Protein AF-A0A8H7TNA6-F1 (afdb_monomer_lite)

Secondary structure (DSSP, 8-state):
------PPPP-----------------------------------------PPPP-PPP-----HHHHHHHHHHHHHHHHHHHHHHHHHHHTT-HHHHHHHHHHSTTHHHHHHHHHHHHHHHH-HHHHHHHSS---TT------TT----------------------------PPPPPPP---------PPPPPPP-------PPPPPPPPSSS---PPPPPPPPP---TTTTSHHHHHHHHHHHHHHHHHHHTTTHHHHHHHHHHHHHHHHHHHHHHHHHHHHHHHHHHHHHHHHHHHHHHHHHHHHHHHHHHHHHHHHHHHHHHHHHHHHHHHHHHHHHHHHHHHHHHHHHHHHHHHHHHS-----------------------

InterPro domains:
  IPR019133 MICOS complex subunit MIC60 [PF09731] (64-203)
  IPR019133 MICOS complex subunit MIC60 [PF09731] (232-362)
  IPR019133 MICOS complex subunit MIC60 [PTHR15415] (14-205)

pLDDT: mean 70.02, std 24.51, range [28.31, 98.44]

Radius of gyration: 57.26 Å; chains: 1; bounding box: 189×118×158 Å

Organism: Bionectria ochroleuca (NCBI:txid29856)

Sequence (387 aa):
MACCDLAPSQPVASERVCRPKEGRRRESRCSEPPPSTIDDVGESKAKEIPTPAPPVTPPRKKKGFFRRLRNLTLNLILLSALAFGGGVWYSRINDTFHDYFTEYVPYGEQAVLYLEELEYKKRFPNAANRIGKPRDGSEQVTIPAQSGASWRVADAVDSSRRSGTGSAPTKKESQPAKPKAATKTPEPTAKPAEPVAVKSEEKKQPGFKEPEVNEPSRFPPLKPIDLLSLADAKEPVVQELVHMLNDLITVINADGAHGKYGSSIDKAKSQVKKVGGQLKAIKAKVEQESADEVRAKVAEFDKAATELVGRVEKAMIGQELQWRKEFEEEMEKVRGSYDARVNLLLEREKKLNEAKLENQLLGRPLPSRRNSPPRSKTALSKSEKAV

Foldseek 3Di:
DDDDDDDDDDDDDDDDDDDDDDDDDDDDDDDDDDDDDDDDDDDDDDDDDDDDDDDDDPPPPDPDPVVVVVVVVVVVVVVVVVVLVVLLVVCVVDVVSVVVQVVPPPCSVVSNVVVVVVVCCVVCVVVVVVVPDDPPVPPPPPDPPPPPPDDDDDDDDDDDDDDDDDDDDDDDDDDDDDDDDPDDDDDDDDDDDDDDDDDDDDDDDPDDDDDPDDDPDDDDQDDQDDQDDDPLCPPVVLVVLSVVLRVVSVVCSVVSVCVVCVVVSVVSSVVSVVVSVVVVVVVVVVVVVVVVVVVVVVVVVVVVVVVVVVVVVVVVVVVVVVVVVVVVVVVVVVVVVVVVVVVVVVVVVVVVVVVVVVCVVVVPDDPPPPPDDDPDDDDDDDDDDDD

Structure (mmCIF, N/CA/C/O backbone):
data_AF-A0A8H7TNA6-F1
#
_entry.id   AF-A0A8H7TNA6-F1
#
loop_
_atom_site.group_PDB
_atom_site.id
_atom_site.type_symbol
_atom_site.label_atom_id
_atom_site.label_alt_id
_atom_site.label_comp_id
_atom_site.label_asym_id
_atom_site.label_entity_id
_atom_site.label_seq_id
_atom_site.pdbx_PDB_ins_code
_atom_site.Cartn_x
_atom_site.Cartn_y
_atom_site.Cartn_z
_atom_site.occupancy
_atom_site.B_iso_or_equiv
_atom_site.auth_seq_id
_atom_site.auth_comp_id
_atom_site.auth_asym_id
_atom_site.auth_atom_id
_atom_site.pdbx_PDB_model_num
ATOM 1 N N . MET A 1 1 ? -76.094 -13.934 -17.380 1.00 41.34 1 MET A N 1
ATOM 2 C CA . MET A 1 1 ? -74.898 -13.887 -18.248 1.00 41.34 1 MET A CA 1
ATOM 3 C C . MET A 1 1 ? -73.868 -13.040 -17.507 1.00 41.34 1 MET A C 1
ATOM 5 O O . MET A 1 1 ? -73.980 -11.830 -17.573 1.00 41.34 1 MET A O 1
ATOM 9 N N . ALA A 1 2 ? -73.057 -13.543 -16.571 1.00 37.28 2 ALA A N 1
ATOM 10 C CA . ALA A 1 2 ? -72.378 -14.843 -16.395 1.00 37.28 2 ALA A CA 1
ATOM 11 C C . ALA A 1 2 ? -71.067 -14.982 -17.199 1.00 37.28 2 ALA A C 1
ATOM 13 O O . ALA A 1 2 ? -71.110 -14.806 -18.413 1.00 37.28 2 ALA A O 1
ATOM 14 N N . CYS A 1 3 ? -69.994 -15.384 -16.487 1.00 35.09 3 CYS A N 1
ATOM 15 C CA . CYS A 1 3 ? -68.647 -15.787 -16.953 1.00 35.09 3 CYS A CA 1
ATOM 16 C C . CYS A 1 3 ? -67.754 -14.636 -17.488 1.00 35.09 3 CYS A C 1
ATOM 18 O O . CYS A 1 3 ? -68.219 -13.844 -18.299 1.00 35.09 3 CYS A O 1
ATOM 20 N N . CYS A 1 4 ? -66.481 -14.444 -17.103 1.00 41.38 4 CYS A N 1
ATOM 21 C CA . CYS A 1 4 ? -65.519 -15.140 -16.207 1.00 41.38 4 CYS A CA 1
ATOM 22 C C . CYS A 1 4 ? -64.658 -14.057 -15.488 1.00 41.38 4 CYS A C 1
ATOM 24 O O . CYS A 1 4 ? -64.469 -12.984 -16.054 1.00 41.38 4 CYS A O 1
ATOM 26 N N . ASP A 1 5 ? -64.262 -14.164 -14.210 1.00 36.34 5 ASP A N 1
ATOM 27 C CA . ASP A 1 5 ? -63.171 -14.991 -13.628 1.00 36.34 5 ASP A CA 1
ATOM 28 C C . ASP A 1 5 ? -61.770 -14.679 -14.218 1.00 36.34 5 ASP A C 1
ATOM 30 O O . ASP A 1 5 ? -61.633 -14.564 -15.430 1.00 36.34 5 ASP A O 1
ATOM 34 N N . LEU A 1 6 ? -60.663 -14.548 -13.464 1.00 39.84 6 LEU A N 1
ATOM 35 C CA . LEU A 1 6 ? -60.382 -14.849 -12.046 1.00 39.84 6 LEU A CA 1
ATOM 36 C C . LEU A 1 6 ? -59.134 -14.054 -11.571 1.00 39.84 6 LEU A C 1
ATOM 38 O O . LEU A 1 6 ? -58.199 -13.862 -12.347 1.00 39.84 6 LEU A O 1
ATOM 42 N N . ALA A 1 7 ? -59.071 -13.648 -10.297 1.00 44.56 7 ALA A N 1
ATOM 43 C CA . ALA A 1 7 ? -57.858 -13.094 -9.671 1.00 44.56 7 ALA A CA 1
ATOM 44 C C . ALA A 1 7 ? -57.161 -14.151 -8.783 1.00 44.56 7 ALA A C 1
ATOM 46 O O . ALA A 1 7 ? -57.861 -14.891 -8.091 1.00 44.56 7 ALA A O 1
ATOM 47 N N . PRO A 1 8 ? -55.814 -14.231 -8.738 1.00 49.19 8 PRO A N 1
ATOM 48 C CA . PRO A 1 8 ? -55.120 -15.159 -7.848 1.00 49.19 8 PRO A CA 1
ATOM 49 C C . PRO A 1 8 ? -55.021 -14.615 -6.413 1.00 49.19 8 PRO A C 1
ATOM 51 O O . PRO A 1 8 ? -54.480 -13.539 -6.153 1.00 49.19 8 PRO A O 1
ATOM 54 N N . SER A 1 9 ? -55.539 -15.403 -5.476 1.00 35.53 9 SER A N 1
ATOM 55 C CA . SER A 1 9 ? -55.557 -15.168 -4.031 1.00 35.53 9 SER A CA 1
ATOM 56 C C . SER A 1 9 ? -54.213 -15.433 -3.336 1.00 35.53 9 SER A C 1
ATOM 58 O O . SER A 1 9 ? -53.407 -16.242 -3.793 1.00 35.53 9 SER A O 1
ATOM 60 N N . GLN A 1 10 ? -54.020 -14.843 -2.151 1.00 40.22 10 GLN A N 1
ATOM 61 C CA . GLN A 1 10 ? -53.002 -15.304 -1.196 1.00 40.22 10 GLN A CA 1
ATOM 62 C C . GLN A 1 10 ? -53.355 -16.684 -0.607 1.00 40.22 10 GLN A C 1
ATOM 64 O O . GLN A 1 10 ? -54.537 -17.028 -0.532 1.00 40.22 10 GLN A O 1
ATOM 69 N N . PRO A 1 11 ? -52.368 -17.414 -0.057 1.00 47.59 11 PRO A N 1
ATOM 70 C CA . PRO A 1 11 ? -52.587 -18.338 1.048 1.00 47.59 11 PRO A CA 1
ATOM 71 C C . PRO A 1 11 ? -52.036 -17.789 2.378 1.00 47.59 11 PRO A C 1
ATOM 73 O O . PRO A 1 11 ? -50.942 -17.230 2.453 1.00 47.59 11 PRO A O 1
ATOM 76 N N . VAL A 1 12 ? -52.814 -17.996 3.440 1.00 36.28 12 VAL A N 1
ATOM 77 C CA . VAL A 1 12 ? -52.538 -17.580 4.823 1.00 36.28 12 VAL A CA 1
ATOM 78 C C . VAL A 1 12 ? -51.908 -18.733 5.622 1.00 36.28 12 VAL A C 1
ATOM 80 O O . VAL A 1 12 ? -52.265 -19.885 5.414 1.00 36.28 12 VAL A O 1
ATOM 83 N N . ALA A 1 13 ? -51.002 -18.379 6.541 1.00 34.97 13 ALA A N 1
ATOM 84 C CA . ALA A 1 13 ? -50.532 -19.089 7.744 1.00 34.97 13 ALA A CA 1
ATOM 85 C C . ALA A 1 13 ? -50.381 -20.632 7.774 1.00 34.97 13 ALA A C 1
ATOM 87 O O . ALA A 1 13 ? -51.335 -21.394 7.660 1.00 34.97 13 ALA A O 1
ATOM 88 N N . SER A 1 14 ? -49.228 -21.070 8.296 1.00 32.69 14 SER A N 1
ATOM 89 C CA . SER A 1 14 ? -49.259 -21.987 9.445 1.00 32.69 14 SER A CA 1
ATOM 90 C C . SER A 1 14 ? -48.111 -21.694 10.412 1.00 32.69 14 SER A C 1
ATOM 92 O O . SER A 1 14 ? -46.944 -21.945 10.106 1.00 32.69 14 SER A O 1
ATOM 94 N N . GLU A 1 15 ? -48.438 -21.182 11.594 1.00 34.78 15 GLU A N 1
ATOM 95 C CA . GLU A 1 15 ? -47.507 -21.119 12.719 1.00 34.78 15 GLU A CA 1
ATOM 96 C C . GLU A 1 15 ? -47.204 -22.524 13.260 1.00 34.78 15 GLU A C 1
ATOM 98 O O . GLU A 1 15 ? -48.082 -23.392 13.304 1.00 34.78 15 GLU A O 1
ATOM 103 N N . ARG A 1 16 ? -46.009 -22.705 13.835 1.00 32.59 16 ARG A N 1
ATOM 104 C CA . ARG A 1 16 ? -45.925 -23.401 15.127 1.00 32.59 16 ARG A CA 1
ATOM 105 C C . ARG A 1 16 ? -44.711 -22.955 15.944 1.00 32.59 16 ARG A C 1
ATOM 107 O O . ARG A 1 16 ? -43.589 -23.411 15.748 1.00 32.59 16 ARG A O 1
ATOM 114 N N . VAL A 1 17 ? -44.977 -22.037 16.868 1.00 35.94 17 VAL A N 1
ATOM 115 C CA . VAL A 1 17 ? -44.090 -21.628 17.967 1.00 35.94 17 VAL A CA 1
ATOM 116 C C . VAL A 1 17 ? -44.336 -22.542 19.185 1.00 35.94 17 VAL A C 1
ATOM 118 O O . VAL A 1 17 ? -45.352 -23.234 19.231 1.00 35.94 17 VAL A O 1
ATOM 121 N N . CYS A 1 18 ? -43.428 -22.474 20.172 1.00 29.53 18 CYS A N 1
ATOM 122 C CA . CYS A 1 18 ? -43.459 -23.035 21.541 1.00 29.53 18 CYS A CA 1
ATOM 123 C C . CYS A 1 18 ? -42.745 -24.380 21.764 1.00 29.53 18 CYS A C 1
ATOM 125 O O . CYS A 1 18 ? -42.879 -25.294 20.963 1.00 29.53 18 CYS A O 1
ATOM 127 N N . ARG A 1 19 ? -42.053 -24.611 22.897 1.00 36.62 19 ARG A N 1
ATOM 128 C CA . ARG A 1 19 ? -41.333 -23.749 23.888 1.00 36.62 19 ARG A CA 1
ATOM 129 C C . ARG A 1 19 ? -40.499 -24.704 24.811 1.00 36.62 19 ARG A C 1
ATOM 131 O O . ARG A 1 19 ? -40.598 -25.915 24.626 1.00 36.62 19 ARG A O 1
ATOM 138 N N . PRO A 1 20 ? -39.648 -24.230 25.752 1.00 52.19 20 PRO A N 1
ATOM 139 C CA . PRO A 1 20 ? -38.562 -25.035 26.347 1.00 52.19 20 PRO A CA 1
ATOM 140 C C . PRO A 1 20 ? -38.863 -25.652 27.733 1.00 52.19 20 PRO A C 1
ATOM 142 O O . PRO A 1 20 ? -39.849 -25.291 28.372 1.00 52.19 20 PRO A O 1
ATOM 145 N N . LYS A 1 21 ? -37.927 -26.480 28.244 1.00 33.12 21 LYS A N 1
ATOM 146 C CA . LYS A 1 21 ? -37.721 -26.766 29.686 1.00 33.12 21 LYS A CA 1
ATOM 147 C C . LYS A 1 21 ? -36.233 -26.946 30.070 1.00 33.12 21 LYS A C 1
ATOM 149 O O . LYS A 1 21 ? -35.643 -27.994 29.854 1.00 33.12 21 LYS A O 1
ATOM 154 N N . GLU A 1 22 ? -35.647 -25.866 30.586 1.00 35.53 22 GLU A N 1
ATOM 155 C CA . GLU A 1 22 ? -34.962 -25.713 31.894 1.00 35.53 22 GLU A CA 1
ATOM 156 C C . GLU A 1 22 ? -34.436 -26.956 32.679 1.00 35.53 22 GLU A C 1
ATOM 158 O O . GLU A 1 22 ? -35.184 -27.911 32.871 1.00 35.53 22 GLU A O 1
ATOM 163 N N . GLY A 1 23 ? -33.194 -26.921 33.233 1.00 29.62 23 GLY A N 1
ATOM 164 C CA . GLY A 1 23 ? -32.632 -28.103 33.946 1.00 29.62 23 GLY A CA 1
ATOM 165 C C . GLY A 1 23 ? -31.267 -28.116 34.707 1.00 29.62 23 GLY A C 1
ATOM 166 O O . GLY A 1 23 ? -30.737 -29.199 34.892 1.00 29.62 23 GLY A O 1
ATOM 167 N N . ARG A 1 24 ? -30.691 -26.993 35.180 1.00 33.84 24 ARG A N 1
ATOM 168 C CA . ARG A 1 24 ? -29.823 -26.847 36.407 1.00 33.84 24 ARG A CA 1
ATOM 169 C C . ARG A 1 24 ? -28.774 -27.932 36.862 1.00 33.84 24 ARG A C 1
ATOM 171 O O . ARG A 1 24 ? -29.160 -28.902 37.504 1.00 33.84 24 ARG A O 1
ATOM 178 N N . ARG A 1 25 ? -27.461 -27.590 36.834 1.00 29.97 25 ARG A N 1
ATOM 179 C CA . ARG A 1 25 ? -26.347 -27.740 37.860 1.00 29.97 25 ARG A CA 1
ATOM 180 C C . ARG A 1 25 ? -24.980 -27.695 37.121 1.00 29.97 25 ARG A C 1
ATOM 182 O O . ARG A 1 25 ? -24.890 -28.299 36.066 1.00 29.97 25 ARG A O 1
ATOM 189 N N . ARG A 1 26 ? -23.974 -26.853 37.428 1.00 34.97 26 ARG A N 1
ATOM 190 C CA . ARG A 1 26 ? -23.098 -26.605 38.615 1.00 34.97 26 ARG A CA 1
ATOM 191 C C . ARG A 1 26 ? -21.983 -27.649 38.849 1.00 34.97 26 ARG A C 1
ATOM 193 O O . ARG A 1 26 ? -22.262 -28.834 38.819 1.00 34.97 26 ARG A O 1
ATOM 200 N N . GLU A 1 27 ? -20.800 -27.111 39.203 1.00 32.16 27 GLU A N 1
ATOM 201 C CA . GLU A 1 27 ? -19.522 -27.752 39.615 1.00 32.16 27 GLU A CA 1
ATOM 202 C C . GLU A 1 27 ? -18.624 -28.323 38.492 1.00 32.16 27 GLU A C 1
ATOM 204 O O . GLU A 1 27 ? -19.144 -28.847 37.518 1.00 32.16 27 GLU A O 1
ATOM 209 N N . SER A 1 28 ? -17.281 -28.345 38.571 1.00 30.66 28 SER A N 1
ATOM 210 C CA . SER A 1 28 ? -16.206 -27.417 39.037 1.00 30.66 28 SER A CA 1
ATOM 211 C C . SER A 1 28 ? -14.862 -28.189 39.074 1.00 30.66 28 SER A C 1
ATOM 213 O O . SER A 1 28 ? -14.886 -29.396 39.299 1.00 30.66 28 SER A O 1
ATOM 215 N N . ARG A 1 29 ? -13.715 -27.478 38.966 1.00 30.75 29 ARG A N 1
ATOM 216 C CA . ARG A 1 29 ? -12.297 -27.955 38.880 1.00 30.75 29 ARG A CA 1
ATOM 217 C C . ARG A 1 29 ? -11.822 -28.337 37.470 1.00 30.75 29 ARG A C 1
ATOM 219 O O . ARG A 1 29 ? -12.623 -28.813 36.683 1.00 30.75 29 ARG A O 1
ATOM 226 N N . CYS A 1 30 ? -10.539 -28.287 37.102 1.00 28.33 30 CYS A N 1
ATOM 227 C CA . CYS A 1 30 ? -9.314 -27.521 37.434 1.00 28.33 30 CYS A CA 1
ATOM 228 C C . CYS A 1 30 ? -8.126 -28.377 36.931 1.00 28.33 30 CYS A C 1
ATOM 230 O O . CYS A 1 30 ? -8.190 -29.597 37.042 1.00 28.33 30 CYS A O 1
ATOM 232 N N . SER A 1 31 ? -7.034 -27.716 36.523 1.00 29.84 31 SER A N 1
ATOM 233 C CA . SER A 1 31 ? -5.630 -28.199 36.483 1.00 29.84 31 SER A CA 1
ATOM 234 C C . SER A 1 31 ? -5.192 -29.365 35.559 1.00 29.84 31 SER A C 1
ATOM 236 O O . SER A 1 31 ? -5.687 -30.484 35.626 1.00 29.84 31 SER A O 1
ATOM 238 N N . GLU A 1 32 ? -4.148 -29.048 34.780 1.00 34.41 32 GLU A N 1
ATOM 239 C CA . GLU A 1 32 ? -3.073 -29.873 34.170 1.00 34.41 32 GLU A CA 1
ATOM 240 C C . GLU A 1 32 ? -2.270 -30.682 35.241 1.00 34.41 32 GLU A C 1
ATOM 242 O O . GLU A 1 32 ? -2.612 -30.517 36.417 1.00 34.41 32 GLU A O 1
ATOM 247 N N . PRO A 1 33 ? -1.194 -31.484 34.961 1.00 48.03 33 PRO A N 1
ATOM 248 C CA . PRO A 1 33 ? -0.351 -31.638 33.745 1.00 48.03 33 PRO A CA 1
ATOM 249 C C . PRO A 1 33 ? -0.036 -33.112 33.312 1.00 48.03 33 PRO A C 1
ATOM 251 O O . PRO A 1 33 ? -0.568 -34.046 33.912 1.00 48.03 33 PRO A O 1
ATOM 254 N N . PRO A 1 34 ? 0.784 -33.361 32.255 1.00 63.66 34 PRO A N 1
ATOM 255 C CA . PRO A 1 34 ? 1.075 -34.713 31.731 1.00 63.66 34 PRO A CA 1
ATOM 256 C C . PRO A 1 34 ? 2.290 -35.398 32.396 1.00 63.66 34 PRO A C 1
ATOM 258 O O . PRO A 1 34 ? 3.031 -34.759 33.144 1.00 63.66 34 PRO A O 1
ATOM 261 N N . PRO A 1 35 ? 2.558 -36.679 32.061 1.00 49.09 35 PRO A N 1
ATOM 262 C CA . PRO A 1 35 ? 3.860 -36.958 31.434 1.00 49.09 35 PRO A CA 1
ATOM 263 C C . PRO A 1 35 ? 3.860 -37.999 30.291 1.00 49.09 35 PRO A C 1
ATOM 265 O O . PRO A 1 35 ? 2.923 -38.763 30.076 1.00 49.09 35 PRO A O 1
ATOM 268 N N . SER A 1 36 ? 4.976 -37.989 29.564 1.00 40.28 36 SER A N 1
ATOM 269 C CA . SER A 1 36 ? 5.412 -38.863 28.464 1.00 40.28 36 SER A CA 1
ATOM 270 C C . SER A 1 36 ? 5.827 -40.286 28.869 1.00 40.28 36 SER A C 1
ATOM 272 O O . SER A 1 36 ? 6.420 -40.419 29.934 1.00 40.28 36 SER A O 1
ATOM 274 N N . THR A 1 37 ? 5.706 -41.252 27.943 1.00 37.56 37 THR A N 1
ATOM 275 C CA . THR A 1 37 ? 6.761 -42.181 27.427 1.00 37.56 37 THR A CA 1
ATOM 276 C C . THR A 1 37 ? 6.127 -43.074 26.337 1.00 37.56 37 THR A C 1
ATOM 278 O O . THR A 1 37 ? 4.982 -43.487 26.482 1.00 37.56 37 THR A O 1
ATOM 281 N N . ILE A 1 38 ? 6.664 -43.133 25.112 1.00 38.12 38 ILE A N 1
ATOM 282 C CA . ILE A 1 38 ? 7.759 -44.004 24.622 1.00 38.12 38 ILE A CA 1
ATOM 283 C C . ILE A 1 38 ? 7.381 -45.498 24.632 1.00 38.12 38 ILE A C 1
ATOM 285 O O . ILE A 1 38 ? 7.320 -46.126 25.682 1.00 38.12 38 ILE A O 1
ATOM 289 N N . ASP A 1 39 ? 7.106 -45.971 23.414 1.00 36.47 39 ASP A N 1
ATOM 290 C CA . ASP A 1 39 ? 7.377 -47.281 22.800 1.00 36.47 39 ASP A CA 1
ATOM 291 C C . ASP A 1 39 ? 7.586 -48.523 23.691 1.00 36.47 39 ASP A C 1
ATOM 293 O O . ASP A 1 39 ? 8.574 -48.605 24.413 1.00 36.47 39 ASP A O 1
ATOM 297 N N . ASP A 1 40 ? 6.773 -49.569 23.469 1.00 35.28 40 ASP A N 1
ATOM 298 C CA . ASP A 1 40 ? 7.331 -50.880 23.085 1.00 35.28 40 ASP A CA 1
ATOM 299 C C . ASP A 1 40 ? 6.329 -51.767 22.303 1.00 35.28 40 ASP A C 1
ATOM 301 O O . ASP A 1 40 ? 5.125 -51.497 22.229 1.00 35.28 40 ASP A O 1
ATOM 305 N N . VAL A 1 41 ? 6.867 -52.805 21.665 1.00 39.59 41 VAL A N 1
ATOM 306 C CA . VAL A 1 41 ? 6.260 -53.694 20.665 1.00 39.59 41 VAL A CA 1
ATOM 307 C C . VAL A 1 41 ? 5.623 -54.932 21.315 1.00 39.59 41 VAL A C 1
ATOM 309 O O . VAL A 1 41 ? 6.144 -55.474 22.284 1.00 39.59 41 VAL A O 1
ATOM 312 N N . GLY A 1 42 ? 4.539 -55.467 20.735 1.00 31.94 42 GLY A N 1
ATOM 313 C CA . GLY A 1 42 ? 4.056 -56.803 21.113 1.00 31.94 42 GLY A CA 1
ATOM 314 C C . GLY A 1 42 ? 2.724 -57.218 20.490 1.00 31.94 42 GLY A C 1
ATOM 315 O O . GLY A 1 42 ? 1.657 -56.837 20.964 1.00 31.94 42 GLY A O 1
ATOM 316 N N . GLU A 1 43 ? 2.766 -58.054 19.451 1.00 37.78 43 GLU A N 1
ATOM 317 C CA . GLU A 1 43 ? 1.567 -58.690 18.899 1.00 37.78 43 GLU A CA 1
ATOM 318 C C . GLU A 1 43 ? 0.922 -59.659 19.904 1.00 37.78 43 GLU A C 1
ATOM 320 O O . GLU A 1 43 ? 1.574 -60.557 20.433 1.00 37.78 43 GLU A O 1
ATOM 325 N N . SER A 1 44 ? -0.398 -59.578 20.080 1.00 36.75 44 SER A N 1
ATOM 326 C CA . SER A 1 44 ? -1.190 -60.721 20.552 1.00 36.75 44 SER A CA 1
ATOM 327 C C . SER A 1 44 ? -2.551 -60.756 19.857 1.00 36.75 44 SER A C 1
ATOM 329 O O . SER A 1 44 ? -3.483 -60.007 20.144 1.00 36.75 44 SER A O 1
ATOM 331 N N . LYS A 1 45 ? -2.651 -61.647 18.869 1.00 41.41 45 LYS A N 1
ATOM 332 C CA . LYS A 1 45 ? -3.837 -61.836 18.033 1.00 41.41 45 LYS A CA 1
ATOM 333 C C . LYS A 1 45 ? -4.844 -62.750 18.742 1.00 41.41 45 LYS A C 1
ATOM 335 O O . LYS A 1 45 ? -4.814 -63.962 18.547 1.00 41.41 45 LYS A O 1
ATOM 340 N N . ALA A 1 46 ? -5.752 -62.176 19.530 1.00 37.28 46 ALA A N 1
ATOM 341 C CA . ALA A 1 46 ? -6.930 -62.875 20.055 1.00 37.28 46 ALA A CA 1
ATOM 342 C C . ALA A 1 46 ? -8.164 -62.613 19.167 1.00 37.28 46 ALA A C 1
ATOM 344 O O . ALA A 1 46 ? -8.305 -61.537 18.586 1.00 37.28 46 ALA A O 1
ATOM 345 N N . LYS A 1 47 ? -9.037 -63.616 19.011 1.00 40.03 47 LYS A N 1
ATOM 346 C CA . LYS A 1 47 ? -10.099 -63.658 17.990 1.00 40.03 47 LYS A CA 1
ATOM 347 C C . LYS A 1 47 ? -11.409 -64.167 18.596 1.00 40.03 47 LYS A C 1
ATOM 349 O O . LYS A 1 47 ? -11.457 -65.340 18.928 1.00 40.03 47 LYS A O 1
ATOM 354 N N . GLU A 1 48 ? -12.419 -63.292 18.662 1.00 36.22 48 GLU A N 1
ATOM 355 C CA . GLU A 1 48 ? -13.891 -63.476 18.788 1.00 36.22 48 GLU A CA 1
ATOM 356 C C . GLU A 1 48 ? -14.495 -62.082 19.122 1.00 36.22 48 GLU A C 1
ATOM 358 O O . GLU A 1 48 ? -13.738 -61.193 19.503 1.00 36.22 48 GLU A O 1
ATOM 363 N N . ILE A 1 49 ? -15.775 -61.718 18.955 1.00 39.94 49 ILE A N 1
ATOM 364 C CA . ILE A 1 49 ? -17.014 -62.332 18.419 1.00 39.94 49 ILE A CA 1
ATOM 365 C C . ILE A 1 49 ? -17.689 -61.262 17.503 1.00 39.94 49 ILE A C 1
ATOM 367 O O . ILE A 1 49 ? -17.398 -60.074 17.672 1.00 39.94 49 ILE A O 1
ATOM 371 N N . PRO A 1 50 ? -18.546 -61.596 16.511 1.00 43.78 50 PRO A N 1
ATOM 372 C CA . PRO A 1 50 ? -19.060 -60.595 15.566 1.00 43.78 50 PRO A CA 1
ATOM 373 C C . PRO A 1 50 ? -20.157 -59.686 16.153 1.00 43.78 50 PRO A C 1
ATOM 375 O O . PRO A 1 50 ? -21.218 -60.153 16.559 1.00 43.78 50 PRO A O 1
ATOM 378 N N . THR A 1 51 ? -19.940 -58.370 16.074 1.00 40.41 51 THR A N 1
ATOM 379 C CA . THR A 1 51 ? -20.927 -57.319 16.394 1.00 40.41 51 THR A CA 1
ATOM 380 C C . THR A 1 51 ? -21.367 -56.620 15.096 1.00 40.41 51 THR A C 1
ATOM 382 O O . THR A 1 51 ? -20.506 -56.335 14.258 1.00 40.41 51 THR A O 1
ATOM 385 N N . PRO A 1 52 ? -22.668 -56.336 14.875 1.00 50.59 52 PRO A N 1
ATOM 386 C CA . PRO A 1 52 ? -23.148 -55.742 13.625 1.00 50.59 52 PRO A CA 1
ATOM 387 C C . PRO A 1 52 ? -22.588 -54.332 13.384 1.00 50.59 52 PRO A C 1
ATOM 389 O O . PRO A 1 52 ? -22.502 -53.508 14.293 1.00 50.59 52 PRO A O 1
ATOM 392 N N . ALA A 1 53 ? -22.218 -54.053 12.132 1.00 53.81 53 ALA A N 1
ATOM 393 C CA . ALA A 1 53 ? -21.557 -52.811 11.745 1.00 53.81 53 ALA A CA 1
ATOM 394 C C . ALA A 1 53 ? -22.506 -51.590 11.765 1.00 53.81 53 ALA A C 1
ATOM 396 O O . ALA A 1 53 ? -23.639 -51.689 11.285 1.00 53.81 53 ALA A O 1
ATOM 397 N N . PRO A 1 54 ? -22.049 -50.410 12.232 1.00 66.69 54 PRO A N 1
ATOM 398 C CA . PRO A 1 54 ? -22.777 -49.157 12.048 1.00 66.69 54 PRO A CA 1
ATOM 399 C C . PRO A 1 54 ? -22.744 -48.709 10.571 1.00 66.69 54 PRO A C 1
ATOM 401 O O . PRO A 1 54 ? -21.806 -49.047 9.842 1.00 66.69 54 PRO A O 1
ATOM 404 N N . PRO A 1 55 ? -23.733 -47.922 10.105 1.00 61.25 55 PRO A N 1
ATOM 405 C CA . PRO A 1 55 ? -23.826 -47.518 8.705 1.00 61.25 55 PRO A CA 1
ATOM 406 C C . PRO A 1 55 ? -22.625 -46.671 8.266 1.00 61.25 55 PRO A C 1
ATOM 408 O O . PRO A 1 55 ? -22.290 -45.653 8.878 1.00 61.25 55 PRO A O 1
ATOM 411 N N . VAL A 1 56 ? -22.002 -47.074 7.155 1.00 54.28 56 VAL A N 1
ATOM 412 C CA . VAL A 1 56 ? -20.864 -46.373 6.549 1.00 54.28 56 VAL A CA 1
ATOM 413 C C . VAL A 1 56 ? -21.311 -44.995 6.061 1.00 54.28 56 VAL A C 1
ATOM 415 O O . VAL A 1 56 ? -21.940 -44.858 5.012 1.00 5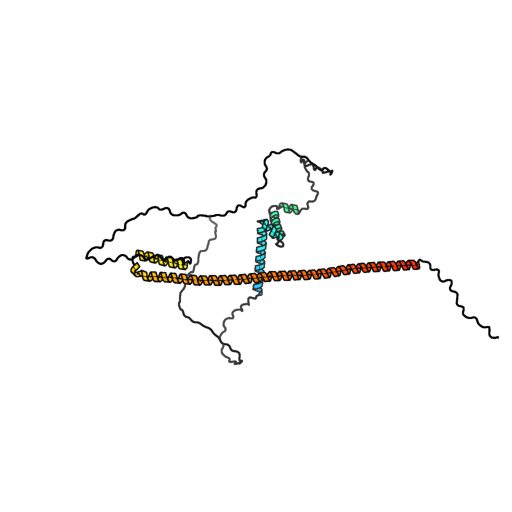4.28 56 VAL A O 1
ATOM 418 N N . THR A 1 57 ? -20.964 -43.946 6.809 1.00 63.25 57 THR A N 1
ATOM 419 C CA . THR A 1 57 ? -21.123 -42.575 6.308 1.00 63.25 57 THR A CA 1
ATOM 420 C C . THR A 1 57 ? -20.187 -42.353 5.111 1.00 63.25 57 THR A C 1
ATOM 422 O O . THR A 1 57 ? -19.022 -42.757 5.162 1.00 63.25 57 THR A O 1
ATOM 425 N N . PRO A 1 58 ? -20.656 -41.730 4.011 1.00 70.00 58 PRO A N 1
ATOM 426 C CA . PRO A 1 58 ? -19.832 -41.549 2.823 1.00 70.00 58 PRO A CA 1
ATOM 427 C C . PRO A 1 58 ? -18.618 -40.661 3.141 1.00 70.00 58 PRO A C 1
ATOM 429 O O . PRO A 1 58 ? -18.754 -39.672 3.873 1.00 70.00 58 PRO A O 1
ATOM 432 N N . PRO A 1 59 ? -17.427 -40.963 2.588 1.00 61.16 59 PRO A N 1
ATOM 433 C CA . PRO A 1 59 ? -16.201 -40.266 2.947 1.00 61.16 59 PRO A CA 1
ATOM 434 C C . PRO A 1 59 ? -16.321 -38.772 2.635 1.00 61.16 59 PRO A C 1
ATOM 436 O O . PRO A 1 59 ? -16.477 -38.364 1.479 1.00 61.16 59 PRO A O 1
ATOM 439 N N . ARG A 1 60 ? -16.223 -37.938 3.679 1.00 65.25 60 ARG A N 1
ATOM 440 C CA . ARG A 1 60 ? -16.236 -36.474 3.557 1.00 65.25 60 ARG A CA 1
ATOM 441 C C . ARG A 1 60 ? -15.032 -36.034 2.721 1.00 65.25 60 ARG A C 1
ATOM 443 O O . ARG A 1 60 ? -13.922 -35.913 3.237 1.00 65.25 60 ARG A O 1
ATOM 450 N N . LYS A 1 61 ? -15.251 -35.809 1.419 1.00 63.34 61 LYS A N 1
ATOM 451 C CA . LYS A 1 61 ? -14.204 -35.420 0.459 1.00 63.34 61 LYS A CA 1
ATOM 452 C C . LYS A 1 61 ? -13.438 -34.209 1.002 1.00 63.34 61 LYS A C 1
ATOM 454 O O . LYS A 1 61 ? -14.024 -33.140 1.183 1.00 63.34 61 LYS A O 1
ATOM 459 N N . LYS A 1 62 ? -12.137 -34.385 1.272 1.00 62.09 62 LYS A N 1
ATOM 460 C CA . LYS A 1 62 ? -11.267 -33.340 1.837 1.00 62.09 62 LYS A CA 1
ATOM 461 C C . LYS A 1 62 ? -11.373 -32.083 0.963 1.00 62.09 62 LYS A C 1
ATOM 463 O O . LYS A 1 62 ? -11.113 -32.130 -0.239 1.00 62.09 62 LYS A O 1
ATOM 468 N N . LYS A 1 63 ? -11.813 -30.964 1.551 1.00 63.88 63 LYS A N 1
ATOM 469 C CA . LYS A 1 63 ? -12.128 -29.716 0.832 1.00 63.88 63 LYS A CA 1
ATOM 470 C C . LYS A 1 63 ? -10.821 -29.007 0.452 1.00 63.88 63 LYS A C 1
ATOM 472 O O . LYS A 1 63 ? -10.363 -28.120 1.164 1.00 63.88 63 LYS A O 1
ATOM 477 N N . GLY A 1 64 ? -10.204 -29.485 -0.630 1.00 73.12 64 GLY A N 1
ATOM 478 C CA . GLY A 1 64 ? -8.821 -29.188 -1.004 1.00 73.12 64 GLY A CA 1
ATOM 479 C C . GLY A 1 64 ? -8.508 -27.702 -1.190 1.00 73.12 64 GLY A C 1
ATOM 480 O O . GLY A 1 64 ? -9.355 -26.919 -1.626 1.00 73.12 64 GLY A O 1
ATOM 481 N N . PHE A 1 65 ? -7.253 -27.351 -0.899 1.00 78.75 65 PHE A N 1
ATOM 482 C CA . PHE A 1 65 ? -6.684 -26.003 -0.982 1.00 78.75 65 PHE A CA 1
ATOM 483 C C . PHE A 1 65 ? -7.010 -25.290 -2.307 1.00 78.75 65 PHE A C 1
ATOM 485 O O . PHE A 1 65 ? -7.473 -24.152 -2.291 1.00 78.75 65 PHE A O 1
ATOM 492 N N . PHE A 1 66 ? -6.932 -26.000 -3.438 1.00 80.69 66 PHE A N 1
ATOM 493 C CA . PHE A 1 66 ? -7.297 -25.489 -4.765 1.00 80.69 66 PHE A CA 1
ATOM 494 C C . PHE A 1 66 ? -8.726 -24.925 -4.871 1.00 80.69 66 PHE A C 1
ATOM 496 O O . PHE A 1 66 ? -8.937 -23.967 -5.607 1.00 80.69 66 PHE A O 1
ATOM 503 N N . ARG A 1 67 ? -9.718 -25.438 -4.119 1.00 80.69 67 ARG A N 1
ATOM 504 C CA . ARG A 1 67 ? -11.061 -24.817 -4.090 1.00 80.69 67 ARG A CA 1
ATOM 505 C C . ARG A 1 67 ? -11.075 -23.491 -3.331 1.00 80.69 67 ARG A C 1
ATOM 507 O O . ARG A 1 67 ? -11.863 -22.625 -3.687 1.00 80.69 67 ARG A O 1
ATOM 514 N N . ARG A 1 68 ? -10.235 -23.323 -2.303 1.00 81.75 68 ARG A N 1
ATOM 515 C CA . ARG A 1 68 ? -10.097 -22.040 -1.593 1.00 81.75 68 ARG A CA 1
ATOM 516 C C . ARG A 1 68 ? -9.373 -21.025 -2.470 1.00 81.75 68 ARG A C 1
ATOM 518 O O . ARG A 1 68 ? -9.885 -19.926 -2.626 1.00 81.75 68 ARG A O 1
ATOM 525 N N . LEU A 1 69 ? -8.273 -21.426 -3.113 1.00 90.69 69 LEU A N 1
ATOM 526 C CA . LEU A 1 69 ? -7.539 -20.571 -4.048 1.00 90.69 69 LEU A CA 1
ATOM 527 C C . LEU A 1 69 ? -8.415 -20.147 -5.236 1.00 90.69 69 LEU A C 1
ATOM 529 O O . LEU A 1 69 ? -8.488 -18.963 -5.528 1.00 90.69 69 LEU A O 1
ATOM 533 N N . ARG A 1 70 ? -9.164 -21.076 -5.851 1.00 90.19 70 ARG A N 1
ATOM 534 C CA . ARG A 1 70 ? -10.113 -20.752 -6.930 1.00 90.19 70 ARG A CA 1
ATOM 535 C C . ARG A 1 70 ? -11.222 -19.804 -6.473 1.00 90.19 70 ARG A C 1
ATOM 537 O O . ARG A 1 70 ? -11.588 -18.900 -7.207 1.00 90.19 70 ARG A O 1
ATOM 544 N N . ASN A 1 71 ? -11.782 -20.005 -5.282 1.00 89.00 71 ASN A N 1
ATOM 545 C CA . ASN A 1 71 ? -12.798 -19.088 -4.766 1.00 89.00 71 ASN A CA 1
ATOM 546 C C . ASN A 1 71 ? -12.196 -17.704 -4.447 1.00 89.00 71 ASN A C 1
ATOM 548 O O . ASN A 1 71 ? -12.869 -16.702 -4.646 1.00 89.00 71 ASN A O 1
ATOM 552 N N . LEU A 1 72 ? -10.933 -17.634 -4.013 1.00 93.62 72 LEU A N 1
ATOM 553 C CA . LEU A 1 72 ? -10.221 -16.375 -3.791 1.00 93.62 72 LEU A CA 1
ATOM 554 C C . LEU A 1 72 ? -9.913 -15.651 -5.110 1.00 93.62 72 LEU A C 1
ATOM 556 O O . LEU A 1 72 ? -10.180 -14.459 -5.203 1.00 93.62 72 LEU A O 1
ATOM 560 N N . THR A 1 73 ? -9.429 -16.344 -6.145 1.00 94.94 73 THR A N 1
ATOM 561 C CA . THR A 1 73 ? -9.180 -15.719 -7.456 1.00 94.94 73 THR A CA 1
ATOM 562 C C . THR A 1 73 ? -10.475 -15.288 -8.137 1.00 94.94 73 THR A C 1
ATOM 564 O O . THR A 1 73 ? -10.523 -14.189 -8.675 1.00 94.94 73 THR A O 1
ATOM 567 N N . LEU A 1 74 ? -11.552 -16.078 -8.046 1.00 95.06 74 LEU A N 1
ATOM 568 C CA . LEU A 1 74 ? -12.879 -15.663 -8.518 1.00 95.06 74 LEU A CA 1
ATOM 569 C C . LEU A 1 74 ? -13.392 -14.423 -7.772 1.00 95.06 74 LEU A C 1
ATOM 571 O O . LEU A 1 74 ? -13.915 -13.517 -8.411 1.00 95.06 74 LEU A O 1
ATOM 575 N N . ASN A 1 75 ? -13.199 -14.344 -6.451 1.00 95.06 75 ASN A N 1
ATOM 576 C CA . ASN A 1 75 ? -13.562 -13.154 -5.681 1.00 95.06 75 ASN A CA 1
ATOM 577 C C . ASN A 1 75 ? -12.719 -11.933 -6.082 1.00 95.06 75 ASN A C 1
ATOM 579 O O . ASN A 1 75 ? -13.278 -10.852 -6.212 1.00 95.06 75 ASN A O 1
ATOM 583 N N . LEU A 1 76 ? -11.409 -12.088 -6.312 1.00 96.44 76 LEU A N 1
ATOM 584 C CA . LEU A 1 76 ? -10.542 -10.994 -6.769 1.00 96.44 76 LEU A CA 1
ATOM 585 C C . LEU A 1 76 ? -10.919 -10.500 -8.172 1.00 96.44 76 LEU A C 1
ATOM 587 O O . LEU A 1 76 ? -10.968 -9.294 -8.381 1.00 96.44 76 LEU A O 1
ATOM 591 N N . ILE A 1 77 ? -11.233 -11.407 -9.104 1.00 96.50 77 ILE A N 1
ATOM 592 C CA . ILE A 1 77 ? -11.697 -11.062 -10.459 1.00 96.50 77 ILE A CA 1
ATOM 593 C C . ILE A 1 77 ? -13.065 -10.368 -10.406 1.00 96.50 77 ILE A C 1
ATOM 595 O O . ILE A 1 77 ? -13.295 -9.399 -11.123 1.00 96.50 77 ILE A O 1
ATOM 599 N N . LEU A 1 78 ? -13.976 -10.826 -9.541 1.00 96.75 78 LEU A N 1
ATOM 600 C CA . LEU A 1 78 ? -15.273 -10.176 -9.355 1.00 96.75 78 LEU A CA 1
ATOM 601 C C . LEU A 1 78 ? -15.110 -8.774 -8.748 1.00 96.75 78 LEU A C 1
ATOM 603 O O . LEU A 1 78 ? -15.758 -7.833 -9.200 1.00 96.75 78 LEU A O 1
ATOM 607 N N . LEU A 1 79 ? -14.226 -8.623 -7.757 1.00 96.94 79 LEU A N 1
ATOM 608 C CA . LEU A 1 79 ? -13.953 -7.341 -7.110 1.00 96.94 79 LEU A CA 1
ATOM 609 C C . LEU A 1 79 ? -13.271 -6.355 -8.070 1.00 96.94 79 LEU A C 1
ATOM 611 O O . LEU A 1 79 ? -13.647 -5.187 -8.091 1.00 96.94 79 LEU A O 1
ATOM 615 N N . SER A 1 80 ? -12.315 -6.811 -8.889 1.00 95.12 80 SER A N 1
ATOM 616 C CA . SER A 1 80 ? -11.650 -5.959 -9.880 1.00 95.12 80 SER A CA 1
ATOM 617 C C . SER A 1 80 ? -12.590 -5.562 -11.018 1.00 95.12 80 SER A C 1
ATOM 619 O O . SER A 1 80 ? -12.595 -4.397 -11.404 1.00 95.12 80 SER A O 1
ATOM 621 N N . ALA A 1 81 ? -13.447 -6.470 -11.496 1.00 96.50 81 ALA A N 1
ATOM 622 C CA . ALA A 1 81 ? -14.474 -6.151 -12.487 1.00 96.50 81 ALA A CA 1
ATOM 623 C C . ALA A 1 81 ? -15.500 -5.134 -11.952 1.00 96.50 81 ALA A C 1
ATOM 625 O O . ALA A 1 81 ? -15.869 -4.203 -12.667 1.00 96.50 81 ALA A O 1
ATOM 626 N N . LEU A 1 82 ? -15.924 -5.268 -10.687 1.00 96.94 82 LEU A N 1
ATOM 627 C CA . LEU A 1 82 ? -16.805 -4.299 -10.026 1.00 96.94 82 LEU A CA 1
ATOM 628 C C . LEU A 1 82 ? -16.121 -2.940 -9.821 1.00 96.94 82 LEU A C 1
ATOM 630 O O . LEU A 1 82 ? -16.736 -1.912 -10.094 1.00 96.94 82 LEU A O 1
ATOM 634 N N . ALA A 1 83 ? -14.859 -2.921 -9.386 1.00 95.56 83 ALA A N 1
ATOM 635 C CA . ALA A 1 83 ? -14.098 -1.686 -9.201 1.00 95.56 83 ALA A CA 1
ATOM 636 C C . ALA A 1 83 ? -13.845 -0.960 -10.533 1.00 95.56 83 ALA A C 1
ATOM 638 O O . ALA A 1 83 ? -14.052 0.248 -10.619 1.00 95.56 83 ALA A O 1
ATOM 639 N N . PHE A 1 84 ? -13.467 -1.691 -11.587 1.00 95.56 84 PHE A N 1
ATOM 640 C CA . PHE A 1 84 ? -13.261 -1.133 -12.924 1.00 95.56 84 PHE A CA 1
ATOM 641 C C . PHE A 1 84 ? -14.574 -0.617 -13.527 1.00 95.56 84 PHE A C 1
ATOM 643 O O . PHE A 1 84 ? -14.634 0.527 -13.966 1.00 95.56 84 PHE A O 1
ATOM 650 N N . GLY A 1 85 ? -15.654 -1.408 -13.477 1.00 95.06 85 GLY A N 1
ATOM 651 C CA . GLY A 1 85 ? -16.975 -0.980 -13.951 1.00 95.06 85 GLY A CA 1
ATOM 652 C C . GLY A 1 85 ? -17.532 0.221 -13.178 1.00 95.06 85 GLY A C 1
ATOM 653 O O . GLY A 1 85 ? -18.119 1.120 -13.779 1.00 95.06 85 GLY A O 1
ATOM 654 N N . GLY A 1 86 ? -17.299 0.278 -11.863 1.00 95.38 86 GLY A N 1
ATOM 655 C CA . GLY A 1 86 ? -17.625 1.437 -11.030 1.00 95.38 86 GLY A CA 1
ATOM 656 C C . GLY A 1 86 ? -16.801 2.677 -11.388 1.00 95.38 86 GLY A C 1
ATOM 657 O O . GLY A 1 86 ? -17.363 3.765 -11.478 1.00 95.38 86 GLY A O 1
ATOM 658 N N . GLY A 1 87 ? -15.502 2.515 -11.661 1.00 94.56 87 GLY A N 1
ATOM 659 C CA . GLY A 1 87 ? -14.621 3.590 -12.129 1.00 94.56 87 GLY A CA 1
ATOM 660 C C . GLY A 1 87 ? -15.063 4.170 -13.475 1.00 94.56 87 GLY A C 1
ATOM 661 O O . GLY A 1 87 ? -15.251 5.378 -13.578 1.00 94.56 87 GLY A O 1
ATOM 662 N N . VAL A 1 88 ? -15.342 3.307 -14.459 1.00 94.81 88 VAL A N 1
ATOM 663 C CA . VAL A 1 88 ? -15.874 3.683 -15.786 1.00 94.81 88 VAL A CA 1
ATOM 664 C C . VAL A 1 88 ? -17.241 4.385 -15.694 1.00 94.81 88 VAL A C 1
ATOM 666 O O . VAL A 1 88 ? -17.565 5.239 -16.518 1.00 94.81 88 VAL A O 1
ATOM 669 N N . TRP A 1 89 ? -18.076 4.033 -14.712 1.00 94.12 89 TRP A N 1
ATOM 670 C CA . TRP A 1 89 ? -19.349 4.725 -14.485 1.00 94.12 89 TRP A CA 1
ATOM 671 C C . TRP A 1 89 ? -19.161 6.084 -13.798 1.00 94.12 89 TRP A C 1
ATOM 673 O O . TRP A 1 89 ? -19.848 7.045 -14.142 1.00 94.12 89 TRP A O 1
ATOM 683 N N . TYR A 1 90 ? -18.229 6.177 -12.846 1.00 95.50 90 TYR A N 1
ATOM 684 C CA . TYR A 1 90 ? -17.990 7.386 -12.058 1.00 95.50 90 TYR A CA 1
ATOM 685 C C . TYR A 1 90 ? -17.213 8.469 -12.826 1.00 95.50 90 TYR A C 1
ATOM 687 O O . TYR A 1 90 ? -17.502 9.653 -12.649 1.00 95.50 90 TYR A O 1
ATOM 695 N N . SER A 1 91 ? -16.304 8.093 -13.735 1.00 94.12 91 SER A N 1
ATOM 696 C CA . SER A 1 91 ? -15.620 9.035 -14.641 1.00 94.12 91 SER A CA 1
ATOM 697 C C . SER A 1 91 ? -16.599 9.868 -15.465 1.00 94.12 91 SER A C 1
ATOM 699 O O . SER A 1 91 ? -16.414 11.070 -15.597 1.00 94.12 91 SER A O 1
ATOM 701 N N . ARG A 1 92 ? -17.713 9.281 -15.910 1.00 88.31 92 ARG A N 1
ATOM 702 C CA . ARG A 1 92 ? -18.771 9.987 -16.654 1.00 88.31 92 ARG A CA 1
ATOM 703 C C . ARG A 1 92 ? -19.585 11.004 -15.836 1.00 88.31 92 ARG A C 1
ATOM 705 O O . ARG A 1 92 ? -20.470 11.651 -16.393 1.00 88.31 92 ARG A O 1
ATOM 712 N N . ILE A 1 93 ? -19.369 11.097 -14.522 1.00 90.75 93 ILE A N 1
ATOM 713 C CA . ILE A 1 93 ? -20.061 12.042 -13.623 1.00 90.75 93 ILE A CA 1
ATOM 714 C C . ILE A 1 93 ? -19.111 13.160 -13.166 1.00 90.75 93 ILE A C 1
ATOM 716 O O . ILE A 1 93 ? -19.567 14.226 -12.754 1.00 90.75 93 ILE A O 1
ATOM 720 N N . ASN A 1 94 ? -17.798 12.923 -13.211 1.00 92.75 94 ASN A N 1
ATOM 721 C CA . ASN A 1 94 ? -16.792 13.824 -12.672 1.00 92.75 94 ASN A CA 1
ATOM 722 C C . ASN A 1 94 ? -15.561 13.866 -13.585 1.00 92.75 94 ASN A C 1
ATOM 724 O O . ASN A 1 94 ? -14.701 12.989 -13.501 1.00 92.75 94 ASN A O 1
ATOM 728 N N . ASP A 1 95 ? -15.458 14.931 -14.380 1.00 91.00 95 ASP A N 1
ATOM 729 C CA . ASP A 1 95 ? -14.369 15.177 -15.334 1.00 91.00 95 ASP A CA 1
ATOM 730 C C . ASP A 1 95 ? -12.977 15.116 -14.675 1.00 91.00 95 ASP A C 1
ATOM 732 O O . ASP A 1 95 ? -12.031 14.574 -15.234 1.00 91.00 95 ASP A O 1
ATOM 736 N N . THR A 1 96 ? -12.842 15.566 -13.422 1.00 93.12 96 THR A N 1
ATOM 737 C CA . THR A 1 96 ? -11.560 15.465 -12.702 1.00 93.12 96 THR A CA 1
ATOM 738 C C . THR A 1 96 ? -11.180 14.011 -12.410 1.00 93.12 96 THR A C 1
ATOM 740 O O . THR A 1 96 ? -10.003 13.670 -12.440 1.00 93.12 96 THR A O 1
ATOM 743 N N . PHE A 1 97 ? -12.150 13.132 -12.134 1.00 94.31 97 PHE A N 1
ATOM 744 C CA . PHE A 1 97 ? -11.880 11.696 -12.013 1.00 94.31 97 PHE A CA 1
ATOM 745 C C . PHE A 1 97 ? -11.736 11.023 -13.383 1.00 94.31 97 PHE A C 1
ATOM 747 O O . PHE A 1 97 ? -11.002 10.045 -13.483 1.00 94.31 97 PHE A O 1
ATOM 754 N N . HIS A 1 98 ? -12.401 11.530 -14.425 1.00 93.19 98 HIS A N 1
ATOM 755 C CA . HIS A 1 98 ? -12.231 11.057 -15.796 1.00 93.19 98 HIS A CA 1
ATOM 756 C C . HIS A 1 98 ? -10.766 11.123 -16.227 1.00 93.19 98 HIS A C 1
ATOM 758 O O . HIS A 1 98 ? -10.200 10.092 -16.590 1.00 93.19 98 HIS A O 1
ATOM 764 N N . ASP A 1 99 ? -10.135 12.288 -16.088 1.00 93.56 99 ASP A N 1
ATOM 765 C CA . ASP A 1 99 ? -8.746 12.490 -16.499 1.00 93.56 99 ASP A CA 1
ATOM 766 C C . ASP A 1 99 ? -7.812 11.507 -15.771 1.00 93.56 99 ASP A C 1
ATOM 768 O O . ASP A 1 99 ? -7.141 10.706 -16.422 1.00 93.56 99 ASP A O 1
ATOM 772 N N . TYR A 1 100 ? -7.893 11.420 -14.435 1.00 94.44 100 TYR A N 1
ATOM 773 C CA . TYR A 1 100 ? -7.129 10.429 -13.660 1.00 94.44 100 TYR A CA 1
ATOM 774 C C . TYR A 1 100 ? -7.438 8.969 -14.041 1.00 94.44 100 TYR A C 1
ATOM 776 O O . TYR A 1 100 ? -6.539 8.128 -14.072 1.00 94.44 100 TYR A O 1
ATOM 784 N N . PHE A 1 101 ? -8.698 8.621 -14.306 1.00 94.12 101 PHE A N 1
ATOM 785 C CA . PHE A 1 101 ? -9.068 7.249 -14.656 1.00 94.12 101 PHE A CA 1
ATOM 786 C C . PHE A 1 101 ? -8.519 6.855 -16.033 1.00 94.12 101 PHE A C 1
ATOM 788 O O . PHE A 1 101 ? -8.041 5.736 -16.203 1.00 94.12 101 PHE A O 1
ATOM 795 N N . THR A 1 102 ? -8.544 7.772 -17.001 1.00 92.81 102 THR A N 1
ATOM 796 C CA . THR A 1 102 ? -7.995 7.539 -18.345 1.00 92.81 102 THR A CA 1
ATOM 797 C C . THR A 1 102 ? -6.464 7.570 -18.395 1.00 92.81 102 THR A C 1
ATOM 799 O O . THR A 1 102 ? -5.884 6.792 -19.147 1.00 92.81 102 THR A O 1
ATOM 802 N N . GLU A 1 103 ? -5.808 8.382 -17.557 1.00 94.12 103 GLU A N 1
ATOM 803 C CA . GLU A 1 103 ? -4.342 8.465 -17.458 1.00 94.12 103 GLU A CA 1
ATOM 804 C C . GLU A 1 103 ? -3.731 7.236 -16.757 1.00 94.12 103 GLU A C 1
ATOM 806 O O . GLU A 1 103 ? -2.748 6.671 -17.239 1.00 94.12 103 GLU A O 1
ATOM 811 N N . TYR A 1 104 ? -4.314 6.792 -15.634 1.00 94.31 104 TYR A N 1
ATOM 812 C CA . TYR A 1 104 ? -3.693 5.784 -14.759 1.00 94.31 104 TYR A CA 1
ATOM 813 C C . TYR A 1 104 ? -4.269 4.365 -14.879 1.00 94.31 104 TYR A C 1
ATOM 815 O O . TYR A 1 104 ? -3.610 3.415 -14.444 1.00 94.31 104 TYR A O 1
ATOM 823 N N . VAL A 1 105 ? -5.477 4.172 -15.430 1.00 93.12 105 VAL A N 1
ATOM 824 C CA . VAL A 1 105 ? -6.107 2.840 -15.510 1.00 93.12 105 VAL A CA 1
ATOM 825 C C . VAL A 1 105 ? -6.024 2.284 -16.938 1.00 93.12 105 VAL A C 1
ATOM 827 O O . VAL A 1 105 ? -6.598 2.864 -17.862 1.00 93.12 105 VAL A O 1
ATOM 830 N N . PRO A 1 106 ? -5.361 1.128 -17.159 1.00 92.38 106 PRO A N 1
ATOM 831 C CA . PRO A 1 106 ? -5.218 0.559 -18.495 1.00 92.38 106 PRO A CA 1
ATOM 832 C C . PRO A 1 106 ? -6.588 0.220 -19.091 1.00 92.38 106 PRO A C 1
ATOM 834 O O . PRO A 1 106 ? -7.449 -0.344 -18.416 1.00 92.38 106 PRO A O 1
ATOM 837 N N . TYR A 1 107 ? -6.769 0.556 -20.371 1.00 92.81 107 TYR A N 1
ATOM 838 C CA . TYR A 1 107 ? -8.043 0.473 -21.102 1.00 92.81 107 TYR A CA 1
ATOM 839 C C . TYR A 1 107 ? -9.174 1.364 -20.546 1.00 92.81 107 TYR A C 1
ATOM 841 O O . TYR A 1 107 ? -10.311 1.245 -21.004 1.00 92.81 107 TYR A O 1
ATOM 849 N N . GLY A 1 108 ? -8.888 2.273 -19.603 1.00 92.75 108 GLY A N 1
ATOM 850 C CA . GLY A 1 108 ? -9.876 3.185 -19.021 1.00 92.75 108 GLY A CA 1
ATOM 851 C C . GLY A 1 108 ? -10.496 4.120 -20.061 1.00 92.75 108 GLY A C 1
ATOM 852 O O . GLY A 1 108 ? -11.716 4.133 -20.211 1.00 92.75 108 GLY A O 1
ATOM 853 N N . GLU A 1 109 ? -9.657 4.811 -20.840 1.00 92.38 109 GLU A N 1
ATOM 854 C CA . GLU A 1 109 ? -10.065 5.665 -21.971 1.00 92.38 109 GLU A CA 1
ATOM 855 C C . GLU A 1 109 ? -10.995 4.913 -22.937 1.00 92.38 109 GLU A C 1
ATOM 857 O O . GLU A 1 109 ? -12.132 5.317 -23.166 1.00 92.38 109 GLU A O 1
ATOM 862 N N . GLN A 1 110 ? -10.551 3.755 -23.435 1.00 92.62 110 GLN A N 1
ATOM 863 C CA . GLN A 1 110 ? -11.304 2.944 -24.395 1.00 92.62 110 GLN A CA 1
ATOM 864 C C . GLN A 1 110 ? -12.647 2.456 -23.832 1.00 92.62 110 GLN A C 1
ATOM 866 O O . GLN A 1 110 ? -13.639 2.423 -24.558 1.00 92.62 110 GLN A O 1
ATOM 871 N N . ALA A 1 111 ? -12.707 2.090 -22.548 1.00 92.94 111 ALA A N 1
ATOM 872 C CA . ALA A 1 111 ? -13.940 1.636 -21.908 1.00 92.94 111 ALA A CA 1
ATOM 873 C C . ALA A 1 111 ? -14.958 2.774 -21.717 1.00 92.94 111 ALA A C 1
ATOM 875 O O . ALA A 1 111 ? -16.156 2.560 -21.930 1.00 92.94 111 ALA A O 1
ATOM 876 N N . VAL A 1 112 ? -14.496 3.975 -21.351 1.00 92.25 112 VAL A N 1
ATOM 877 C CA . VAL A 1 112 ? -15.355 5.163 -21.226 1.00 92.25 112 VAL A CA 1
ATOM 878 C C . VAL A 1 112 ? -15.843 5.608 -22.606 1.00 92.25 112 VAL A C 1
ATOM 880 O O . VAL A 1 112 ? -17.057 5.653 -22.822 1.00 92.25 112 VAL A O 1
ATOM 883 N N . LEU A 1 113 ? -14.928 5.802 -23.565 1.00 91.75 113 LEU A N 1
ATOM 884 C CA . LEU A 1 113 ? -15.248 6.156 -24.954 1.00 91.75 113 LEU A CA 1
ATOM 885 C C . LEU A 1 113 ? -16.235 5.170 -25.587 1.00 91.75 113 LEU A C 1
ATOM 887 O O . LEU A 1 113 ? -17.182 5.589 -26.245 1.00 91.75 113 LEU A O 1
ATOM 891 N N . TYR A 1 114 ? -16.085 3.863 -25.355 1.00 91.75 114 TYR A N 1
ATOM 892 C CA . TYR A 1 114 ? -17.012 2.860 -25.885 1.00 91.75 114 TYR A CA 1
ATOM 893 C C . TYR A 1 114 ? -18.442 3.012 -25.332 1.00 91.75 114 TYR A C 1
ATOM 895 O O . TYR A 1 114 ? -19.418 2.886 -26.079 1.00 91.75 114 TYR A O 1
ATOM 903 N N . LEU A 1 115 ? -18.600 3.309 -24.037 1.00 90.88 115 LEU A N 1
ATOM 904 C CA . LEU A 1 115 ? -19.922 3.561 -23.448 1.00 90.88 115 LEU A CA 1
ATOM 905 C C . LEU A 1 115 ? -20.520 4.894 -23.899 1.00 90.88 115 LEU A C 1
ATOM 907 O O . LEU A 1 115 ? -21.737 4.989 -24.078 1.00 90.88 115 LEU A O 1
ATOM 911 N N . GLU A 1 116 ? -19.688 5.913 -24.092 1.00 87.88 116 GLU A N 1
ATOM 912 C CA . GLU A 1 116 ? -20.107 7.180 -24.683 1.00 87.88 116 GLU A CA 1
ATOM 913 C C . GLU A 1 116 ? -20.545 6.995 -26.131 1.00 87.88 116 GLU A C 1
ATOM 915 O O . GLU A 1 116 ? -21.658 7.384 -26.469 1.00 87.88 116 GLU A O 1
ATOM 920 N N . GLU A 1 117 ? -19.762 6.313 -26.968 1.00 89.38 117 GLU A N 1
ATOM 921 C CA . GLU A 1 117 ? -20.145 5.944 -28.331 1.00 89.38 117 GLU A CA 1
ATOM 922 C C . GLU A 1 117 ? -21.479 5.197 -28.374 1.00 89.38 117 GLU A C 1
ATOM 924 O O . GLU A 1 117 ? -22.316 5.485 -29.231 1.00 89.38 117 GLU A O 1
ATOM 929 N N . LEU A 1 118 ? -21.705 4.240 -27.467 1.00 87.25 118 LEU A N 1
ATOM 930 C CA . LEU A 1 118 ? -22.983 3.532 -27.369 1.00 87.25 118 LEU A CA 1
ATOM 931 C C . LEU A 1 118 ? -24.141 4.474 -27.021 1.00 87.25 118 LEU A C 1
ATOM 933 O O . LEU A 1 118 ? -25.259 4.269 -27.497 1.00 87.25 118 LEU A O 1
ATOM 937 N N . GLU A 1 119 ? -23.905 5.506 -26.217 1.00 86.69 119 GLU A N 1
ATOM 938 C CA . GLU A 1 119 ? -24.915 6.517 -25.926 1.00 86.69 119 GLU A CA 1
ATOM 939 C C . GLU A 1 119 ? -25.100 7.517 -27.075 1.00 86.69 119 GLU A C 1
ATOM 941 O O . GLU A 1 119 ? -26.241 7.812 -27.428 1.00 86.69 119 GLU A O 1
ATOM 946 N N . TYR A 1 120 ? -24.032 7.968 -27.734 1.00 87.69 120 TYR A N 1
ATOM 947 C CA . TYR A 1 120 ? -24.104 8.772 -28.955 1.00 87.69 120 TYR A CA 1
ATOM 948 C C . TYR A 1 120 ? -24.864 8.029 -30.062 1.00 87.69 120 TYR A C 1
ATOM 950 O O . TYR A 1 120 ? -25.736 8.617 -30.697 1.00 87.69 120 TYR A O 1
ATOM 958 N N . LYS A 1 121 ? -24.632 6.721 -30.235 1.00 87.25 121 LYS A N 1
ATOM 959 C CA . LYS A 1 121 ? -25.380 5.853 -31.166 1.00 87.25 121 LYS A CA 1
ATOM 960 C C . LYS A 1 121 ? -26.868 5.741 -30.793 1.00 87.25 121 LYS A C 1
ATOM 962 O O . LYS A 1 121 ? -27.705 5.697 -31.689 1.00 87.25 121 LYS A O 1
ATOM 967 N N . LYS A 1 122 ? -27.220 5.754 -29.498 1.00 87.62 122 LYS A N 1
ATOM 968 C CA . LYS A 1 122 ? -28.622 5.780 -29.021 1.00 87.62 122 LYS A CA 1
ATOM 969 C C . LYS A 1 122 ? -29.294 7.146 -29.190 1.00 87.62 122 LYS A C 1
ATOM 971 O O . LYS A 1 122 ? -30.455 7.198 -29.584 1.00 87.62 122 LYS A O 1
ATOM 976 N N . ARG A 1 123 ? -28.589 8.241 -28.887 1.00 85.75 123 ARG A N 1
ATOM 977 C CA . ARG A 1 123 ? -29.086 9.627 -29.005 1.00 85.75 123 ARG A CA 1
ATOM 978 C C . ARG A 1 123 ? -29.180 10.075 -30.468 1.00 85.75 123 ARG A C 1
ATOM 980 O O . ARG A 1 123 ? -30.079 10.831 -30.824 1.00 85.75 123 ARG A O 1
ATOM 987 N N . PHE A 1 124 ? -28.290 9.572 -31.322 1.00 84.25 124 PHE A N 1
ATOM 988 C CA . PHE A 1 124 ? -28.200 9.899 -32.743 1.00 84.25 124 PHE A CA 1
ATOM 989 C C . PHE A 1 124 ? -28.156 8.625 -33.609 1.00 84.25 124 PHE A C 1
ATOM 991 O O . PHE A 1 124 ? -27.146 8.363 -34.270 1.00 84.25 124 PHE A O 1
ATOM 998 N N . PRO A 1 125 ? -29.254 7.846 -33.695 1.00 80.25 125 PRO A N 1
ATOM 999 C CA . PRO A 1 125 ? -29.297 6.631 -34.521 1.00 80.25 125 PRO A CA 1
ATOM 1000 C C . PRO A 1 125 ? -28.982 6.916 -36.001 1.00 80.25 125 PRO A C 1
ATOM 1002 O O . PRO A 1 125 ? -28.359 6.112 -36.689 1.00 80.25 125 PRO A O 1
ATOM 1005 N N . ASN A 1 126 ? -29.319 8.119 -36.477 1.00 71.88 126 ASN A N 1
ATOM 1006 C CA . ASN A 1 126 ? -29.026 8.573 -37.836 1.00 71.88 126 ASN A CA 1
ATOM 1007 C C . ASN A 1 126 ? -27.564 9.016 -38.056 1.00 71.88 126 ASN A C 1
ATOM 1009 O O . ASN A 1 126 ? -27.163 9.185 -39.207 1.00 71.88 126 ASN A O 1
ATOM 1013 N N . ALA A 1 127 ? -26.759 9.210 -37.003 1.00 69.75 127 ALA A N 1
ATOM 1014 C CA . ALA A 1 127 ? -25.339 9.551 -37.143 1.00 69.75 127 ALA A CA 1
ATOM 1015 C C . ALA A 1 127 ? -24.495 8.323 -37.514 1.00 69.75 127 ALA A C 1
ATOM 1017 O O . ALA A 1 127 ? -23.636 8.424 -38.386 1.00 69.75 127 ALA A O 1
ATOM 1018 N N . ALA A 1 128 ? -24.798 7.146 -36.953 1.00 67.31 128 ALA A N 1
ATOM 1019 C CA . ALA A 1 128 ? -24.139 5.892 -37.331 1.00 67.31 128 ALA A CA 1
ATOM 1020 C C . ALA A 1 128 ? -24.283 5.603 -38.842 1.00 67.31 128 ALA A C 1
ATOM 1022 O O . ALA A 1 128 ? -23.298 5.316 -39.521 1.00 67.31 128 ALA A O 1
ATOM 1023 N N . ASN A 1 129 ? -25.483 5.819 -39.395 1.00 65.19 129 ASN A N 1
ATOM 1024 C CA . ASN A 1 129 ? -25.764 5.688 -40.832 1.00 65.19 129 ASN A CA 1
ATOM 1025 C C . ASN A 1 129 ? -25.048 6.733 -41.717 1.00 65.19 129 ASN A C 1
ATOM 1027 O O . ASN A 1 129 ? -24.972 6.545 -42.931 1.00 65.19 129 ASN A O 1
ATOM 1031 N N . ARG A 1 130 ? -24.530 7.829 -41.142 1.00 63.16 130 ARG A N 1
ATOM 1032 C CA . ARG A 1 130 ? -23.700 8.823 -41.851 1.00 63.16 130 ARG A CA 1
ATOM 1033 C C . ARG A 1 130 ? -22.206 8.515 -41.778 1.00 63.16 130 ARG A C 1
ATOM 1035 O O . ARG A 1 130 ? -21.487 8.920 -42.678 1.00 63.16 130 ARG A O 1
ATOM 1042 N N . ILE A 1 131 ? -21.753 7.814 -40.739 1.00 64.75 131 ILE A N 1
ATOM 1043 C CA . ILE A 1 131 ? -20.346 7.416 -40.556 1.00 64.75 131 ILE A CA 1
ATOM 1044 C C . ILE A 1 131 ? -20.019 6.172 -41.402 1.00 64.75 131 ILE A C 1
ATOM 1046 O O . ILE A 1 131 ? -18.913 6.049 -41.916 1.00 64.75 131 ILE A O 1
ATOM 1050 N N . GLY A 1 132 ? -20.993 5.272 -41.594 1.00 56.47 132 GLY A N 1
ATOM 1051 C CA . GLY A 1 132 ? -20.851 4.082 -42.445 1.00 56.47 132 GLY A CA 1
ATOM 1052 C C . GLY A 1 132 ? -20.992 4.323 -43.955 1.00 56.47 132 GLY A C 1
ATOM 1053 O O . GLY A 1 132 ? -20.727 3.410 -44.734 1.00 56.47 132 GLY A O 1
ATOM 1054 N N . LYS A 1 133 ? -21.397 5.524 -44.390 1.00 56.22 133 LYS A N 1
ATOM 1055 C CA . LYS A 1 133 ? -21.277 5.933 -45.794 1.00 56.22 133 LYS A CA 1
ATOM 1056 C C . LYS A 1 133 ? -19.943 6.660 -45.972 1.00 56.22 133 LYS A C 1
ATOM 1058 O O . LYS A 1 133 ? -19.745 7.661 -45.279 1.00 56.22 133 LYS A O 1
ATOM 1063 N N . PRO A 1 134 ? -19.058 6.245 -46.900 1.00 50.47 134 PRO A N 1
ATOM 1064 C CA . PRO A 1 134 ? -17.999 7.142 -47.331 1.00 50.47 134 PRO A CA 1
ATOM 1065 C C . PRO A 1 134 ? -18.659 8.426 -47.839 1.00 50.47 134 PRO A C 1
ATOM 1067 O O . PRO A 1 134 ? -19.676 8.394 -48.537 1.00 50.47 134 PRO A O 1
ATOM 1070 N N . ARG A 1 135 ? -18.114 9.577 -47.445 1.00 55.00 135 ARG A N 1
ATOM 1071 C CA . ARG A 1 135 ? -18.532 10.866 -47.995 1.00 55.00 135 ARG A CA 1
ATOM 1072 C C . ARG A 1 135 ? -17.904 10.997 -49.379 1.00 55.00 135 ARG A C 1
ATOM 1074 O O . ARG A 1 135 ? -16.930 11.726 -49.549 1.00 55.00 135 ARG A O 1
ATOM 1081 N N . ASP A 1 136 ? -18.444 10.239 -50.330 1.00 44.12 136 ASP A N 1
ATOM 1082 C CA . ASP A 1 136 ? -18.029 10.268 -51.727 1.00 44.12 136 ASP A CA 1
ATOM 1083 C C . ASP A 1 136 ? -18.101 11.719 -52.213 1.00 44.12 136 ASP A C 1
ATOM 1085 O O . ASP A 1 136 ? -19.157 12.354 -52.187 1.00 44.12 136 ASP A O 1
ATOM 1089 N N . GLY A 1 137 ? -16.943 12.274 -52.580 1.00 54.19 137 GLY A N 1
ATOM 1090 C CA . GLY A 1 137 ? -16.721 13.711 -52.775 1.00 54.19 137 GLY A CA 1
ATOM 1091 C C . GLY A 1 137 ? -17.337 14.290 -54.050 1.00 54.19 137 GLY A C 1
ATOM 1092 O O . GLY A 1 137 ? -16.681 15.065 -54.737 1.00 54.19 137 GLY A O 1
ATOM 1093 N N . SER A 1 138 ? -18.562 13.887 -54.392 1.00 53.88 138 SER A N 1
ATOM 1094 C CA . SER A 1 138 ? -19.259 14.244 -55.632 1.00 53.88 138 SER A CA 1
ATOM 1095 C C . SER A 1 138 ? -20.721 14.669 -55.451 1.00 53.88 138 SER A C 1
ATOM 1097 O O . SER A 1 138 ? -21.324 15.128 -56.419 1.00 53.88 138 SER A O 1
ATOM 1099 N N . GLU A 1 139 ? -21.298 14.611 -54.240 1.00 57.09 139 GLU A N 1
ATOM 1100 C CA . GLU A 1 139 ? -22.609 15.234 -53.996 1.00 57.09 139 GLU A CA 1
ATOM 1101 C C . GLU A 1 139 ? -22.457 16.766 -53.974 1.00 57.09 139 GLU A C 1
ATOM 1103 O O . GLU A 1 139 ? -22.118 17.391 -52.964 1.00 57.09 139 GLU A O 1
ATOM 1108 N N . GLN A 1 140 ? -22.648 17.358 -55.153 1.00 57.09 140 GLN A N 1
ATOM 1109 C CA . GLN A 1 140 ? -22.492 18.777 -55.438 1.00 57.09 140 GLN A CA 1
ATOM 1110 C C . GLN A 1 140 ? -23.533 19.600 -54.667 1.00 57.09 140 GLN A C 1
ATOM 1112 O O . GLN A 1 140 ? -24.657 19.814 -55.128 1.00 57.09 140 GLN A O 1
ATOM 1117 N N . VAL A 1 141 ? -23.141 20.089 -53.486 1.00 55.53 141 VAL A N 1
ATOM 1118 C CA . VAL A 1 141 ? -23.944 21.014 -52.674 1.00 55.53 141 VAL A CA 1
ATOM 1119 C C . VAL A 1 141 ? -24.204 22.284 -53.485 1.00 55.53 141 VAL A C 1
ATOM 1121 O O . VAL A 1 141 ? -23.363 23.179 -53.568 1.00 55.53 141 VAL A O 1
ATOM 1124 N N . THR A 1 142 ? -25.381 22.355 -54.102 1.00 64.88 142 THR A N 1
ATOM 1125 C CA . THR A 1 142 ? -25.807 23.511 -54.892 1.00 64.88 142 THR A CA 1
ATOM 1126 C C . THR A 1 142 ? -26.212 24.627 -53.939 1.00 64.88 142 THR A C 1
ATOM 1128 O O . THR A 1 142 ? -27.322 24.643 -53.411 1.00 64.88 142 THR A O 1
ATOM 1131 N N . ILE A 1 143 ? -25.283 25.549 -53.686 1.00 62.56 143 ILE A N 1
ATOM 1132 C CA . ILE A 1 143 ? -25.536 26.738 -52.872 1.00 62.56 143 ILE A CA 1
ATOM 1133 C C . ILE A 1 143 ? -26.453 27.671 -53.684 1.00 62.56 143 ILE A C 1
ATOM 1135 O O . ILE A 1 143 ? -26.051 28.105 -54.766 1.00 62.56 143 ILE A O 1
ATOM 1139 N N . PRO A 1 144 ? -27.672 27.998 -53.214 1.00 68.38 144 PRO A N 1
ATOM 1140 C CA . PRO A 1 144 ? -28.549 28.913 -53.934 1.00 68.38 144 PRO A CA 1
ATOM 1141 C C . PRO A 1 144 ? -27.932 30.316 -53.972 1.00 68.38 144 PRO A C 1
ATOM 1143 O O . PRO A 1 144 ? -27.413 30.802 -52.966 1.00 68.38 144 PRO A O 1
ATOM 1146 N N . ALA A 1 145 ? -28.041 30.995 -55.118 1.00 60.00 145 ALA A N 1
ATOM 1147 C CA . ALA A 1 145 ? -27.345 32.255 -55.422 1.00 60.00 145 ALA A CA 1
ATOM 1148 C C . ALA A 1 145 ? -27.683 33.455 -54.504 1.00 60.00 145 ALA A C 1
ATOM 1150 O O . ALA A 1 145 ? -27.086 34.518 -54.638 1.00 60.00 145 ALA A O 1
ATOM 1151 N N . GLN A 1 146 ? -28.625 33.300 -53.569 1.00 60.91 146 GLN A N 1
ATOM 1152 C CA . GLN A 1 146 ? -28.956 34.291 -52.536 1.00 60.91 146 GLN A CA 1
ATOM 1153 C C . GLN A 1 146 ? -28.129 34.136 -51.247 1.00 60.91 146 GLN A C 1
ATOM 1155 O O . GLN A 1 146 ? -28.158 35.016 -50.389 1.00 60.91 146 GLN A O 1
ATOM 1160 N N . SER A 1 147 ? -27.376 33.043 -51.090 1.00 61.16 147 SER A N 1
ATOM 1161 C CA . SER A 1 147 ? -26.485 32.855 -49.946 1.00 61.16 147 SER A CA 1
ATOM 1162 C C . SER A 1 147 ? -25.202 33.666 -50.158 1.00 61.16 147 SER A C 1
ATOM 1164 O O . SER A 1 147 ? -24.273 33.203 -50.815 1.00 61.16 147 SER A O 1
ATOM 1166 N N . GLY A 1 148 ? -25.153 34.885 -49.608 1.00 60.97 148 GLY A N 1
ATOM 1167 C CA . GLY A 1 148 ? -24.086 35.888 -49.797 1.00 60.97 148 GLY A CA 1
ATOM 1168 C C . GLY A 1 148 ? -22.691 35.539 -49.246 1.00 60.97 148 GLY A C 1
ATOM 1169 O O . GLY A 1 148 ? -21.911 36.435 -48.933 1.00 60.97 148 GLY A O 1
ATOM 1170 N N . ALA A 1 149 ? -22.362 34.256 -49.112 1.00 61.41 149 ALA A N 1
ATOM 1171 C CA . ALA A 1 149 ? -21.071 33.750 -48.661 1.00 61.41 149 ALA A CA 1
ATOM 1172 C C . ALA A 1 149 ? -20.099 33.571 -49.844 1.00 61.41 149 ALA A C 1
ATOM 1174 O O . ALA A 1 149 ? -19.730 32.453 -50.204 1.00 61.41 149 ALA A O 1
ATOM 1175 N N . SER A 1 150 ? -19.668 34.676 -50.462 1.00 67.50 150 SER A N 1
ATOM 1176 C CA . SER A 1 150 ? -18.580 34.630 -51.446 1.00 67.50 150 SER A CA 1
ATOM 1177 C C . SER A 1 150 ? -17.246 34.379 -50.737 1.00 67.50 150 SER A C 1
ATOM 1179 O O . SER A 1 150 ? -16.776 35.235 -49.982 1.00 67.50 150 SER A O 1
ATOM 1181 N N . TRP A 1 151 ? -16.615 33.235 -50.998 1.00 57.44 151 TRP A N 1
ATOM 1182 C CA . TRP A 1 151 ? -15.280 32.918 -50.489 1.00 57.44 151 TRP A CA 1
ATOM 1183 C C . TRP A 1 151 ? -14.259 33.887 -51.105 1.00 57.44 151 TRP A C 1
ATOM 1185 O O . TRP A 1 151 ? -13.898 33.771 -52.275 1.00 57.44 151 TRP A O 1
ATOM 1195 N N . ARG A 1 152 ? -13.807 34.884 -50.333 1.00 55.44 152 ARG A N 1
ATOM 1196 C CA . ARG A 1 152 ? -12.669 35.726 -50.723 1.00 55.44 152 ARG A CA 1
ATOM 1197 C C . ARG A 1 152 ? -11.401 34.883 -50.609 1.00 55.44 152 ARG A C 1
ATOM 1199 O O . ARG A 1 152 ? -11.031 34.472 -49.512 1.00 55.44 152 ARG A O 1
ATOM 1206 N N . VAL A 1 153 ? -10.764 34.625 -51.748 1.00 46.31 153 VAL A N 1
ATOM 1207 C CA . VAL A 1 153 ? -9.411 34.067 -51.819 1.00 46.31 153 VAL A CA 1
ATOM 1208 C C . VAL A 1 153 ? -8.452 35.088 -51.206 1.00 46.31 153 VAL A C 1
ATOM 1210 O O . VAL A 1 153 ? -8.538 36.277 -51.511 1.00 46.31 153 VAL A O 1
ATOM 1213 N N . ALA A 1 154 ? -7.587 34.636 -50.301 1.00 44.41 154 ALA A N 1
ATOM 1214 C CA . ALA A 1 154 ? -6.578 35.478 -49.675 1.00 44.41 154 ALA A CA 1
ATOM 1215 C C . ALA A 1 154 ? -5.285 35.420 -50.497 1.00 44.41 154 ALA A C 1
ATOM 1217 O O . ALA A 1 154 ? -4.473 34.516 -50.305 1.00 44.41 154 ALA A O 1
ATOM 1218 N N . ASP A 1 155 ? -5.100 36.383 -51.400 1.00 39.03 155 ASP A N 1
ATOM 1219 C CA . ASP A 1 155 ? -3.794 36.617 -52.016 1.00 39.03 155 ASP A CA 1
ATOM 1220 C C . ASP A 1 155 ? -2.831 37.213 -50.983 1.00 39.03 155 ASP A C 1
ATOM 1222 O O . ASP A 1 155 ? -3.167 38.138 -50.237 1.00 39.03 155 ASP A O 1
ATOM 1226 N N . ALA A 1 156 ? -1.624 36.657 -50.922 1.00 44.47 156 ALA A N 1
ATOM 1227 C CA . ALA A 1 156 ? -0.619 37.034 -49.943 1.00 44.47 156 ALA A CA 1
ATOM 1228 C C . ALA A 1 156 ? 0.223 38.223 -50.430 1.00 44.47 156 ALA A C 1
ATOM 1230 O O . ALA A 1 156 ? 1.008 38.082 -51.366 1.00 44.47 156 ALA A O 1
ATOM 1231 N N . VAL A 1 157 ? 0.145 39.359 -49.731 1.00 39.12 157 VAL A N 1
ATOM 1232 C CA . VAL A 1 157 ? 1.227 40.354 -49.698 1.00 39.12 157 VAL A CA 1
ATOM 1233 C C . VAL A 1 157 ? 1.188 41.185 -48.407 1.00 39.12 157 VAL A C 1
ATOM 1235 O O . VAL A 1 157 ? 0.137 41.580 -47.916 1.00 39.12 157 VAL A O 1
ATOM 1238 N N . ASP A 1 158 ? 2.389 41.381 -47.871 1.00 40.38 158 ASP A N 1
ATOM 1239 C CA . ASP A 1 158 ? 2.836 42.182 -46.728 1.00 40.38 158 ASP A CA 1
ATOM 1240 C C . ASP A 1 158 ? 1.954 43.374 -46.279 1.00 40.38 158 ASP A C 1
ATOM 1242 O O . ASP A 1 158 ? 1.593 44.243 -47.073 1.00 40.38 158 ASP A O 1
ATOM 1246 N N . SER A 1 159 ? 1.698 43.483 -44.968 1.00 41.03 159 SER A N 1
ATOM 1247 C CA . SER A 1 159 ? 1.775 44.778 -44.259 1.00 41.03 159 SER A CA 1
ATOM 1248 C C . SER A 1 159 ? 1.673 44.641 -42.735 1.00 41.03 159 SER A C 1
ATOM 1250 O O . SER A 1 159 ? 0.634 44.336 -42.148 1.00 41.03 159 SER A O 1
ATOM 1252 N N . SER A 1 160 ? 2.768 44.976 -42.056 1.00 39.38 160 SER A N 1
ATOM 1253 C CA . SER A 1 160 ? 2.754 45.300 -40.628 1.00 39.38 160 SER A CA 1
ATOM 1254 C C . SER A 1 160 ? 2.119 46.682 -40.370 1.00 39.38 160 SER A C 1
ATOM 1256 O O . SER A 1 160 ? 2.380 47.624 -41.110 1.00 39.38 160 SER A O 1
ATOM 1258 N N . ARG A 1 161 ? 1.442 46.824 -39.215 1.00 37.00 161 ARG A N 1
ATOM 1259 C CA . ARG A 1 161 ? 1.036 48.073 -38.511 1.00 37.00 161 ARG A CA 1
ATOM 1260 C C . ARG A 1 161 ? -0.318 48.749 -38.842 1.00 37.00 161 ARG A C 1
ATOM 1262 O O . ARG A 1 161 ? -0.402 49.619 -39.694 1.00 37.00 161 ARG A O 1
ATOM 1269 N N . ARG A 1 162 ? -1.205 48.602 -37.840 1.00 42.34 162 ARG A N 1
ATOM 1270 C CA . ARG A 1 162 ? -1.936 49.661 -37.085 1.00 42.34 162 ARG A CA 1
ATOM 1271 C C . ARG A 1 162 ? -3.262 50.248 -37.611 1.00 42.34 162 ARG A C 1
ATOM 1273 O O . ARG A 1 162 ? -3.409 50.587 -38.772 1.00 42.34 162 ARG A O 1
ATOM 1280 N N . SER A 1 163 ? -4.112 50.531 -36.608 1.00 34.75 163 SER A N 1
ATOM 1281 C CA . SER A 1 163 ? -5.320 51.385 -36.589 1.00 34.75 163 SER A CA 1
ATOM 1282 C C . SER A 1 163 ? -6.552 50.836 -37.334 1.00 34.75 163 SER A C 1
ATOM 1284 O O . SER A 1 163 ? -6.472 50.535 -38.511 1.00 34.75 163 SER A O 1
ATOM 1286 N N . GLY A 1 164 ? -7.749 50.691 -36.752 1.00 34.09 164 GLY A N 1
ATOM 1287 C CA . GLY A 1 164 ? -8.209 50.907 -35.373 1.00 34.09 164 GLY A CA 1
ATOM 1288 C C . GLY A 1 164 ? -9.104 52.143 -35.181 1.00 34.09 164 GLY A C 1
ATOM 1289 O O . GLY A 1 164 ? -8.714 53.237 -35.581 1.00 34.09 164 GLY A O 1
ATOM 1290 N N . THR A 1 165 ? -10.221 51.945 -34.456 1.00 33.19 165 THR A N 1
ATOM 1291 C CA . THR A 1 165 ? -11.011 52.891 -33.610 1.00 33.19 165 THR A CA 1
ATOM 1292 C C . THR A 1 165 ? -12.505 53.001 -33.965 1.00 33.19 165 THR A C 1
ATOM 1294 O O . THR A 1 165 ? -12.860 53.271 -35.105 1.00 33.19 165 THR A O 1
ATOM 1297 N N . GLY A 1 166 ? -13.361 52.881 -32.936 1.00 28.31 166 GLY A N 1
ATOM 1298 C CA . GLY A 1 166 ? -14.798 53.211 -32.945 1.00 28.31 166 GLY A CA 1
ATOM 1299 C C . GLY A 1 166 ? -15.689 52.034 -32.507 1.00 28.31 166 GLY A C 1
ATOM 1300 O O . GLY A 1 166 ? -15.800 51.068 -33.247 1.00 28.31 166 GLY A O 1
ATOM 1301 N N . SER A 1 167 ? -16.335 52.010 -31.334 1.00 33.03 167 SER A N 1
ATOM 1302 C CA . SER A 1 167 ? -16.423 53.020 -30.262 1.00 33.03 167 SER A CA 1
ATOM 1303 C C . SER A 1 167 ? -16.660 52.361 -28.892 1.00 33.03 167 SER A C 1
ATOM 1305 O O . SER A 1 167 ? -17.373 51.366 -28.799 1.00 33.03 167 SER A O 1
ATOM 1307 N N . ALA A 1 168 ? -16.111 52.946 -27.822 1.00 36.84 168 ALA A N 1
ATOM 1308 C CA . ALA A 1 168 ? -16.481 52.650 -26.427 1.00 36.84 168 ALA A CA 1
ATOM 1309 C C . ALA A 1 168 ? -17.552 53.647 -25.924 1.00 36.84 168 ALA A C 1
ATOM 1311 O O . ALA A 1 168 ? -17.793 54.657 -26.590 1.00 36.84 168 ALA A O 1
ATOM 1312 N N . PRO A 1 169 ? -18.180 53.401 -24.757 1.00 47.31 169 PRO A N 1
ATOM 1313 C CA . PRO A 1 169 ? -17.730 54.105 -23.538 1.00 47.31 169 PRO A CA 1
ATOM 1314 C C . PRO A 1 169 ? -17.565 53.163 -22.317 1.00 47.31 169 PRO A C 1
ATOM 1316 O O . PRO A 1 169 ? -18.464 52.401 -21.996 1.00 47.31 169 PRO A O 1
ATOM 1319 N N . THR A 1 170 ? -16.385 53.093 -21.677 1.00 34.69 170 THR A N 1
ATOM 1320 C CA . THR A 1 170 ? -16.008 53.763 -20.393 1.00 34.69 170 THR A CA 1
ATOM 1321 C C . THR A 1 170 ? -16.872 53.408 -19.161 1.00 34.69 170 THR A C 1
ATOM 1323 O O . THR A 1 170 ? -18.085 53.521 -19.235 1.00 34.69 170 THR A O 1
ATOM 1326 N N . LYS A 1 171 ? -16.333 53.132 -17.954 1.00 33.88 171 LYS A N 1
ATOM 1327 C CA . LYS A 1 171 ? -15.172 53.786 -17.291 1.00 33.88 171 LYS A CA 1
ATOM 1328 C C . LYS A 1 171 ? -14.652 52.990 -16.056 1.00 33.88 171 LYS A C 1
ATOM 1330 O O . LYS A 1 171 ? -15.443 52.328 -15.401 1.00 33.88 171 LYS A O 1
ATOM 1335 N N . LYS A 1 172 ? -13.381 53.225 -15.675 1.00 34.72 172 LYS A N 1
ATOM 1336 C CA . LYS A 1 172 ? -12.715 52.980 -14.357 1.00 34.72 172 LYS A CA 1
ATOM 1337 C C . LYS A 1 172 ? -12.353 51.544 -13.902 1.00 34.72 172 LYS A C 1
ATOM 1339 O O . LYS A 1 172 ? -12.987 50.962 -13.035 1.00 34.72 172 LYS A O 1
ATOM 1344 N N . GLU A 1 173 ? -11.226 51.055 -14.416 1.00 36.41 173 GLU A N 1
ATOM 1345 C CA . GLU A 1 173 ? -9.951 50.903 -13.675 1.00 36.41 173 GLU A CA 1
ATOM 1346 C C . GLU A 1 173 ? -9.949 50.698 -12.137 1.00 36.41 173 GLU A C 1
ATOM 1348 O O . GLU A 1 173 ? -10.276 51.612 -11.378 1.00 36.41 173 GLU A O 1
ATOM 1353 N N . SER A 1 174 ? -9.418 49.547 -11.689 1.00 34.88 174 SER A N 1
ATOM 1354 C CA . SER A 1 174 ? -8.519 49.378 -10.521 1.00 34.88 174 SER A CA 1
ATOM 1355 C C . SER A 1 174 ? -7.860 47.984 -10.530 1.00 34.88 174 SER A C 1
ATOM 1357 O O . SER A 1 174 ? -8.453 47.015 -10.997 1.00 34.88 174 SER A O 1
ATOM 1359 N N . GLN A 1 175 ? -6.620 47.892 -10.036 1.00 38.41 175 GLN A N 1
ATOM 1360 C CA . GLN A 1 175 ? -5.786 46.676 -10.002 1.00 38.41 175 GLN A CA 1
ATOM 1361 C C . GLN A 1 175 ? -6.225 45.634 -8.935 1.00 38.41 175 GLN A C 1
ATOM 1363 O O . GLN A 1 175 ? -7.058 45.946 -8.082 1.00 38.41 175 GLN A O 1
ATOM 1368 N N . PRO A 1 176 ? -5.727 44.375 -8.982 1.00 34.62 176 PRO A N 1
ATOM 1369 C CA . PRO A 1 176 ? -6.431 43.240 -8.383 1.00 34.62 176 PRO A CA 1
ATOM 1370 C C . PRO A 1 176 ? -6.222 43.094 -6.870 1.00 34.62 176 PRO A C 1
ATOM 1372 O O . PRO A 1 176 ? -5.108 42.887 -6.386 1.00 34.62 176 PRO A O 1
ATOM 1375 N N . ALA A 1 177 ? -7.327 43.070 -6.123 1.00 34.59 177 ALA A N 1
ATOM 1376 C CA . ALA A 1 177 ? -7.349 42.600 -4.742 1.00 34.59 177 ALA A CA 1
ATOM 1377 C C . ALA A 1 177 ? -7.596 41.081 -4.689 1.00 34.59 177 ALA A C 1
ATOM 1379 O O . ALA A 1 177 ? -8.541 40.570 -5.289 1.00 34.59 177 ALA A O 1
ATOM 1380 N N . LYS A 1 178 ? -6.754 40.361 -3.936 1.00 44.31 178 LYS A N 1
ATOM 1381 C CA . LYS A 1 178 ? -6.869 38.913 -3.681 1.00 44.31 178 LYS A CA 1
ATOM 1382 C C . LYS A 1 178 ? -8.278 38.534 -3.180 1.00 44.31 178 LYS A C 1
ATOM 1384 O O . LYS A 1 178 ? -8.709 39.107 -2.175 1.00 44.31 178 LYS A O 1
ATOM 1389 N N . PRO A 1 179 ? -8.948 37.517 -3.754 1.00 34.28 179 PRO A N 1
ATOM 1390 C CA . PRO A 1 179 ? -10.111 36.906 -3.121 1.00 34.28 179 PRO A CA 1
ATOM 1391 C C . PRO A 1 179 ? -9.707 36.271 -1.784 1.00 34.28 179 PRO A C 1
ATOM 1393 O O . PRO A 1 179 ? -8.876 35.364 -1.734 1.00 34.28 179 PRO A O 1
ATOM 1396 N N . LYS A 1 180 ? -10.280 36.764 -0.682 1.00 31.84 180 LYS A N 1
ATOM 1397 C CA . LYS A 1 180 ? -10.145 36.134 0.637 1.00 31.84 180 LYS A CA 1
ATOM 1398 C C . LYS A 1 180 ? -10.862 34.784 0.632 1.00 31.84 180 LYS A C 1
ATOM 1400 O O . LYS A 1 180 ? -12.027 34.712 0.246 1.00 31.84 180 LYS A O 1
ATOM 1405 N N . ALA A 1 181 ? -10.204 33.749 1.147 1.00 36.28 181 ALA A N 1
ATOM 1406 C CA . ALA A 1 181 ? -10.875 32.507 1.507 1.00 36.28 181 ALA A CA 1
ATOM 1407 C C . ALA A 1 181 ? -11.911 32.781 2.611 1.00 36.28 181 ALA A C 1
ATOM 1409 O O . ALA A 1 181 ? -11.579 33.329 3.664 1.00 36.28 181 ALA A O 1
ATOM 1410 N N . ALA A 1 182 ? -13.166 32.404 2.370 1.00 32.72 182 ALA A N 1
ATOM 1411 C CA . ALA A 1 182 ? -14.247 32.516 3.342 1.00 32.72 182 ALA A CA 1
ATOM 1412 C C . ALA A 1 182 ? -14.286 31.277 4.253 1.00 32.72 182 ALA A C 1
ATOM 1414 O O . ALA A 1 182 ? -15.188 30.443 4.158 1.00 32.72 182 ALA A O 1
ATOM 1415 N N . THR A 1 183 ? -13.299 31.149 5.141 1.00 33.72 183 THR A N 1
ATOM 1416 C CA . THR A 1 183 ? -13.314 30.124 6.192 1.00 33.72 183 THR A CA 1
ATOM 1417 C C . THR A 1 183 ? -14.376 30.482 7.231 1.00 33.72 183 THR A C 1
ATOM 1419 O O . THR A 1 183 ? -14.227 31.455 7.970 1.00 33.72 183 THR A O 1
ATOM 1422 N N . LYS A 1 184 ? -15.461 29.704 7.294 1.00 36.72 184 LYS A N 1
ATOM 1423 C CA . LYS A 1 184 ? -16.464 29.817 8.361 1.00 36.72 184 LYS A CA 1
ATOM 1424 C C . LYS A 1 184 ? -15.975 29.081 9.609 1.00 36.72 184 LYS A C 1
ATOM 1426 O O . LYS A 1 184 ? -16.102 27.863 9.689 1.00 36.72 184 LYS A O 1
ATOM 1431 N N . THR A 1 185 ? -15.485 29.833 10.588 1.00 34.28 185 THR A N 1
ATOM 1432 C CA . THR A 1 185 ? -15.271 29.355 11.961 1.00 34.28 185 THR A CA 1
ATOM 1433 C C . THR A 1 185 ? -16.387 29.901 12.854 1.00 34.28 185 THR A C 1
ATOM 1435 O O . THR A 1 185 ? -16.576 31.118 12.870 1.00 34.28 185 THR A O 1
ATOM 1438 N N . PRO A 1 186 ? -17.120 29.064 13.607 1.00 40.41 186 PRO A N 1
ATOM 1439 C CA . PRO A 1 186 ? -17.942 29.529 14.714 1.00 40.41 186 PRO A CA 1
ATOM 1440 C C . PRO A 1 186 ? -17.106 29.601 16.003 1.00 40.41 186 PRO A C 1
ATOM 1442 O O . PRO A 1 186 ? -16.660 28.579 16.521 1.00 40.41 186 PRO A O 1
ATOM 1445 N N . GLU A 1 187 ? -16.918 30.806 16.544 1.00 40.53 187 GLU A N 1
ATOM 1446 C CA . GLU A 1 187 ? -16.635 30.972 17.976 1.00 40.53 187 GLU A CA 1
ATOM 1447 C C . GLU A 1 187 ? -17.887 30.641 18.804 1.00 40.53 187 GLU A C 1
ATOM 1449 O O . GLU A 1 187 ? -19.017 30.757 18.321 1.00 40.53 187 GLU A O 1
ATOM 1454 N N . PRO A 1 188 ? -17.695 30.291 20.084 1.00 40.97 188 PRO A N 1
ATOM 1455 C CA . PRO A 1 188 ? -18.313 31.146 21.094 1.00 40.97 188 PRO A CA 1
ATOM 1456 C C . PRO A 1 188 ? -17.324 31.553 22.194 1.00 40.97 188 PRO A C 1
ATOM 1458 O O . PRO A 1 188 ? -16.985 30.773 23.086 1.00 40.97 188 PRO A O 1
ATOM 1461 N N . THR A 1 189 ? -16.915 32.819 22.179 1.00 32.53 189 THR A N 1
ATOM 1462 C CA . THR A 1 189 ? -16.285 33.492 23.317 1.00 32.53 189 THR A CA 1
ATOM 1463 C C . THR A 1 189 ? -17.364 34.028 24.262 1.00 32.53 189 THR A C 1
ATOM 1465 O O . THR A 1 189 ? -18.123 34.929 23.918 1.00 32.53 189 THR A O 1
ATOM 1468 N N . ALA A 1 190 ? -17.408 33.510 25.490 1.00 34.22 190 ALA A N 1
ATOM 1469 C CA . ALA A 1 190 ? -18.165 34.102 26.593 1.00 34.22 190 ALA A CA 1
ATOM 1470 C C . ALA A 1 190 ? -17.318 34.036 27.871 1.00 34.22 190 ALA A C 1
ATOM 1472 O O . ALA A 1 190 ? -17.169 32.974 28.476 1.00 34.22 190 ALA A O 1
ATOM 1473 N N . LYS A 1 191 ? -16.719 35.168 28.266 1.00 40.66 191 LYS A N 1
ATOM 1474 C CA . LYS A 1 191 ? -16.015 35.301 29.554 1.00 40.66 191 LYS A CA 1
ATOM 1475 C C . LYS A 1 191 ? -17.014 35.753 30.643 1.00 40.66 191 LYS A C 1
ATOM 1477 O O . LYS A 1 191 ? -17.963 36.457 30.299 1.00 40.66 191 LYS A O 1
ATOM 1482 N N . PRO A 1 192 ? -16.843 35.367 31.925 1.00 38.91 192 PRO A N 1
ATOM 1483 C CA . PRO A 1 192 ? -17.857 35.593 32.959 1.00 38.91 192 PRO A CA 1
ATOM 1484 C C . PRO A 1 192 ? -18.097 37.063 33.314 1.00 38.91 192 PRO A C 1
ATOM 1486 O O . PRO A 1 192 ? -17.169 37.871 33.296 1.00 38.91 192 PRO A O 1
ATOM 1489 N N . ALA A 1 193 ? -19.326 37.353 33.745 1.00 33.59 193 ALA A N 1
ATOM 1490 C CA . ALA A 1 193 ? -19.667 38.531 34.533 1.00 33.59 193 ALA A CA 1
ATOM 1491 C C . ALA A 1 193 ? -19.811 38.140 36.016 1.00 33.59 193 ALA A C 1
ATOM 1493 O O . ALA A 1 193 ? -20.367 37.087 36.334 1.00 33.59 193 ALA A O 1
ATOM 1494 N N . GLU A 1 194 ? -19.295 38.986 36.904 1.00 40.53 194 GLU A N 1
ATOM 1495 C CA . GLU A 1 194 ? -19.389 38.848 38.363 1.00 40.53 194 GLU A CA 1
ATOM 1496 C C . GLU A 1 194 ? -20.783 39.240 38.911 1.00 40.53 194 GLU A C 1
ATOM 1498 O O . GLU A 1 194 ? -21.598 39.816 38.183 1.00 40.53 194 GLU A O 1
ATOM 1503 N N . PRO A 1 195 ? -21.118 38.868 40.165 1.00 37.00 195 PRO A N 1
ATOM 1504 C CA . PRO A 1 195 ? -22.508 38.761 40.601 1.00 37.00 195 PRO A CA 1
ATOM 1505 C C . PRO A 1 195 ? -23.141 40.098 41.003 1.00 37.00 195 PRO A C 1
ATOM 1507 O O . PRO A 1 195 ? -22.581 40.869 41.781 1.00 37.00 195 PRO A O 1
ATOM 1510 N N . VAL A 1 196 ? -24.384 40.313 40.566 1.00 36.97 196 VAL A N 1
ATOM 1511 C CA . VAL A 1 196 ? -25.232 41.416 41.041 1.00 36.97 196 VAL A CA 1
ATOM 1512 C C . VAL A 1 196 ? -26.111 40.919 42.189 1.00 36.97 196 VAL A C 1
ATOM 1514 O O . VAL A 1 196 ? -26.869 39.962 42.037 1.00 36.97 196 VAL A O 1
ATOM 1517 N N . ALA A 1 197 ? -26.016 41.565 43.350 1.00 37.94 197 ALA A N 1
ATOM 1518 C CA . ALA A 1 197 ? -26.780 41.192 44.534 1.00 37.94 197 ALA A CA 1
ATOM 1519 C C . ALA A 1 197 ? -28.259 41.603 44.420 1.00 37.94 197 ALA A C 1
ATOM 1521 O O . ALA A 1 197 ? -28.562 42.790 44.307 1.00 37.94 197 ALA A O 1
ATOM 1522 N N . VAL A 1 198 ? -29.184 40.644 44.557 1.00 37.66 198 VAL A N 1
ATOM 1523 C CA . VAL A 1 198 ? -30.605 40.925 44.823 1.00 37.66 198 VAL A CA 1
ATOM 1524 C C . VAL A 1 198 ? -31.168 39.953 45.869 1.00 37.66 198 VAL A C 1
ATOM 1526 O O . VAL A 1 198 ? -31.569 38.839 45.556 1.00 37.66 198 VAL A O 1
ATOM 1529 N N . LYS A 1 199 ? -31.274 40.474 47.098 1.00 35.22 199 LYS A N 1
ATOM 1530 C CA . LYS A 1 199 ? -32.401 40.289 48.034 1.00 35.22 199 LYS A CA 1
ATOM 1531 C C . LYS A 1 199 ? -32.641 38.896 48.648 1.00 35.22 199 LYS A C 1
ATOM 1533 O O . LYS A 1 199 ? -33.281 38.027 48.066 1.00 35.22 199 LYS A O 1
ATOM 1538 N N . SER A 1 200 ? -32.288 38.779 49.929 1.00 36.97 200 SER A N 1
ATOM 1539 C CA . SER A 1 200 ? -32.892 37.812 50.853 1.00 36.97 200 SER A CA 1
ATOM 1540 C C . SER A 1 200 ? -34.420 37.957 50.889 1.00 36.97 200 SER A C 1
ATOM 1542 O O . SER A 1 200 ? -34.923 39.032 51.218 1.00 36.97 200 SER A O 1
ATOM 1544 N N . GLU A 1 201 ? -35.158 36.867 50.659 1.00 38.25 201 GLU A N 1
ATOM 1545 C CA . GLU A 1 201 ? -36.493 36.687 51.246 1.00 38.25 201 GLU A CA 1
ATOM 1546 C C . GLU A 1 201 ? -36.401 35.710 52.419 1.00 38.25 201 GLU A C 1
ATOM 1548 O O . GLU A 1 201 ? -36.423 34.489 52.274 1.00 38.25 201 GLU A O 1
ATOM 1553 N N . GLU A 1 202 ? -36.306 36.282 53.612 1.00 41.38 202 GLU A N 1
ATOM 1554 C CA . GLU A 1 202 ? -36.360 35.568 54.878 1.00 41.38 202 GLU A CA 1
ATOM 1555 C C . GLU A 1 202 ? -37.808 35.142 55.182 1.00 41.38 202 GLU A C 1
ATOM 1557 O O . GLU A 1 202 ? -38.629 35.933 55.652 1.00 41.38 202 GLU A O 1
ATOM 1562 N N . LYS A 1 203 ? -38.147 33.872 54.926 1.00 40.47 203 LYS A N 1
ATOM 1563 C CA . LYS A 1 203 ? -39.427 33.274 55.346 1.00 40.47 203 LYS A CA 1
ATOM 1564 C C . LYS A 1 203 ? -39.240 32.316 56.522 1.00 40.47 203 LYS A C 1
ATOM 1566 O O . LYS A 1 203 ? -39.121 31.109 56.357 1.00 40.47 203 LYS A O 1
ATOM 1571 N N . LYS A 1 204 ? -39.246 32.933 57.708 1.00 38.25 204 LYS A N 1
ATOM 1572 C CA . LYS A 1 204 ? -39.685 32.427 59.024 1.00 38.25 204 LYS A CA 1
ATOM 1573 C C . LYS A 1 204 ? -39.675 30.905 59.233 1.00 38.25 204 LYS A C 1
ATOM 1575 O O . LYS A 1 204 ? -40.593 30.198 58.825 1.00 38.25 204 LYS A O 1
ATOM 1580 N N . GLN A 1 205 ? -38.749 30.460 60.078 1.00 45.25 205 GLN A N 1
ATOM 1581 C CA . GLN A 1 205 ? -38.979 29.289 60.924 1.00 45.25 205 GLN A CA 1
ATOM 1582 C C . GLN A 1 205 ? -40.170 29.559 61.871 1.00 45.25 205 GLN A C 1
ATOM 1584 O O . GLN A 1 205 ? -40.231 30.646 62.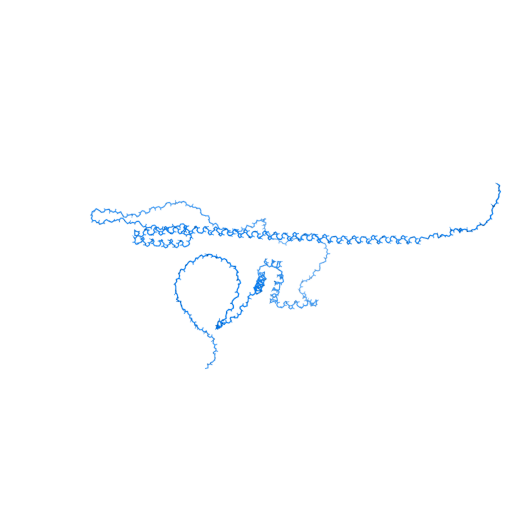456 1.00 45.25 205 GLN A O 1
ATOM 1589 N N . PRO A 1 206 ? -41.089 28.604 62.098 1.00 48.53 206 PRO A N 1
ATOM 1590 C CA . PRO A 1 206 ? -41.904 28.603 63.305 1.00 48.53 206 PRO A CA 1
ATOM 1591 C C . PRO A 1 206 ? -41.028 28.146 64.481 1.00 48.53 206 PRO A C 1
ATOM 1593 O O . PRO A 1 206 ? -40.474 27.048 64.462 1.00 48.53 206 PRO A O 1
ATOM 1596 N N . GLY A 1 207 ? -40.875 29.000 65.494 1.00 40.59 207 GLY A N 1
ATOM 1597 C CA . GLY A 1 207 ? -40.045 28.702 66.661 1.00 40.59 207 GLY A CA 1
ATOM 1598 C C . GLY A 1 207 ? -40.571 27.508 67.460 1.00 40.59 207 GLY A C 1
ATOM 1599 O O . GLY A 1 207 ? -41.739 27.478 67.850 1.00 40.59 207 GLY A O 1
ATOM 1600 N N . PHE A 1 208 ? -39.692 26.544 67.731 1.00 52.38 208 PHE A N 1
ATOM 1601 C CA . PHE A 1 208 ? -39.943 25.461 68.677 1.00 52.38 208 PHE A CA 1
ATOM 1602 C C . PHE A 1 208 ? -39.989 26.038 70.099 1.00 52.38 208 PHE A C 1
ATOM 1604 O O . PHE A 1 208 ? -39.026 26.662 70.543 1.00 52.38 208 PHE A O 1
ATOM 1611 N N . LYS A 1 209 ? -41.111 25.849 70.801 1.00 56.84 209 LYS A N 1
ATOM 1612 C CA . LYS A 1 209 ? -41.212 26.099 72.242 1.00 56.84 209 LYS A CA 1
ATOM 1613 C C . LYS A 1 209 ? -41.035 24.778 72.978 1.00 56.84 209 LYS A C 1
ATOM 1615 O O . LYS A 1 209 ? -41.762 23.832 72.691 1.00 56.84 209 LYS A O 1
ATOM 1620 N N . GLU A 1 210 ? -40.121 24.749 73.937 1.00 54.44 210 GLU A N 1
ATOM 1621 C CA . GLU A 1 210 ? -40.036 23.686 74.938 1.00 54.44 210 GLU A CA 1
ATOM 1622 C C . GLU A 1 210 ? -41.231 23.819 75.903 1.00 54.44 210 GLU A C 1
ATOM 1624 O O . GLU A 1 210 ? -41.407 24.894 76.482 1.00 54.44 210 GLU A O 1
ATOM 1629 N N . PRO A 1 211 ? -42.087 22.792 76.064 1.00 54.00 211 PRO A N 1
ATOM 1630 C CA . PRO A 1 211 ? -43.144 22.805 77.070 1.00 54.00 211 PRO A CA 1
ATOM 1631 C C . PRO A 1 211 ? -42.610 22.327 78.422 1.00 54.00 211 PRO A C 1
ATOM 1633 O O . PRO A 1 211 ? -41.939 21.297 78.512 1.00 54.00 211 PRO A O 1
ATOM 1636 N N . GLU A 1 212 ? -42.969 23.038 79.487 1.00 53.97 212 GLU A N 1
ATOM 1637 C CA . GLU A 1 212 ? -42.786 22.550 80.850 1.00 53.97 212 GLU A CA 1
ATOM 1638 C C . GLU A 1 212 ? -43.714 21.355 81.124 1.00 53.97 212 GLU A C 1
ATOM 1640 O O . GLU A 1 212 ? -44.916 21.430 80.901 1.00 53.97 212 GLU A O 1
ATOM 1645 N N . VAL A 1 213 ? -43.126 20.288 81.672 1.00 59.19 213 VAL A N 1
ATOM 1646 C CA . VAL A 1 213 ? -43.757 19.263 82.523 1.00 59.19 213 VAL A CA 1
ATOM 1647 C C . VAL A 1 213 ? -45.005 18.543 81.959 1.00 59.19 213 VAL A C 1
ATOM 1649 O O . VAL A 1 213 ? -46.132 19.018 82.043 1.00 59.19 213 VAL A O 1
ATOM 1652 N N . ASN A 1 214 ? -44.788 17.262 81.618 1.00 55.72 214 ASN A N 1
ATOM 1653 C CA . ASN A 1 214 ? -45.779 16.170 81.531 1.00 55.72 214 ASN A CA 1
ATOM 1654 C C . ASN A 1 214 ? -46.414 15.826 80.161 1.00 55.72 214 ASN A C 1
ATOM 1656 O O . ASN A 1 214 ? -47.556 15.378 80.101 1.00 55.72 214 ASN A O 1
ATOM 1660 N N . GLU A 1 215 ? -45.634 15.893 79.076 1.00 55.31 215 GLU A N 1
ATOM 1661 C CA . GLU A 1 215 ? -45.883 15.123 77.841 1.00 55.31 215 GLU A CA 1
ATOM 1662 C C . GLU A 1 215 ? -44.611 14.352 77.412 1.00 55.31 215 GLU A C 1
ATOM 1664 O O . GLU A 1 215 ? -43.499 14.792 77.720 1.00 55.31 215 GLU A O 1
ATOM 1669 N N . PRO A 1 216 ? -44.723 13.178 76.751 1.00 55.31 216 PRO A N 1
ATOM 1670 C CA . PRO A 1 216 ? -43.579 12.301 76.494 1.00 55.31 216 PRO A CA 1
ATOM 1671 C C . PRO A 1 216 ? -42.549 12.909 75.530 1.00 55.31 216 PRO A C 1
ATOM 1673 O O . PRO A 1 216 ? -42.890 13.440 74.473 1.00 55.31 216 PRO A O 1
ATOM 1676 N N . SER A 1 217 ? -41.269 12.754 75.885 1.00 58.53 217 SER A N 1
ATOM 1677 C CA . SER A 1 217 ? -40.094 13.360 75.247 1.00 58.53 217 SER A CA 1
ATOM 1678 C C . SER A 1 217 ? -40.075 13.242 73.719 1.00 58.53 217 SER A C 1
ATOM 1680 O O . SER A 1 217 ? -39.647 12.232 73.150 1.00 58.53 217 SER A O 1
ATOM 1682 N N . ARG A 1 218 ? -40.484 14.312 73.030 1.00 58.41 218 ARG A N 1
ATOM 1683 C CA . ARG A 1 218 ? -40.455 14.380 71.568 1.00 58.41 218 ARG A CA 1
ATOM 1684 C C . ARG A 1 218 ? -39.051 14.747 71.090 1.00 58.41 218 ARG A C 1
ATOM 1686 O O . ARG A 1 218 ? -38.713 15.920 70.970 1.00 58.41 218 ARG A O 1
ATOM 1693 N N . PHE A 1 219 ? -38.239 13.723 70.824 1.00 57.66 219 PHE A N 1
ATOM 1694 C CA . PHE A 1 219 ? -36.918 13.884 70.210 1.00 57.66 219 PHE A CA 1
ATOM 1695 C C . PHE A 1 219 ? -36.994 14.749 68.936 1.00 57.66 219 PHE A C 1
ATOM 1697 O O . PHE A 1 219 ? -37.971 14.638 68.184 1.00 57.66 219 PHE A O 1
ATOM 1704 N N . PRO A 1 220 ? -35.974 15.586 68.662 1.00 64.88 220 PRO A N 1
ATOM 1705 C CA . PRO A 1 220 ? -35.941 16.388 67.448 1.00 64.88 220 PRO A CA 1
ATOM 1706 C C . PRO A 1 220 ? -35.964 15.481 66.205 1.00 64.88 220 PRO A C 1
ATOM 1708 O O . PRO A 1 220 ? -35.346 14.410 66.221 1.00 64.88 220 PRO A O 1
ATOM 1711 N N . PRO A 1 221 ? -36.648 15.886 65.117 1.00 63.00 221 PRO A N 1
ATOM 1712 C CA . PRO A 1 221 ? -36.648 15.120 63.876 1.00 63.00 221 PRO A CA 1
ATOM 1713 C C . PRO A 1 221 ? -35.210 14.988 63.363 1.00 63.00 221 PRO A C 1
ATOM 1715 O O . PRO A 1 221 ? -34.480 15.980 63.276 1.00 63.00 221 PRO A O 1
ATOM 1718 N N . LEU A 1 222 ? -34.782 13.761 63.050 1.00 58.81 222 LEU A N 1
ATOM 1719 C CA . LEU A 1 222 ? -33.420 13.536 62.570 1.00 58.81 222 LEU A CA 1
ATOM 1720 C C . LEU A 1 222 ? -33.274 14.115 61.149 1.00 58.81 222 LEU A C 1
ATOM 1722 O O . LEU A 1 222 ? -34.246 14.322 60.419 1.00 58.81 222 LEU A O 1
ATOM 1726 N N . LYS A 1 223 ? -32.033 14.416 60.766 1.00 71.94 223 LYS A N 1
ATOM 1727 C CA . LYS A 1 223 ? -31.735 15.076 59.491 1.00 71.94 223 LYS A CA 1
ATOM 1728 C C . LYS A 1 223 ? -31.947 14.107 58.311 1.00 71.94 223 LYS A C 1
ATOM 1730 O O . LYS A 1 223 ? -31.535 12.950 58.426 1.00 71.94 223 LYS A O 1
ATOM 1735 N N . PRO A 1 224 ? -32.522 14.563 57.177 1.00 72.00 224 PRO A N 1
ATOM 1736 C CA . PRO A 1 224 ? -32.604 13.769 55.952 1.00 72.00 224 PRO A CA 1
ATOM 1737 C C . PRO A 1 224 ? -31.229 13.292 55.473 1.00 72.00 224 PRO A C 1
ATOM 1739 O O . PRO A 1 224 ? -30.214 13.956 55.696 1.00 72.00 224 PRO A O 1
ATOM 1742 N N . ILE A 1 225 ? -31.200 12.149 54.789 1.00 70.50 225 ILE A N 1
ATOM 1743 C CA . ILE A 1 225 ? -29.971 11.572 54.240 1.00 70.50 225 ILE A CA 1
ATOM 1744 C C . ILE A 1 225 ? -29.605 12.295 52.944 1.00 70.50 225 ILE A C 1
ATOM 1746 O O . ILE A 1 225 ? -30.429 12.406 52.039 1.00 70.50 225 ILE A O 1
ATOM 1750 N N . ASP A 1 226 ? -28.352 12.737 52.852 1.00 77.94 226 ASP A N 1
ATOM 1751 C CA . ASP A 1 226 ? -27.813 13.428 51.679 1.00 77.94 226 ASP A CA 1
ATOM 1752 C C . ASP A 1 226 ? -27.727 12.514 50.440 1.00 77.94 226 ASP A C 1
ATOM 1754 O O . ASP A 1 226 ? -27.481 11.303 50.557 1.00 77.94 226 ASP A O 1
ATOM 1758 N N . LEU A 1 227 ? -27.911 13.096 49.255 1.00 79.38 227 LEU A N 1
ATOM 1759 C CA . LEU A 1 227 ? -27.887 12.392 47.972 1.00 79.38 227 LEU A CA 1
ATOM 1760 C C . LEU A 1 227 ? -26.442 12.064 47.566 1.00 79.38 227 LEU A C 1
ATOM 1762 O O . LEU A 1 227 ? -25.508 12.829 47.804 1.00 79.38 227 LEU A O 1
ATOM 1766 N N . LEU A 1 228 ? -26.226 10.908 46.940 1.00 78.25 228 LEU A N 1
ATOM 1767 C CA . LEU A 1 228 ? -24.904 10.518 46.465 1.00 78.25 228 LEU A CA 1
ATOM 1768 C C . LEU A 1 228 ? -24.622 11.158 45.099 1.00 78.25 228 LEU A C 1
ATOM 1770 O O . LEU A 1 228 ? -25.215 10.778 44.092 1.00 78.25 228 LEU A O 1
ATOM 1774 N N . SER A 1 229 ? -23.643 12.059 45.051 1.00 75.25 229 SER A N 1
ATOM 1775 C CA . SER A 1 229 ? -23.019 12.508 43.804 1.00 75.25 229 SER A CA 1
ATOM 1776 C C . SER A 1 229 ? -21.573 12.019 43.735 1.00 75.25 229 SER A C 1
ATOM 1778 O O . SER A 1 229 ? -20.813 12.148 44.698 1.00 75.25 229 SER A O 1
ATOM 1780 N N . LEU A 1 230 ? -21.192 11.425 42.602 1.00 71.25 230 LEU A N 1
ATOM 1781 C CA . LEU A 1 230 ? -19.828 10.989 42.307 1.00 71.25 230 LEU A CA 1
ATOM 1782 C C . LEU A 1 230 ? -19.384 11.616 40.984 1.00 71.25 230 LEU A C 1
ATOM 1784 O O . LEU A 1 230 ? -20.069 11.472 39.975 1.00 71.25 230 LEU A O 1
ATOM 1788 N N . ALA A 1 231 ? -18.183 12.199 40.953 1.00 66.75 231 ALA A N 1
ATOM 1789 C CA . ALA A 1 231 ? -17.529 12.633 39.708 1.00 66.75 231 ALA A CA 1
ATOM 1790 C C . ALA A 1 231 ? -17.259 11.467 38.724 1.00 66.75 231 ALA A C 1
ATOM 1792 O O . ALA A 1 231 ? -16.909 11.673 37.564 1.00 66.75 231 ALA A O 1
ATOM 1793 N N . ASP A 1 232 ? -17.445 10.238 39.203 1.00 61.47 232 ASP A N 1
ATOM 1794 C CA . ASP A 1 232 ? -17.185 8.971 38.527 1.00 61.47 232 ASP A CA 1
ATOM 1795 C C . ASP A 1 232 ? -18.386 8.503 37.683 1.00 61.47 232 ASP A C 1
ATOM 1797 O O . ASP A 1 232 ? -18.292 7.505 36.971 1.00 61.47 232 ASP A O 1
ATOM 1801 N N . ALA A 1 233 ? -19.496 9.252 37.702 1.00 58.22 233 ALA A N 1
ATOM 1802 C CA . ALA A 1 233 ? -20.741 8.979 36.978 1.00 58.22 233 ALA A CA 1
ATOM 1803 C C . ALA A 1 233 ? -20.651 9.109 35.436 1.00 58.22 233 ALA A C 1
ATOM 1805 O O . ALA A 1 233 ? -21.674 9.237 34.773 1.00 58.22 233 ALA A O 1
ATOM 1806 N N . LYS A 1 234 ? -19.444 9.076 34.850 1.00 67.88 234 LYS A N 1
ATOM 1807 C CA . LYS A 1 234 ? -19.240 8.932 33.394 1.00 67.88 234 LYS A CA 1
ATOM 1808 C C . LYS A 1 234 ? -19.367 7.482 32.915 1.00 67.88 234 LYS A C 1
ATOM 1810 O O . LYS A 1 234 ? -19.530 7.254 31.722 1.00 67.88 234 LYS A O 1
ATOM 1815 N N . GLU A 1 235 ? -19.249 6.513 33.821 1.00 75.62 235 GLU A N 1
ATOM 1816 C CA . GLU A 1 235 ? -19.469 5.095 33.526 1.00 75.62 235 GLU A CA 1
ATOM 1817 C C . GLU A 1 235 ? -20.969 4.778 33.664 1.00 75.62 235 GLU A C 1
ATOM 1819 O O . GLU A 1 235 ? -21.497 4.923 34.770 1.00 75.62 235 GLU A O 1
ATOM 1824 N N . PRO A 1 236 ? -21.668 4.321 32.604 1.00 84.31 236 PRO A N 1
ATOM 1825 C CA . PRO A 1 236 ? -23.130 4.200 32.613 1.00 84.31 236 PRO A CA 1
ATOM 1826 C C . PRO A 1 236 ? -23.631 3.213 33.675 1.00 84.31 236 PRO A C 1
ATOM 1828 O O . PRO A 1 236 ? -24.629 3.473 34.338 1.00 84.31 236 PRO A O 1
ATOM 1831 N N . VAL A 1 237 ? -22.885 2.130 33.917 1.00 84.25 237 VAL A N 1
ATOM 1832 C CA . VAL A 1 237 ? -23.198 1.142 34.963 1.00 84.25 237 VAL A CA 1
ATOM 1833 C C . VAL A 1 237 ? -23.099 1.763 36.363 1.00 84.25 237 VAL A C 1
ATOM 1835 O O . VAL A 1 237 ? -23.958 1.541 37.211 1.00 84.25 237 VAL A O 1
ATOM 1838 N N . VAL A 1 238 ? -22.073 2.581 36.624 1.00 87.00 238 VAL A N 1
ATOM 1839 C CA . VAL A 1 238 ? -21.926 3.266 37.923 1.00 87.00 238 VAL A CA 1
ATOM 1840 C C . VAL A 1 238 ? -22.997 4.347 38.077 1.00 87.00 238 VAL A C 1
ATOM 1842 O O . VAL A 1 238 ? -23.533 4.518 39.169 1.00 87.00 238 VAL A O 1
ATOM 1845 N N . GLN A 1 239 ? -23.342 5.041 36.991 1.00 88.06 239 GLN A N 1
ATOM 1846 C CA . GLN A 1 239 ? -24.402 6.047 36.962 1.00 88.06 239 GLN A CA 1
ATOM 1847 C C . GLN A 1 239 ? -25.782 5.442 37.277 1.00 88.06 239 GLN A C 1
ATOM 1849 O O . GLN A 1 239 ? -26.517 6.012 38.081 1.00 88.06 239 GLN A O 1
ATOM 1854 N N . GLU A 1 240 ? -26.106 4.269 36.726 1.00 88.00 240 GLU A N 1
ATOM 1855 C CA . GLU A 1 240 ? -27.337 3.524 37.032 1.00 88.00 240 GLU A CA 1
ATOM 1856 C C . GLU A 1 240 ? -27.400 3.116 38.516 1.00 88.00 240 GLU A C 1
ATOM 1858 O O . GLU A 1 240 ? -28.405 3.358 39.186 1.00 88.00 240 GLU A O 1
ATOM 1863 N N . LEU A 1 241 ? -26.299 2.594 39.078 1.00 89.19 241 LEU A N 1
ATOM 1864 C CA . LEU A 1 241 ? -26.215 2.273 40.511 1.00 89.19 241 LEU A CA 1
ATOM 1865 C C . LEU A 1 241 ? -26.357 3.512 41.413 1.00 89.19 241 LEU A C 1
ATOM 1867 O O . LEU A 1 241 ? -26.959 3.419 42.485 1.00 89.19 241 LEU A O 1
ATOM 1871 N N . VAL A 1 242 ? -25.814 4.663 41.004 1.00 90.12 242 VAL A N 1
ATOM 1872 C CA . VAL A 1 242 ? -25.970 5.933 41.732 1.00 90.12 242 VAL A CA 1
ATOM 1873 C C . VAL A 1 242 ? -27.415 6.435 41.658 1.00 90.12 242 VAL A C 1
ATOM 1875 O O . VAL A 1 242 ? -27.939 6.869 42.683 1.00 90.12 242 VAL A O 1
ATOM 1878 N N . HIS A 1 243 ? -28.082 6.331 40.503 1.00 90.31 243 HIS A N 1
ATOM 1879 C CA . HIS A 1 243 ? -29.498 6.689 40.371 1.00 90.31 243 HIS A CA 1
ATOM 1880 C C . HIS A 1 243 ? -30.397 5.809 41.242 1.00 90.31 243 HIS A C 1
ATOM 1882 O O . HIS A 1 243 ? -31.082 6.351 42.103 1.00 90.31 243 HIS A O 1
ATOM 1888 N N . MET A 1 244 ? -30.302 4.477 41.139 1.00 89.44 244 MET A N 1
ATOM 1889 C CA . MET A 1 244 ? -31.090 3.563 41.982 1.00 89.44 244 MET A CA 1
ATOM 1890 C C . MET A 1 244 ? -30.908 3.835 43.485 1.00 89.44 244 MET A C 1
ATOM 1892 O O . MET A 1 244 ? -31.860 3.750 44.262 1.00 89.44 244 MET A O 1
ATOM 1896 N N . LEU A 1 245 ? -29.685 4.172 43.911 1.00 90.62 245 LEU A N 1
ATOM 1897 C CA . LEU A 1 245 ? -29.400 4.492 45.309 1.00 90.62 245 LEU A CA 1
ATOM 1898 C C . LEU A 1 245 ? -29.960 5.862 45.723 1.00 90.62 245 LEU A C 1
ATOM 1900 O O . LEU A 1 245 ? -30.422 6.005 46.853 1.00 90.62 245 LEU A O 1
ATOM 1904 N N . ASN A 1 246 ? -29.950 6.853 44.830 1.00 91.94 246 ASN A N 1
ATOM 1905 C CA . ASN A 1 246 ? -30.549 8.164 45.077 1.00 91.94 246 ASN A CA 1
ATOM 1906 C C . ASN A 1 246 ? -32.078 8.093 45.116 1.00 91.94 246 ASN A C 1
ATOM 1908 O O . ASN A 1 246 ? -32.673 8.642 46.041 1.00 91.94 246 ASN A O 1
ATOM 1912 N N . ASP A 1 247 ? -32.705 7.351 44.204 1.00 92.31 247 ASP A N 1
ATOM 1913 C CA . ASP A 1 247 ? -34.151 7.118 44.197 1.00 92.31 247 ASP A CA 1
ATOM 1914 C C . ASP A 1 247 ? -34.588 6.460 45.519 1.00 92.31 247 ASP A C 1
ATOM 1916 O O . ASP A 1 247 ? -35.488 6.958 46.200 1.00 92.31 247 ASP A O 1
ATOM 1920 N N . LEU A 1 248 ? -33.861 5.432 45.975 1.00 89.75 248 LEU A N 1
ATOM 1921 C CA . LEU A 1 248 ? -34.081 4.804 47.283 1.00 89.75 248 LEU A CA 1
ATOM 1922 C C . LEU A 1 248 ? -33.928 5.791 48.459 1.00 89.75 248 LEU A C 1
ATOM 1924 O O . LEU A 1 248 ? -34.714 5.744 49.408 1.00 89.75 248 LEU A O 1
ATOM 1928 N N . ILE A 1 249 ? -32.946 6.700 48.406 1.00 86.44 249 ILE A N 1
ATOM 1929 C CA . ILE A 1 249 ? -32.769 7.758 49.417 1.00 86.44 249 ILE A CA 1
ATOM 1930 C C . ILE A 1 249 ? -33.958 8.728 49.410 1.00 86.44 249 ILE A C 1
ATOM 1932 O O . ILE A 1 249 ? -34.412 9.113 50.487 1.00 86.44 249 ILE A O 1
ATOM 1936 N N . THR A 1 250 ? -34.502 9.099 48.243 1.00 89.94 250 THR A N 1
ATOM 1937 C CA . THR A 1 250 ? -35.678 9.989 48.183 1.00 89.94 250 THR A CA 1
ATOM 1938 C C . THR A 1 250 ? -36.916 9.361 48.823 1.00 89.94 250 THR A C 1
ATOM 1940 O O . THR A 1 250 ? -37.576 10.030 49.618 1.00 89.94 250 THR A O 1
ATOM 1943 N N . VAL A 1 251 ? -37.175 8.070 48.579 1.00 91.56 251 VAL A N 1
ATOM 1944 C CA . VAL A 1 251 ? -38.289 7.332 49.204 1.00 91.56 251 VAL A CA 1
ATOM 1945 C C . VAL A 1 251 ? -38.104 7.251 50.724 1.00 91.56 251 VAL A C 1
ATOM 1947 O O . VAL A 1 251 ? -38.988 7.643 51.477 1.00 91.56 251 VAL A O 1
ATOM 1950 N N . ILE A 1 252 ? -36.920 6.853 51.200 1.00 87.31 252 ILE A N 1
ATOM 1951 C CA . ILE A 1 252 ? -36.644 6.708 52.643 1.00 87.31 252 ILE A CA 1
ATOM 1952 C C . ILE A 1 252 ? -36.650 8.059 53.384 1.00 87.31 252 ILE A C 1
ATOM 1954 O O . ILE A 1 252 ? -36.997 8.117 54.570 1.00 87.31 252 ILE A O 1
ATOM 1958 N N . ASN A 1 253 ? -36.288 9.149 52.702 1.00 86.12 253 ASN A N 1
ATOM 1959 C CA . ASN A 1 253 ? -36.425 10.504 53.232 1.00 86.12 253 ASN A CA 1
ATOM 1960 C C . ASN A 1 253 ? -37.899 10.943 53.304 1.00 86.12 253 ASN A C 1
ATOM 1962 O O . ASN A 1 253 ? -38.272 11.563 54.299 1.00 86.12 253 ASN A O 1
ATOM 1966 N N . ALA A 1 254 ? -38.732 10.590 52.316 1.00 87.31 254 ALA A N 1
ATOM 1967 C CA . ALA A 1 254 ? -40.176 10.847 52.344 1.00 87.31 254 ALA A CA 1
ATOM 1968 C C . ALA A 1 254 ? -40.893 10.045 53.450 1.00 87.31 254 ALA A C 1
ATOM 1970 O O . ALA A 1 254 ? -41.728 10.600 54.162 1.00 87.31 254 ALA A O 1
ATOM 1971 N N . ASP A 1 255 ? -40.497 8.787 53.668 1.00 85.62 255 ASP A N 1
ATOM 1972 C CA . ASP A 1 255 ? -41.024 7.915 54.731 1.00 85.62 255 ASP A CA 1
ATOM 1973 C C . ASP A 1 255 ? -40.547 8.299 56.148 1.00 85.62 255 ASP A C 1
ATOM 1975 O O . ASP A 1 255 ? -40.962 7.696 57.141 1.00 85.62 255 ASP A O 1
ATOM 1979 N N . GLY A 1 256 ? -39.604 9.242 56.279 1.00 81.25 256 GLY A N 1
ATOM 1980 C CA . GLY A 1 256 ? -38.996 9.606 57.565 1.00 81.25 256 GLY A CA 1
ATOM 1981 C C . GLY A 1 256 ? -38.195 8.474 58.234 1.00 81.25 256 GLY A C 1
ATOM 1982 O O . GLY A 1 256 ? -37.773 8.602 59.382 1.00 81.25 256 GLY A O 1
ATOM 1983 N N . ALA A 1 257 ? -37.947 7.364 57.533 1.00 83.44 257 ALA A N 1
ATOM 1984 C CA . ALA A 1 257 ? -37.345 6.149 58.086 1.00 83.44 257 ALA A CA 1
ATOM 1985 C C . ALA A 1 257 ? -35.801 6.148 58.067 1.00 83.44 257 ALA A C 1
ATOM 1987 O O . ALA A 1 257 ? -35.166 5.129 58.358 1.00 83.44 257 ALA A O 1
ATOM 1988 N N . HIS A 1 258 ? -35.183 7.292 57.765 1.00 78.00 258 HIS A N 1
ATOM 1989 C CA . HIS A 1 258 ? -33.734 7.491 57.665 1.00 78.00 258 HIS A CA 1
ATOM 1990 C C . HIS A 1 258 ? -32.953 6.979 58.893 1.00 78.00 258 HIS A C 1
ATOM 1992 O O . HIS A 1 258 ? -31.884 6.395 58.730 1.00 78.00 258 HIS A O 1
ATOM 1998 N N . GLY A 1 259 ? -33.503 7.087 60.110 1.00 80.19 259 GLY A N 1
ATOM 1999 C CA . GLY A 1 259 ? -32.870 6.552 61.325 1.00 80.19 259 GLY A CA 1
ATOM 2000 C C . GLY A 1 259 ? -32.744 5.019 61.363 1.00 80.19 259 GLY A C 1
ATOM 2001 O O . GLY A 1 259 ? -31.845 4.497 62.017 1.00 80.19 259 GLY A O 1
ATOM 2002 N N . LYS A 1 260 ? -33.605 4.285 60.641 1.00 85.06 260 LYS A N 1
ATOM 2003 C CA . LYS A 1 260 ? -33.574 2.812 60.559 1.00 85.06 260 LYS A CA 1
ATOM 2004 C C . LYS A 1 260 ? -32.651 2.312 59.444 1.00 85.06 260 LYS A C 1
ATOM 2006 O O . LYS A 1 260 ? -31.983 1.295 59.615 1.00 85.06 260 LYS A O 1
ATOM 2011 N N . TYR A 1 261 ? -32.602 3.027 58.318 1.00 86.81 261 TYR A N 1
ATOM 2012 C CA . TYR A 1 261 ? -31.916 2.578 57.097 1.00 86.81 261 TYR A CA 1
ATOM 2013 C C . TYR A 1 261 ? -30.608 3.323 56.779 1.00 86.81 261 TYR A C 1
ATOM 2015 O O . TYR A 1 261 ? -29.851 2.870 55.925 1.00 86.81 261 TYR A O 1
ATOM 2023 N N . GLY A 1 262 ? -30.276 4.419 57.470 1.00 85.38 262 GLY A N 1
ATOM 2024 C CA . GLY A 1 262 ? -29.067 5.211 57.189 1.00 85.38 262 GLY A CA 1
ATOM 2025 C C . GLY A 1 262 ? -27.785 4.373 57.151 1.00 85.38 262 GLY A C 1
ATOM 2026 O O . GLY A 1 262 ? -27.046 4.411 56.173 1.00 85.38 262 GLY A O 1
ATOM 2027 N N . SER A 1 263 ? -27.585 3.493 58.138 1.00 88.88 263 SER A N 1
ATOM 2028 C CA . SER A 1 263 ? -26.389 2.638 58.194 1.00 88.88 263 SER A CA 1
ATOM 2029 C C . SER A 1 263 ? -26.273 1.613 57.052 1.00 88.88 263 SER A C 1
ATOM 2031 O O . SER A 1 263 ? -25.160 1.181 56.741 1.00 88.88 263 SER A O 1
ATOM 2033 N N . SER A 1 264 ? -27.379 1.200 56.416 1.00 89.38 264 SER A N 1
ATOM 2034 C CA . SER A 1 264 ? -27.341 0.330 55.230 1.00 89.38 264 SER A CA 1
ATOM 2035 C C . SER A 1 264 ? -27.130 1.136 53.949 1.00 89.38 264 SER A C 1
ATOM 2037 O O . SER A 1 264 ? -26.358 0.707 53.089 1.00 89.38 264 SER A O 1
ATOM 2039 N N . ILE A 1 265 ? -27.713 2.334 53.861 1.00 88.56 265 ILE A N 1
ATOM 2040 C CA . ILE A 1 265 ? -27.476 3.291 52.772 1.00 88.56 265 ILE A CA 1
ATOM 2041 C C . ILE A 1 265 ? -26.003 3.717 52.737 1.00 88.56 265 ILE A C 1
ATOM 2043 O O . ILE A 1 265 ? -25.387 3.687 51.676 1.00 88.56 265 ILE A O 1
ATOM 2047 N N . ASP A 1 266 ? -25.392 4.040 53.877 1.00 88.12 266 ASP A N 1
ATOM 2048 C CA . ASP A 1 266 ? -23.984 4.452 53.932 1.00 88.12 266 ASP A CA 1
ATOM 2049 C C . ASP A 1 266 ? -23.029 3.306 53.560 1.00 88.12 266 ASP A C 1
ATOM 2051 O O . ASP A 1 266 ? -22.033 3.515 52.856 1.00 88.12 266 ASP A O 1
ATOM 2055 N N . LYS A 1 267 ? -23.374 2.062 53.926 1.00 92.12 267 LYS A N 1
ATOM 2056 C CA . LYS A 1 267 ? -22.677 0.863 53.431 1.00 92.12 267 LYS A CA 1
ATOM 2057 C C . LYS A 1 267 ? -22.789 0.752 51.908 1.00 92.12 267 LYS A C 1
ATOM 2059 O O . LYS A 1 267 ? -21.752 0.578 51.264 1.00 92.12 267 LYS A O 1
ATOM 2064 N N . ALA A 1 268 ? -23.979 0.925 51.331 1.00 91.06 268 ALA A N 1
ATOM 2065 C CA . ALA A 1 268 ? -24.182 0.913 49.879 1.00 91.06 268 ALA A CA 1
ATOM 2066 C C . ALA A 1 268 ? -23.395 2.037 49.175 1.00 91.06 268 ALA A C 1
ATOM 2068 O O . ALA A 1 268 ? -22.625 1.757 48.256 1.00 91.06 268 ALA A O 1
ATOM 2069 N N . LYS A 1 269 ? -23.457 3.281 49.676 1.00 89.25 269 LYS A N 1
ATOM 2070 C CA . LYS A 1 269 ? -22.642 4.417 49.197 1.00 89.25 269 LYS A CA 1
ATOM 2071 C C . LYS A 1 269 ? -21.144 4.083 49.205 1.00 89.25 269 LYS A C 1
ATOM 2073 O O . LYS A 1 269 ? -20.432 4.402 48.251 1.00 89.25 269 LYS A O 1
ATOM 2078 N N . SER A 1 270 ? -20.653 3.412 50.252 1.00 90.12 270 SER A N 1
ATOM 2079 C CA . SER A 1 270 ? -19.249 2.981 50.337 1.00 90.12 270 SER A CA 1
ATOM 2080 C C . SER A 1 270 ? -18.888 1.894 49.312 1.00 90.12 270 SER A C 1
ATOM 2082 O O . SER A 1 270 ? -17.776 1.896 48.785 1.00 90.12 270 SER A O 1
ATOM 2084 N N . GLN A 1 271 ? -19.817 0.985 49.000 1.00 90.56 271 GLN A N 1
ATOM 2085 C CA . GLN A 1 271 ? -19.618 -0.074 48.008 1.00 90.56 271 GLN A CA 1
ATOM 2086 C C . GLN A 1 271 ? -19.620 0.489 46.584 1.00 90.56 271 GLN A C 1
ATOM 2088 O O . GLN A 1 271 ? -18.708 0.169 45.827 1.00 90.56 271 GLN A O 1
ATOM 2093 N N . VAL A 1 272 ? -20.543 1.397 46.245 1.00 89.44 272 VAL A N 1
ATOM 2094 C CA . VAL A 1 272 ? -20.555 2.088 44.940 1.00 89.44 272 VAL A CA 1
ATOM 2095 C C . VAL A 1 272 ? -19.245 2.858 44.718 1.00 89.44 272 VAL A C 1
ATOM 2097 O O . VAL A 1 272 ? -18.638 2.737 43.655 1.00 89.44 272 VAL A O 1
ATOM 2100 N N . LYS A 1 273 ? -18.725 3.553 45.744 1.00 88.88 273 LYS A N 1
ATOM 2101 C CA . LYS A 1 273 ? -17.396 4.199 45.690 1.00 88.88 273 LYS A CA 1
ATOM 2102 C C . LYS A 1 273 ? -16.252 3.200 45.443 1.00 88.88 273 LYS A C 1
ATOM 2104 O O . LYS A 1 273 ? -15.363 3.482 44.643 1.00 88.88 273 LYS A O 1
ATOM 2109 N N . LYS A 1 274 ? -16.271 2.026 46.089 1.00 91.00 274 LYS A N 1
ATOM 2110 C CA . LYS A 1 274 ? -15.264 0.964 45.876 1.00 91.00 274 LYS A CA 1
ATOM 2111 C C . LYS A 1 274 ? -15.332 0.375 44.465 1.00 91.00 274 LYS A C 1
ATOM 2113 O O . LYS A 1 274 ? -14.286 0.217 43.842 1.00 91.00 274 LYS A O 1
ATOM 2118 N N . VAL A 1 275 ? -16.533 0.099 43.956 1.00 90.12 275 VAL A N 1
ATOM 2119 C CA . VAL A 1 275 ? -16.745 -0.417 42.593 1.00 90.12 275 VAL A CA 1
ATOM 2120 C C . VAL A 1 275 ? -16.304 0.611 41.550 1.00 90.12 275 VAL A C 1
ATOM 2122 O O . VAL A 1 275 ? -15.579 0.244 40.632 1.00 90.12 275 VAL A O 1
ATOM 2125 N N . GLY A 1 276 ? -16.629 1.898 41.723 1.00 89.25 276 GLY A N 1
ATOM 2126 C CA . GLY A 1 276 ? -16.137 2.972 40.848 1.00 89.25 276 GLY A CA 1
ATOM 2127 C C . GLY A 1 276 ? -14.605 3.061 40.816 1.00 89.25 276 GLY A C 1
ATOM 2128 O O . GLY A 1 276 ? -14.008 3.122 39.741 1.00 89.25 276 GLY A O 1
ATOM 2129 N N . GLY A 1 277 ? -13.951 2.969 41.980 1.00 88.75 277 GLY A N 1
ATOM 2130 C CA . GLY A 1 277 ? -12.486 2.929 42.074 1.00 88.75 277 GLY A CA 1
ATOM 2131 C C . GLY A 1 277 ? -11.857 1.696 41.409 1.00 88.75 277 GLY A C 1
ATOM 2132 O O . GLY A 1 277 ? -10.864 1.823 40.693 1.00 88.75 277 GLY A O 1
ATOM 2133 N N . GLN A 1 278 ? -12.447 0.510 41.589 1.00 90.94 278 GLN A N 1
ATOM 2134 C CA . GLN A 1 278 ? -11.988 -0.722 40.937 1.00 90.94 278 GLN A CA 1
ATOM 2135 C C . GLN A 1 278 ? -12.198 -0.688 39.418 1.00 90.94 278 GLN A C 1
ATOM 2137 O O . GLN A 1 278 ? -11.286 -1.049 38.676 1.00 90.94 278 GLN A O 1
ATOM 2142 N N . LEU A 1 279 ? -13.352 -0.207 38.949 1.00 89.88 279 LEU A N 1
ATOM 2143 C CA . LEU A 1 279 ? -13.659 -0.082 37.525 1.00 89.88 279 LEU A CA 1
ATOM 2144 C C . LEU A 1 279 ? -12.689 0.881 36.829 1.00 89.88 279 LEU A C 1
ATOM 2146 O O . LEU A 1 279 ? -12.153 0.542 35.778 1.00 89.88 279 LEU A O 1
ATOM 2150 N N . LYS A 1 280 ? -12.371 2.023 37.454 1.00 89.06 280 LYS A N 1
ATOM 2151 C CA . LYS A 1 280 ? -11.313 2.934 36.983 1.00 89.06 280 LYS A CA 1
ATOM 2152 C C . LYS A 1 280 ? -9.945 2.262 36.897 1.00 89.06 280 LYS A C 1
ATOM 2154 O O . LYS A 1 280 ? -9.244 2.456 35.911 1.00 89.06 280 LYS A O 1
ATOM 2159 N N . ALA A 1 281 ? -9.560 1.479 37.905 1.00 92.44 281 ALA A N 1
ATOM 2160 C CA . ALA A 1 281 ? -8.274 0.782 37.908 1.00 92.44 281 ALA A CA 1
ATOM 2161 C C . ALA A 1 281 ? -8.195 -0.307 36.822 1.00 92.44 281 ALA A C 1
ATOM 2163 O O . ALA A 1 281 ? -7.138 -0.494 36.225 1.00 92.44 281 ALA A O 1
ATOM 2164 N N . ILE A 1 282 ? -9.303 -1.002 36.538 1.00 93.81 282 ILE A N 1
ATOM 2165 C CA . ILE A 1 282 ? -9.404 -1.949 35.416 1.00 93.81 282 ILE A CA 1
ATOM 2166 C C . ILE A 1 282 ? -9.327 -1.194 34.086 1.00 93.81 282 ILE A C 1
ATOM 2168 O O . ILE A 1 282 ? -8.536 -1.564 33.224 1.00 93.81 282 ILE A O 1
ATOM 2172 N N . LYS A 1 283 ? -10.085 -0.104 33.937 1.00 91.50 283 LYS A N 1
ATOM 2173 C CA . LYS A 1 283 ? -10.097 0.722 32.727 1.00 91.50 283 LYS A CA 1
ATOM 2174 C C . LYS A 1 283 ? -8.717 1.287 32.401 1.00 91.50 283 LYS A C 1
ATOM 2176 O O . LYS A 1 283 ? -8.268 1.115 31.280 1.00 91.50 283 LYS A O 1
ATOM 2181 N N . ALA A 1 284 ? -8.013 1.855 33.380 1.00 93.94 284 ALA A N 1
ATOM 2182 C CA . ALA A 1 284 ? -6.658 2.373 33.190 1.00 93.94 284 ALA A CA 1
ATOM 2183 C C . ALA A 1 284 ? -5.665 1.286 32.734 1.00 93.94 284 ALA A C 1
ATOM 2185 O O . ALA A 1 284 ? -4.807 1.557 31.900 1.00 93.94 284 ALA A O 1
ATOM 2186 N N . LYS A 1 285 ? -5.804 0.045 33.229 1.00 96.50 285 LYS A N 1
ATOM 2187 C CA . LYS A 1 285 ? -5.009 -1.100 32.750 1.00 96.50 285 LYS A CA 1
ATOM 2188 C C . LYS A 1 285 ? -5.352 -1.474 31.311 1.00 96.50 285 LYS A C 1
ATOM 2190 O O . LYS A 1 285 ? -4.445 -1.598 30.506 1.00 96.50 285 LYS A O 1
ATOM 2195 N N . VAL A 1 286 ? -6.637 -1.585 30.973 1.00 96.44 286 VAL A N 1
ATOM 2196 C CA . VAL A 1 286 ? -7.086 -1.914 29.606 1.00 96.44 286 VAL A CA 1
ATOM 2197 C C . VAL A 1 286 ? -6.712 -0.808 28.609 1.00 96.44 286 VAL A C 1
ATOM 2199 O O . VAL A 1 286 ? -6.299 -1.100 27.490 1.00 96.44 286 VAL A O 1
ATOM 2202 N N . GLU A 1 287 ? -6.802 0.464 29.001 1.00 95.19 287 GLU A N 1
ATOM 2203 C CA . GLU A 1 287 ? -6.335 1.612 28.210 1.00 95.19 287 GLU A CA 1
ATOM 2204 C C . GLU A 1 287 ? -4.813 1.572 28.005 1.00 95.19 287 GLU A C 1
ATOM 2206 O O . GLU A 1 287 ? -4.345 1.852 26.905 1.00 95.19 287 GLU A O 1
ATOM 2211 N N . GLN A 1 288 ? -4.039 1.165 29.017 1.00 97.00 288 GLN A N 1
ATOM 2212 C CA . GLN A 1 288 ? -2.593 0.983 28.885 1.00 97.00 288 GLN A CA 1
ATOM 2213 C C . GLN A 1 288 ? -2.233 -0.215 27.988 1.00 97.00 288 GLN A C 1
ATOM 2215 O O . GLN A 1 288 ? -1.474 -0.049 27.038 1.00 97.00 288 GLN A O 1
ATOM 2220 N N . GLU A 1 289 ? -2.813 -1.392 28.234 1.00 97.12 289 GLU A N 1
ATOM 2221 C CA . GLU A 1 289 ? -2.598 -2.614 27.445 1.00 97.12 289 GLU A CA 1
ATOM 2222 C C . GLU A 1 289 ? -2.970 -2.396 25.969 1.00 97.12 289 GLU A C 1
ATOM 2224 O O . GLU A 1 289 ? -2.195 -2.732 25.075 1.00 97.12 289 GLU A O 1
ATOM 2229 N N . SER A 1 290 ? -4.109 -1.750 25.697 1.00 96.00 290 SER A N 1
ATOM 2230 C CA . SER A 1 290 ? -4.517 -1.418 24.326 1.00 96.00 290 SER A CA 1
ATOM 2231 C C . SER A 1 290 ? -3.654 -0.327 23.684 1.00 96.00 290 SER A C 1
ATOM 2233 O O . SER A 1 290 ? -3.359 -0.425 22.492 1.00 96.00 290 SER A O 1
ATOM 2235 N N . ALA A 1 291 ? -3.187 0.676 24.437 1.00 97.19 291 ALA A N 1
ATOM 2236 C CA . ALA A 1 291 ? -2.231 1.659 23.926 1.00 97.19 291 ALA A CA 1
ATOM 2237 C C . ALA A 1 291 ? -0.889 1.008 23.556 1.00 97.19 291 ALA A C 1
ATOM 2239 O O . ALA A 1 291 ? -0.320 1.340 22.514 1.00 97.19 291 ALA A O 1
ATOM 2240 N N . ASP A 1 292 ? -0.404 0.066 24.363 1.00 97.69 292 ASP A N 1
ATOM 2241 C CA . ASP A 1 292 ? 0.847 -0.649 24.111 1.00 97.69 292 ASP A CA 1
ATOM 2242 C C . ASP A 1 292 ? 0.705 -1.671 22.964 1.00 97.69 292 ASP A C 1
ATOM 2244 O O . ASP A 1 292 ? 1.591 -1.743 22.110 1.00 97.69 292 ASP A O 1
ATOM 2248 N N . GLU A 1 293 ? -0.440 -2.351 22.823 1.00 97.62 293 GLU A N 1
ATOM 2249 C CA . GLU A 1 293 ? -0.763 -3.146 21.624 1.00 97.62 293 GLU A CA 1
ATOM 2250 C C . GLU A 1 293 ? -0.816 -2.301 20.342 1.00 97.62 293 GLU A C 1
ATOM 2252 O O . GLU A 1 293 ? -0.316 -2.725 19.296 1.00 97.62 293 GLU A O 1
ATOM 2257 N N . VAL A 1 294 ? -1.442 -1.119 20.389 1.00 98.06 294 VAL A N 1
ATOM 2258 C CA . VAL A 1 294 ? -1.514 -0.211 19.232 1.00 98.06 294 VAL A CA 1
ATOM 2259 C C . VAL A 1 294 ? -0.119 0.299 18.875 1.00 98.06 294 VAL A C 1
ATOM 2261 O O . VAL A 1 294 ? 0.243 0.273 17.701 1.00 98.06 294 VAL A O 1
ATOM 2264 N N . ARG A 1 295 ? 0.700 0.683 19.863 1.00 97.94 295 ARG A N 1
ATOM 2265 C CA . ARG A 1 295 ? 2.106 1.073 19.651 1.00 97.94 295 ARG A CA 1
ATOM 2266 C C . ARG A 1 295 ? 2.933 -0.054 19.038 1.00 97.94 295 ARG A C 1
ATOM 2268 O O . ARG A 1 295 ? 3.690 0.206 18.107 1.00 97.94 295 ARG A O 1
ATOM 2275 N N . ALA A 1 296 ? 2.776 -1.288 19.521 1.00 98.19 296 ALA A N 1
ATOM 2276 C CA . ALA A 1 296 ? 3.471 -2.451 18.974 1.00 98.19 296 ALA A CA 1
ATOM 2277 C C . ALA A 1 296 ? 3.107 -2.676 17.498 1.00 98.19 296 ALA A C 1
ATOM 2279 O O . ALA A 1 296 ? 4.000 -2.767 16.658 1.00 98.19 296 ALA A O 1
ATOM 2280 N N . LYS A 1 297 ? 1.808 -2.657 17.166 1.00 98.12 297 LYS A N 1
ATOM 2281 C CA . LYS A 1 297 ? 1.321 -2.804 15.783 1.00 98.12 297 LYS A CA 1
ATOM 2282 C C . LYS A 1 297 ? 1.792 -1.660 14.880 1.00 98.12 297 LYS A C 1
ATOM 2284 O O . LYS A 1 297 ? 2.224 -1.922 13.765 1.00 98.12 297 LYS A O 1
ATOM 2289 N N . VAL A 1 298 ? 1.772 -0.408 15.349 1.00 98.25 298 VAL A N 1
ATOM 2290 C CA . VAL A 1 298 ? 2.319 0.740 14.593 1.00 98.25 298 VAL A CA 1
ATOM 2291 C C . VAL A 1 298 ? 3.814 0.550 14.323 1.00 98.25 298 VAL A C 1
ATOM 2293 O O . VAL A 1 298 ? 4.231 0.646 13.174 1.00 98.25 298 VAL A O 1
ATOM 2296 N N . ALA A 1 299 ? 4.604 0.151 15.324 1.00 98.12 299 ALA A N 1
ATOM 2297 C CA . ALA A 1 299 ? 6.027 -0.131 15.136 1.00 98.12 299 ALA A CA 1
ATOM 2298 C C . ALA A 1 299 ? 6.298 -1.322 14.190 1.00 98.12 299 ALA A C 1
ATOM 2300 O O . ALA A 1 299 ? 7.341 -1.364 13.537 1.00 98.12 299 ALA A O 1
ATOM 2301 N N . GLU A 1 300 ? 5.391 -2.299 14.096 1.00 97.62 300 GLU A N 1
ATOM 2302 C CA . GLU A 1 300 ? 5.440 -3.365 13.084 1.00 97.62 300 GLU A CA 1
ATOM 2303 C C . GLU A 1 300 ? 5.103 -2.846 11.677 1.00 97.62 300 GLU A C 1
ATOM 2305 O O . GLU A 1 300 ? 5.796 -3.202 10.722 1.00 97.62 300 GLU A O 1
ATOM 2310 N N . PHE A 1 301 ? 4.109 -1.961 11.539 1.00 98.38 301 PHE A N 1
ATOM 2311 C CA . PHE A 1 301 ? 3.800 -1.300 10.266 1.00 98.38 301 PHE A CA 1
ATOM 2312 C C . PHE A 1 301 ? 4.953 -0.409 9.782 1.00 98.38 301 PHE A C 1
ATOM 2314 O O . PHE A 1 301 ? 5.316 -0.489 8.609 1.00 98.38 301 PHE A O 1
ATOM 2321 N N . ASP A 1 302 ? 5.588 0.362 10.668 1.00 98.12 302 ASP A N 1
ATOM 2322 C CA . ASP A 1 302 ? 6.744 1.208 10.336 1.00 98.12 302 ASP A CA 1
ATOM 2323 C C . ASP A 1 302 ? 7.951 0.367 9.877 1.00 98.12 302 ASP A C 1
ATOM 2325 O O . ASP A 1 302 ? 8.628 0.699 8.897 1.00 98.12 302 ASP A O 1
ATOM 2329 N N . LYS A 1 303 ? 8.198 -0.779 10.530 1.00 98.31 303 LYS A N 1
ATOM 2330 C CA . LYS A 1 303 ? 9.210 -1.761 10.094 1.00 98.31 303 LYS A CA 1
ATOM 2331 C C . LYS A 1 303 ? 8.880 -2.347 8.721 1.00 98.31 303 LYS A C 1
ATOM 2333 O O . LYS A 1 303 ? 9.752 -2.402 7.860 1.00 98.31 303 LYS A O 1
ATOM 2338 N N . ALA A 1 304 ? 7.632 -2.750 8.486 1.00 97.69 304 ALA A N 1
ATOM 2339 C CA . ALA A 1 304 ? 7.213 -3.294 7.194 1.00 97.69 304 ALA A CA 1
ATOM 2340 C C . ALA A 1 304 ? 7.298 -2.248 6.064 1.00 97.69 304 ALA A C 1
ATOM 2342 O O . ALA A 1 304 ? 7.693 -2.580 4.945 1.00 97.69 304 ALA A O 1
ATOM 2343 N N . ALA A 1 305 ? 6.972 -0.984 6.353 1.00 97.25 305 ALA A N 1
ATOM 2344 C CA . ALA A 1 305 ? 7.073 0.122 5.404 1.00 97.25 305 ALA A CA 1
ATOM 2345 C C . ALA A 1 305 ? 8.535 0.441 5.049 1.00 97.25 305 ALA A C 1
ATOM 2347 O O . ALA A 1 305 ? 8.876 0.529 3.869 1.00 97.25 305 ALA A O 1
ATOM 2348 N N . THR A 1 306 ? 9.416 0.547 6.049 1.00 97.69 306 THR A N 1
ATOM 2349 C CA . THR A 1 306 ? 10.858 0.770 5.825 1.00 97.69 306 THR A CA 1
ATOM 2350 C C . THR A 1 306 ? 11.521 -0.402 5.096 1.00 97.69 306 THR A C 1
ATOM 2352 O O . THR A 1 306 ? 12.339 -0.182 4.203 1.00 97.69 306 THR A O 1
ATOM 2355 N N . GLU A 1 307 ? 11.122 -1.646 5.380 1.00 97.94 307 GLU A N 1
ATOM 2356 C CA . GLU A 1 307 ? 11.591 -2.819 4.635 1.00 97.94 307 GLU A CA 1
ATOM 2357 C C . GLU A 1 307 ? 11.099 -2.820 3.175 1.00 97.94 307 GLU A C 1
ATOM 2359 O O . GLU A 1 307 ? 11.858 -3.173 2.271 1.00 97.94 307 GLU A O 1
ATOM 2364 N N . LEU A 1 308 ? 9.854 -2.395 2.920 1.00 97.81 308 LEU A N 1
ATOM 2365 C CA . LEU A 1 308 ? 9.310 -2.268 1.566 1.00 97.81 308 LEU A CA 1
ATOM 2366 C C . LEU A 1 308 ? 10.076 -1.221 0.747 1.00 97.81 308 LEU A C 1
ATOM 2368 O O . LEU A 1 308 ? 10.486 -1.526 -0.374 1.00 97.81 308 LEU A O 1
ATOM 2372 N N . VAL A 1 309 ? 10.317 -0.033 1.311 1.00 97.81 309 VAL A N 1
ATOM 2373 C CA . VAL A 1 309 ? 11.131 1.017 0.671 1.00 97.81 309 VAL A CA 1
ATOM 2374 C C . VAL A 1 309 ? 12.537 0.489 0.382 1.00 97.81 309 VAL A C 1
ATOM 2376 O O . VAL A 1 309 ? 12.967 0.503 -0.769 1.00 97.81 309 VAL A O 1
ATOM 2379 N N . GLY A 1 310 ? 13.200 -0.120 1.371 1.00 98.19 310 GLY A N 1
ATOM 2380 C CA . GLY A 1 310 ? 14.529 -0.708 1.187 1.00 98.19 310 GLY A CA 1
ATOM 2381 C C . GLY A 1 310 ? 14.578 -1.871 0.182 1.00 98.19 310 GLY A C 1
ATOM 2382 O O . GLY A 1 310 ? 15.634 -2.136 -0.395 1.00 98.19 310 GLY A O 1
ATOM 2383 N N . ARG A 1 311 ? 13.465 -2.579 -0.067 1.00 97.94 311 ARG A N 1
ATOM 2384 C CA . ARG A 1 311 ? 13.355 -3.564 -1.162 1.00 97.94 311 ARG A CA 1
ATOM 2385 C C . ARG A 1 311 ? 13.231 -2.891 -2.531 1.00 97.94 311 ARG A C 1
ATOM 2387 O O . ARG A 1 311 ? 13.859 -3.369 -3.474 1.00 97.94 311 ARG A O 1
ATOM 2394 N N . VAL A 1 312 ? 12.470 -1.800 -2.640 1.00 98.19 312 VAL A N 1
ATOM 2395 C CA . VAL A 1 312 ? 12.342 -1.019 -3.885 1.00 98.19 312 VAL A CA 1
ATOM 2396 C C . VAL A 1 312 ? 13.671 -0.353 -4.246 1.00 98.19 312 VAL A C 1
ATOM 2398 O O . VAL A 1 312 ? 14.131 -0.516 -5.371 1.00 98.19 312 VAL A O 1
ATOM 2401 N N . GLU A 1 313 ? 14.347 0.288 -3.291 1.00 97.94 313 GLU A N 1
ATOM 2402 C CA . GLU A 1 313 ? 15.673 0.894 -3.495 1.00 97.94 313 GLU A CA 1
ATOM 2403 C C . GLU A 1 313 ? 16.702 -0.135 -3.987 1.00 97.94 313 GLU A C 1
ATOM 2405 O O . GLU A 1 313 ? 17.401 0.099 -4.971 1.00 97.94 313 GLU A O 1
ATOM 2410 N N . LYS A 1 314 ? 16.754 -1.325 -3.369 1.00 98.12 314 LYS A N 1
ATOM 2411 C CA . LYS A 1 314 ? 17.629 -2.423 -3.823 1.00 98.12 314 LYS A CA 1
ATOM 2412 C C . LYS A 1 314 ? 17.284 -2.909 -5.232 1.00 98.12 314 LYS A C 1
ATOM 2414 O O . LYS A 1 314 ? 18.196 -3.239 -5.988 1.00 98.12 314 LYS A O 1
ATOM 2419 N N . ALA A 1 315 ? 16.001 -2.957 -5.590 1.00 97.31 315 ALA A N 1
ATOM 2420 C CA . ALA A 1 315 ? 15.571 -3.325 -6.937 1.00 97.31 315 ALA A CA 1
ATOM 2421 C C . ALA A 1 315 ? 15.961 -2.255 -7.972 1.00 97.31 315 ALA A C 1
ATOM 2423 O O . ALA A 1 315 ? 16.463 -2.612 -9.035 1.00 97.31 315 ALA A O 1
ATOM 2424 N N . MET A 1 316 ? 15.812 -0.966 -7.642 1.00 96.94 316 MET A N 1
ATOM 2425 C CA . MET A 1 316 ? 16.246 0.151 -8.491 1.00 96.94 316 MET A CA 1
ATOM 2426 C C . MET A 1 316 ? 17.763 0.147 -8.697 1.00 96.94 316 MET A C 1
ATOM 2428 O O . MET A 1 316 ? 18.214 0.142 -9.837 1.00 96.94 316 MET A O 1
ATOM 2432 N N . ILE A 1 317 ? 18.555 0.034 -7.625 1.00 97.81 317 ILE A N 1
ATOM 2433 C CA . ILE A 1 317 ? 20.023 -0.077 -7.714 1.00 97.81 317 ILE A CA 1
ATOM 2434 C C . ILE A 1 317 ? 20.425 -1.3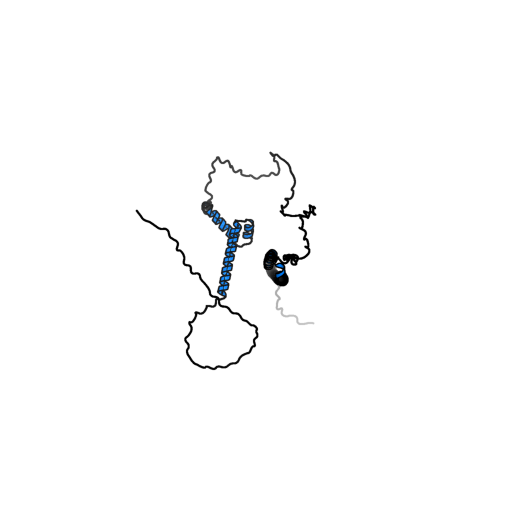07 -8.547 1.00 97.81 317 ILE A C 1
ATOM 2436 O O . ILE A 1 317 ? 21.354 -1.241 -9.350 1.00 97.81 317 ILE A O 1
ATOM 2440 N N . GLY A 1 318 ? 19.707 -2.427 -8.403 1.00 97.88 318 GLY A N 1
ATOM 2441 C CA . GLY A 1 318 ? 19.901 -3.618 -9.231 1.00 97.88 318 GLY A CA 1
ATOM 2442 C C . GLY A 1 318 ? 19.644 -3.368 -10.721 1.00 97.88 318 GLY A C 1
ATOM 2443 O O . GLY A 1 318 ? 20.450 -3.788 -11.550 1.00 97.88 318 GLY A O 1
ATOM 2444 N N . GLN A 1 319 ? 18.566 -2.654 -11.062 1.00 97.69 319 GLN A N 1
ATOM 2445 C CA . GLN A 1 319 ? 18.246 -2.257 -12.440 1.00 97.69 319 GLN A CA 1
ATOM 2446 C C . GLN A 1 319 ? 19.267 -1.263 -13.003 1.00 97.69 319 GLN A C 1
ATOM 2448 O O . GLN A 1 319 ? 19.742 -1.460 -14.116 1.00 97.69 319 GLN A O 1
ATOM 2453 N N . GLU A 1 320 ? 19.683 -0.255 -12.233 1.00 97.06 320 GLU A N 1
ATOM 2454 C CA . GLU A 1 320 ? 20.723 0.694 -12.648 1.00 97.06 320 GLU A CA 1
ATOM 2455 C C . GLU A 1 320 ? 22.059 0.001 -12.938 1.00 97.06 320 GLU A C 1
ATOM 2457 O O . GLU A 1 320 ? 22.709 0.301 -13.939 1.00 97.06 320 GLU A O 1
ATOM 2462 N N . LEU A 1 321 ? 22.477 -0.943 -12.088 1.00 98.00 321 LEU A N 1
ATOM 2463 C CA . LEU A 1 321 ? 23.693 -1.727 -12.313 1.00 98.00 321 LEU A CA 1
ATOM 2464 C C . LEU A 1 321 ? 23.568 -2.652 -13.529 1.00 98.00 321 LEU A C 1
ATOM 2466 O O . LEU A 1 321 ? 24.561 -2.872 -14.220 1.00 98.00 321 LEU A O 1
ATOM 2470 N N . GLN A 1 322 ? 22.376 -3.190 -13.794 1.00 98.12 322 GLN A N 1
ATOM 2471 C CA . GLN A 1 322 ? 22.122 -4.020 -14.967 1.00 98.12 322 GLN A CA 1
ATOM 2472 C C . GLN A 1 322 ? 22.161 -3.186 -16.257 1.00 98.12 322 GLN A C 1
ATOM 2474 O O . GLN A 1 322 ? 22.914 -3.523 -17.167 1.00 98.12 322 GLN A O 1
ATOM 2479 N N . TRP A 1 323 ? 21.463 -2.047 -16.300 1.00 97.81 323 TRP A N 1
ATOM 2480 C CA . TRP A 1 323 ? 21.491 -1.130 -17.444 1.00 97.81 323 TRP A CA 1
ATOM 2481 C C . TRP A 1 323 ? 22.877 -0.544 -17.709 1.00 97.81 323 TRP A C 1
ATOM 2483 O O . TRP A 1 323 ? 23.232 -0.360 -18.868 1.00 97.81 323 TRP A O 1
ATOM 2493 N N . ARG A 1 324 ? 23.686 -0.275 -16.674 1.00 98.31 324 ARG A N 1
ATOM 2494 C CA . ARG A 1 324 ? 25.083 0.156 -16.865 1.00 98.31 324 ARG A CA 1
ATOM 2495 C C . ARG A 1 324 ? 25.911 -0.909 -17.578 1.00 98.31 324 ARG A C 1
ATOM 2497 O O . ARG A 1 324 ? 26.593 -0.569 -18.535 1.00 98.31 324 ARG A O 1
ATOM 2504 N N . LYS A 1 325 ? 25.803 -2.180 -17.173 1.00 98.25 325 LYS A N 1
ATOM 2505 C CA . LYS A 1 325 ? 26.497 -3.296 -17.841 1.00 98.25 325 LYS A CA 1
ATOM 2506 C C . LYS A 1 325 ? 26.026 -3.475 -19.279 1.00 98.25 325 LYS A C 1
ATOM 2508 O O . LYS A 1 325 ? 26.850 -3.533 -20.179 1.00 98.25 325 LYS A O 1
ATOM 2513 N N . GLU A 1 326 ? 24.713 -3.508 -19.500 1.00 97.81 326 GLU A N 1
ATOM 2514 C CA . GLU A 1 326 ? 24.128 -3.632 -20.841 1.00 97.81 326 GLU A CA 1
ATOM 2515 C C . GLU A 1 326 ? 24.563 -2.466 -21.744 1.00 97.81 326 GLU A C 1
ATOM 2517 O O . GLU A 1 326 ? 24.941 -2.678 -22.894 1.00 97.81 326 GLU A O 1
ATOM 2522 N N . PHE A 1 327 ? 24.596 -1.240 -21.214 1.00 98.44 327 PHE A N 1
ATOM 2523 C CA . PHE A 1 327 ? 25.094 -0.069 -21.931 1.00 98.44 327 PHE A CA 1
ATOM 2524 C C . PHE A 1 327 ? 26.599 -0.147 -22.222 1.00 98.44 327 PHE A C 1
ATOM 2526 O O . PHE A 1 327 ? 27.013 0.173 -23.332 1.00 98.44 327 PHE A O 1
ATOM 2533 N N . GLU A 1 328 ? 27.422 -0.577 -21.263 1.00 98.19 328 GLU A N 1
ATOM 2534 C CA . GLU A 1 328 ? 28.862 -0.783 -21.457 1.00 98.19 328 GLU A CA 1
ATOM 2535 C C . GLU A 1 328 ? 29.127 -1.846 -22.538 1.00 98.19 328 GLU A C 1
ATOM 2537 O O . GLU A 1 328 ? 29.870 -1.573 -23.483 1.00 98.19 328 GLU A O 1
ATOM 2542 N N . GLU A 1 329 ? 28.441 -2.992 -22.485 1.00 98.38 329 GLU A N 1
ATOM 2543 C CA . GLU A 1 329 ? 28.519 -4.051 -23.499 1.00 98.38 329 GLU A CA 1
ATOM 2544 C C . GLU A 1 329 ? 28.089 -3.572 -24.896 1.00 98.38 329 GLU A C 1
ATOM 2546 O O . GLU A 1 329 ? 28.763 -3.863 -25.887 1.00 98.38 329 GLU A O 1
ATOM 2551 N N . GLU A 1 330 ? 26.977 -2.838 -25.013 1.00 98.00 330 GLU A N 1
ATOM 2552 C CA . GLU A 1 330 ? 26.545 -2.275 -26.299 1.00 98.00 330 GLU A CA 1
ATOM 2553 C C . GLU A 1 330 ? 27.522 -1.207 -26.809 1.00 98.00 330 GLU A C 1
ATOM 2555 O O . GLU A 1 330 ? 27.851 -1.187 -27.997 1.00 98.00 330 GLU A O 1
ATOM 2560 N N . MET A 1 331 ? 28.073 -0.366 -25.931 1.00 97.44 331 MET A N 1
ATOM 2561 C CA . MET A 1 331 ? 29.094 0.614 -26.309 1.00 97.44 331 MET A CA 1
ATOM 2562 C C . MET A 1 331 ? 30.397 -0.048 -26.780 1.00 97.44 331 MET A C 1
ATOM 2564 O O . MET A 1 331 ? 31.019 0.453 -27.722 1.00 97.44 331 MET A O 1
ATOM 2568 N N . GLU A 1 332 ? 30.803 -1.176 -26.192 1.00 98.31 332 GLU A N 1
ATOM 2569 C CA . GLU A 1 332 ? 31.935 -1.976 -26.677 1.00 98.31 332 GLU A CA 1
ATOM 2570 C C . GLU A 1 332 ? 31.650 -2.612 -28.045 1.00 98.31 332 GLU A C 1
ATOM 2572 O O . GLU A 1 332 ? 32.469 -2.471 -28.961 1.00 98.31 332 GLU A O 1
ATOM 2577 N N . LYS A 1 333 ? 30.471 -3.226 -28.239 1.00 98.38 333 LYS A N 1
ATOM 2578 C CA . LYS A 1 333 ? 30.040 -3.778 -29.543 1.00 98.38 333 LYS A CA 1
ATOM 2579 C C . LYS A 1 333 ? 30.033 -2.700 -30.629 1.00 98.38 333 LYS A C 1
ATOM 2581 O O . LYS A 1 333 ? 30.557 -2.912 -31.727 1.00 98.38 333 LYS A O 1
ATOM 2586 N N . VAL A 1 334 ? 29.480 -1.525 -30.319 1.00 98.44 334 VAL A N 1
ATOM 2587 C CA . VAL A 1 334 ? 29.426 -0.378 -31.233 1.00 98.44 334 VAL A CA 1
ATOM 2588 C C . VAL A 1 334 ? 30.839 0.083 -31.596 1.00 98.44 334 VAL A C 1
ATOM 2590 O O . VAL A 1 334 ? 31.139 0.165 -32.791 1.00 98.44 334 VAL A O 1
ATOM 2593 N N . ARG A 1 335 ? 31.727 0.305 -30.614 1.00 97.94 335 ARG A N 1
ATOM 2594 C CA . ARG A 1 335 ? 33.138 0.679 -30.851 1.00 97.94 335 ARG A CA 1
ATOM 2595 C C . ARG A 1 335 ? 33.859 -0.338 -31.734 1.00 97.94 335 ARG A C 1
ATOM 2597 O O . ARG A 1 335 ? 34.347 0.039 -32.797 1.00 97.94 335 ARG A O 1
ATOM 2604 N N . GLY A 1 336 ? 33.805 -1.623 -31.381 1.00 98.31 336 GLY A N 1
ATOM 2605 C CA . GLY A 1 336 ? 34.415 -2.695 -32.174 1.00 98.31 336 GLY A CA 1
ATOM 2606 C C . GLY A 1 336 ? 33.895 -2.747 -33.617 1.00 98.31 336 GLY A C 1
ATOM 2607 O O . GLY A 1 336 ? 34.666 -2.994 -34.546 1.00 98.31 336 GLY A O 1
ATOM 2608 N N . SER A 1 337 ? 32.612 -2.435 -33.841 1.00 98.31 337 SER A N 1
ATOM 2609 C CA . SER A 1 337 ? 32.041 -2.346 -35.192 1.00 98.31 337 SER A CA 1
ATOM 2610 C C . SER A 1 337 ? 32.576 -1.157 -36.007 1.00 98.31 337 SER A C 1
ATOM 2612 O O . SER A 1 337 ? 32.748 -1.281 -37.224 1.00 98.31 337 SER A O 1
ATOM 2614 N N . TYR A 1 338 ? 32.871 -0.021 -35.364 1.00 98.12 338 TYR A N 1
ATOM 2615 C CA . TYR A 1 338 ? 33.499 1.132 -36.012 1.00 98.12 338 TYR A CA 1
ATOM 2616 C C . TYR A 1 338 ? 34.976 0.865 -36.308 1.00 98.12 338 TYR A C 1
ATOM 2618 O O . TYR A 1 338 ? 35.397 1.060 -37.449 1.00 98.12 338 TYR A O 1
ATOM 2626 N N . ASP A 1 339 ? 35.729 0.337 -35.344 1.00 98.31 339 ASP A N 1
ATOM 2627 C CA . ASP A 1 339 ? 37.150 0.013 -35.513 1.00 98.31 339 ASP A CA 1
ATOM 2628 C C . ASP A 1 339 ? 37.357 -1.021 -36.631 1.00 98.31 339 ASP A C 1
ATOM 2630 O O . ASP A 1 339 ? 38.216 -0.849 -37.500 1.00 98.31 339 ASP A O 1
ATOM 2634 N N . ALA A 1 340 ? 36.504 -2.050 -36.702 1.00 98.12 340 ALA A N 1
ATOM 2635 C CA . ALA A 1 3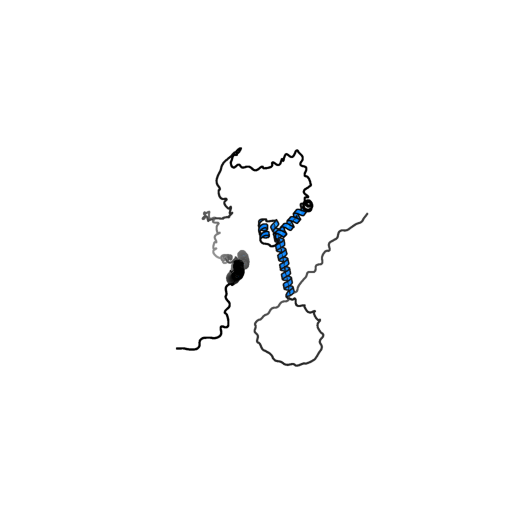40 ? 36.508 -3.016 -37.801 1.00 98.12 340 ALA A CA 1
ATOM 2636 C C . ALA A 1 340 ? 36.267 -2.354 -39.173 1.00 98.12 340 ALA A C 1
ATOM 2638 O O . ALA A 1 340 ? 36.944 -2.686 -40.149 1.00 98.12 340 ALA A O 1
ATOM 2639 N N . ARG A 1 341 ? 35.341 -1.386 -39.269 1.00 98.06 341 ARG A N 1
ATOM 2640 C CA . ARG A 1 341 ? 35.093 -0.633 -40.515 1.00 98.06 341 ARG A CA 1
ATOM 2641 C C . ARG A 1 341 ? 36.286 0.240 -40.900 1.00 98.06 341 ARG A C 1
ATOM 2643 O O . ARG A 1 341 ? 36.652 0.251 -42.073 1.00 98.06 341 ARG A O 1
ATOM 2650 N N . VAL A 1 342 ? 36.898 0.936 -39.940 1.00 98.25 342 VAL A N 1
ATOM 2651 C CA . VAL A 1 342 ? 38.094 1.766 -40.168 1.00 98.25 342 VAL A CA 1
ATOM 2652 C C . VAL A 1 342 ? 39.253 0.902 -40.668 1.00 98.25 342 VAL A C 1
ATOM 2654 O O . VAL A 1 342 ? 39.852 1.223 -41.694 1.00 98.25 342 VAL A O 1
ATOM 2657 N N . ASN A 1 343 ? 39.505 -0.244 -40.032 1.00 97.81 343 ASN A N 1
ATOM 2658 C CA . ASN A 1 343 ? 40.540 -1.186 -40.463 1.00 97.81 343 ASN A CA 1
ATOM 2659 C C . ASN A 1 343 ? 40.297 -1.710 -41.891 1.00 97.81 343 ASN A C 1
ATOM 2661 O O . ASN A 1 343 ? 41.221 -1.715 -42.705 1.00 97.81 343 ASN A O 1
ATOM 2665 N N . LEU A 1 344 ? 39.053 -2.058 -42.246 1.00 98.12 344 LEU A N 1
ATOM 2666 C CA . LEU A 1 344 ? 38.699 -2.479 -43.609 1.00 98.12 344 LEU A CA 1
ATOM 2667 C C . LEU A 1 344 ? 38.885 -1.374 -44.662 1.00 98.12 344 LEU A C 1
ATOM 2669 O O . LEU A 1 344 ? 39.215 -1.681 -45.811 1.00 98.12 344 LEU A O 1
ATOM 2673 N N . LEU A 1 345 ? 38.673 -0.102 -44.310 1.00 97.44 345 LEU A N 1
ATOM 2674 C CA . LEU A 1 345 ? 38.963 1.026 -45.203 1.00 97.44 345 LEU A CA 1
ATOM 2675 C C . LEU A 1 345 ? 40.476 1.189 -45.399 1.00 97.44 345 LEU A C 1
ATOM 2677 O O . LEU A 1 345 ? 40.934 1.187 -46.541 1.00 97.44 345 LEU A O 1
ATOM 2681 N N . LEU A 1 346 ? 41.254 1.198 -44.313 1.00 98.12 346 LEU A N 1
ATOM 2682 C CA . LEU A 1 346 ? 42.720 1.286 -44.359 1.00 98.12 346 LEU A CA 1
ATOM 2683 C C . LEU A 1 346 ? 43.354 0.128 -45.150 1.00 98.12 346 LEU A C 1
ATOM 2685 O O . LEU A 1 346 ? 44.303 0.332 -45.907 1.00 98.12 346 LEU A O 1
ATOM 2689 N N . GLU A 1 347 ? 42.834 -1.094 -45.018 1.00 97.81 347 GLU A N 1
ATOM 2690 C CA . GLU A 1 347 ? 43.269 -2.235 -45.829 1.00 97.81 347 GLU A CA 1
ATOM 2691 C C . GLU A 1 347 ? 42.963 -2.067 -47.320 1.00 97.81 347 GLU A C 1
ATOM 2693 O O . GLU A 1 347 ? 43.792 -2.420 -48.161 1.00 97.81 347 GLU A O 1
ATOM 2698 N N . ARG A 1 348 ? 41.776 -1.555 -47.666 1.00 98.06 348 ARG A N 1
ATOM 2699 C CA . ARG A 1 348 ? 41.401 -1.301 -49.065 1.00 98.06 348 ARG A CA 1
ATOM 2700 C C . ARG A 1 348 ? 42.267 -0.207 -49.674 1.00 98.06 348 ARG A C 1
ATOM 2702 O O . ARG A 1 348 ? 42.712 -0.364 -50.806 1.00 98.06 348 ARG A O 1
ATOM 2709 N N . GLU A 1 349 ? 42.549 0.860 -48.934 1.00 97.50 349 GLU A N 1
ATOM 2710 C CA . GLU A 1 349 ? 43.441 1.936 -49.376 1.00 97.50 349 GLU A CA 1
ATOM 2711 C C . GLU A 1 349 ? 44.871 1.436 -49.616 1.00 97.50 349 GLU A C 1
ATOM 2713 O O . GLU A 1 349 ? 45.452 1.747 -50.657 1.00 97.50 349 GLU A O 1
ATOM 2718 N N . LYS A 1 350 ? 45.410 0.595 -48.720 1.00 97.25 350 LYS A N 1
ATOM 2719 C CA . LYS A 1 350 ? 46.707 -0.082 -48.917 1.00 97.25 350 LYS A CA 1
ATOM 2720 C C . LYS A 1 350 ? 46.717 -0.915 -50.201 1.00 97.25 350 LYS A C 1
ATOM 2722 O O . LYS A 1 350 ? 47.526 -0.637 -51.081 1.00 97.25 350 LYS A O 1
ATOM 2727 N N . LYS A 1 351 ? 45.751 -1.829 -50.362 1.00 97.38 351 LYS A N 1
ATOM 2728 C CA . LYS A 1 351 ? 45.613 -2.693 -51.554 1.00 97.38 351 LYS A CA 1
ATOM 2729 C C . LYS A 1 351 ? 45.467 -1.881 -52.852 1.00 97.38 351 LYS A C 1
ATOM 2731 O O . LYS A 1 351 ? 46.053 -2.231 -53.872 1.00 97.38 351 LYS A O 1
ATOM 2736 N N . LEU A 1 352 ? 44.729 -0.766 -52.828 1.00 97.44 352 LEU A N 1
ATOM 2737 C CA . LEU A 1 352 ? 44.600 0.137 -53.979 1.00 97.44 352 LEU A CA 1
ATOM 2738 C C . LEU A 1 352 ? 45.898 0.895 -54.293 1.00 97.44 352 LEU A C 1
ATOM 2740 O O . LEU A 1 352 ? 46.176 1.154 -55.463 1.00 97.44 352 LEU A O 1
ATOM 2744 N N . ASN A 1 353 ? 46.689 1.263 -53.285 1.00 96.25 353 ASN A N 1
ATOM 2745 C CA . ASN A 1 353 ? 47.984 1.915 -53.488 1.00 96.25 353 ASN A CA 1
ATOM 2746 C C . ASN A 1 353 ? 49.055 0.930 -53.979 1.00 96.25 353 ASN A C 1
ATOM 2748 O O . ASN A 1 353 ? 49.808 1.276 -54.886 1.00 96.25 353 ASN A O 1
ATOM 2752 N N . GLU A 1 354 ? 49.069 -0.300 -53.464 1.00 96.56 354 GLU A N 1
ATOM 2753 C CA . GLU A 1 354 ? 49.900 -1.407 -53.960 1.00 96.56 354 GLU A CA 1
ATOM 2754 C C . GLU A 1 354 ? 49.582 -1.705 -55.433 1.00 96.56 354 GLU A C 1
ATOM 2756 O O . GLU A 1 354 ? 50.469 -1.628 -56.280 1.00 96.56 354 GLU A O 1
ATOM 2761 N N . ALA A 1 355 ? 48.304 -1.891 -55.781 1.00 94.88 355 ALA A N 1
ATOM 2762 C CA . ALA A 1 355 ? 47.889 -2.105 -57.168 1.00 94.88 355 ALA A CA 1
ATOM 2763 C C . ALA A 1 355 ? 48.240 -0.917 -58.087 1.00 94.88 355 ALA A C 1
ATOM 2765 O O . ALA A 1 355 ? 48.621 -1.115 -59.242 1.00 94.88 355 ALA A O 1
ATOM 2766 N N . LYS A 1 356 ? 48.151 0.335 -57.612 1.00 95.69 356 LYS A N 1
ATOM 2767 C CA . LYS A 1 356 ? 48.625 1.508 -58.377 1.00 95.69 356 LYS A CA 1
ATOM 2768 C C . LYS A 1 356 ? 50.140 1.474 -58.590 1.00 95.69 356 LYS A C 1
ATOM 2770 O O . LYS A 1 356 ? 50.585 1.790 -59.691 1.00 95.69 356 LYS A O 1
ATOM 2775 N N . LEU A 1 357 ? 50.914 1.093 -57.573 1.00 94.38 357 LEU A N 1
ATOM 2776 C CA . LEU A 1 357 ? 52.368 0.959 -57.658 1.00 94.38 357 LEU A CA 1
ATOM 2777 C C . LEU A 1 357 ? 52.758 -0.121 -58.680 1.00 94.38 357 LEU A C 1
ATOM 2779 O O . LEU A 1 357 ? 53.568 0.142 -59.564 1.00 94.38 357 LEU A O 1
ATOM 2783 N N . GLU A 1 358 ? 52.135 -1.299 -58.621 1.00 93.00 358 GLU A N 1
ATOM 2784 C CA . GLU A 1 358 ? 52.356 -2.388 -59.582 1.00 93.00 358 GLU A CA 1
ATOM 2785 C C . GLU A 1 358 ? 52.019 -1.964 -61.017 1.00 93.00 358 GLU A C 1
ATOM 2787 O O . GLU A 1 358 ? 52.833 -2.145 -61.923 1.00 93.00 358 GLU A O 1
ATOM 2792 N N . ASN A 1 359 ? 50.870 -1.312 -61.230 1.00 91.56 359 ASN A N 1
ATOM 2793 C CA . ASN A 1 359 ? 50.495 -0.784 -62.544 1.00 91.56 359 ASN A CA 1
ATOM 2794 C C . ASN A 1 359 ? 51.489 0.275 -63.059 1.00 91.56 359 ASN A C 1
ATOM 2796 O O . ASN A 1 359 ? 51.800 0.291 -64.250 1.00 91.56 359 ASN A O 1
ATOM 2800 N N . GLN A 1 360 ? 52.034 1.132 -62.188 1.00 90.06 360 GLN A N 1
ATOM 2801 C CA . GLN A 1 360 ? 53.090 2.084 -62.564 1.00 90.06 360 GLN A CA 1
ATOM 2802 C C . GLN A 1 360 ? 54.413 1.385 -62.909 1.00 90.06 360 GLN A C 1
ATOM 2804 O O . GLN A 1 360 ? 55.102 1.814 -63.834 1.00 90.06 360 GLN A O 1
ATOM 2809 N N . LEU A 1 361 ? 54.769 0.308 -62.203 1.00 88.25 361 LEU A N 1
ATOM 2810 C CA . LEU A 1 361 ? 55.976 -0.478 -62.478 1.00 88.25 361 LEU A CA 1
ATOM 2811 C C . LEU A 1 361 ? 55.869 -1.268 -63.791 1.00 88.25 361 LEU 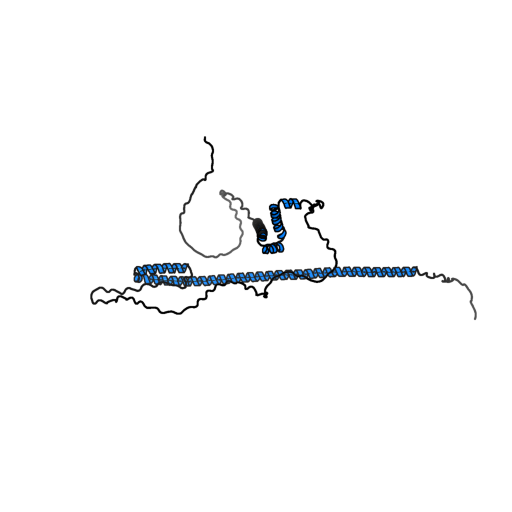A C 1
ATOM 2813 O O . LEU A 1 361 ? 56.848 -1.326 -64.531 1.00 88.25 361 LEU A O 1
ATOM 2817 N N . LEU A 1 362 ? 54.693 -1.820 -64.107 1.00 85.44 362 LEU A N 1
ATOM 2818 C CA . LEU A 1 362 ? 54.416 -2.509 -65.375 1.00 85.44 362 LEU A CA 1
ATOM 2819 C C . LEU A 1 362 ? 54.293 -1.534 -66.556 1.00 85.44 362 LEU A C 1
ATOM 2821 O O . LEU A 1 362 ? 54.808 -1.804 -67.640 1.00 85.44 362 LEU A O 1
ATOM 2825 N N . GLY A 1 363 ? 53.631 -0.391 -66.350 1.00 77.69 363 GLY A N 1
ATOM 2826 C CA . GLY A 1 363 ? 53.451 0.648 -67.368 1.00 77.69 363 GLY A CA 1
ATOM 2827 C C . GLY A 1 363 ? 54.722 1.442 -67.683 1.00 77.69 363 GLY A C 1
ATOM 2828 O O . GLY A 1 363 ? 54.789 2.109 -68.715 1.00 77.69 363 GLY A O 1
ATOM 2829 N N . ARG A 1 364 ? 55.748 1.371 -66.827 1.00 73.19 364 ARG A N 1
ATOM 2830 C CA . ARG A 1 364 ? 57.059 1.972 -67.083 1.00 73.19 364 ARG A CA 1
ATOM 2831 C C . ARG A 1 364 ? 57.898 1.015 -67.942 1.00 73.19 364 ARG A C 1
ATOM 2833 O O . ARG A 1 364 ? 58.333 -0.014 -67.427 1.00 73.19 364 ARG A O 1
ATOM 2840 N N . PRO A 1 365 ? 58.201 1.339 -69.215 1.00 60.59 365 PRO A N 1
ATOM 2841 C CA . PRO A 1 365 ? 58.991 0.458 -70.066 1.00 60.59 365 PRO A CA 1
ATOM 2842 C C . PRO A 1 365 ? 60.411 0.324 -69.509 1.00 60.59 365 PRO A C 1
ATOM 2844 O O . PRO A 1 365 ? 61.241 1.229 -69.622 1.00 60.59 365 PRO A O 1
ATOM 2847 N N . LEU A 1 366 ? 60.696 -0.823 -68.894 1.00 59.78 366 LEU A N 1
ATOM 2848 C CA . LEU A 1 366 ? 62.049 -1.194 -68.509 1.00 59.78 366 LEU A CA 1
ATOM 2849 C C . LEU A 1 366 ? 62.885 -1.365 -69.787 1.00 59.78 366 LEU A C 1
ATOM 2851 O O . LEU A 1 366 ? 62.479 -2.133 -70.664 1.00 59.78 366 LEU A O 1
ATOM 2855 N N . PRO A 1 367 ? 64.067 -0.730 -69.912 1.00 54.84 367 PRO A N 1
ATOM 2856 C CA . PRO A 1 367 ? 65.007 -1.083 -70.965 1.00 54.84 367 PRO A CA 1
ATOM 2857 C C . PRO A 1 367 ? 65.480 -2.520 -70.711 1.00 54.84 367 PRO A C 1
ATOM 2859 O O . PRO A 1 367 ? 66.344 -2.774 -69.870 1.00 54.84 367 PRO A O 1
ATOM 2862 N N . SER A 1 368 ? 64.860 -3.477 -71.405 1.00 55.22 368 SER A N 1
ATOM 2863 C CA . SER A 1 368 ? 65.143 -4.905 -71.253 1.00 55.22 368 SER A CA 1
ATOM 2864 C C . SER A 1 368 ? 66.642 -5.168 -71.410 1.00 55.22 368 SER A C 1
ATOM 2866 O O . SER A 1 368 ? 67.254 -4.630 -72.336 1.00 55.22 368 SER A O 1
ATOM 2868 N N . ARG A 1 369 ? 67.221 -6.011 -70.542 1.00 56.78 369 ARG A N 1
ATOM 2869 C CA . ARG A 1 369 ? 68.643 -6.414 -70.544 1.00 56.78 369 ARG A CA 1
ATOM 2870 C C . ARG A 1 369 ? 69.077 -7.027 -71.890 1.00 56.78 369 ARG A C 1
ATOM 2872 O O . ARG A 1 369 ? 69.186 -8.243 -72.012 1.00 56.78 369 ARG A O 1
ATOM 2879 N N . ARG A 1 370 ? 69.380 -6.192 -72.887 1.00 57.00 370 ARG A N 1
ATOM 2880 C CA . ARG A 1 370 ? 69.911 -6.623 -74.193 1.00 57.00 370 ARG A CA 1
ATOM 2881 C C . ARG A 1 370 ? 71.443 -6.546 -74.278 1.00 57.00 370 ARG A C 1
ATOM 2883 O O . ARG A 1 370 ? 72.022 -7.121 -75.187 1.00 57.00 370 ARG A O 1
ATOM 2890 N N . ASN A 1 371 ? 72.086 -5.936 -73.274 1.00 53.62 371 ASN A N 1
ATOM 2891 C CA . ASN A 1 371 ? 73.543 -5.824 -73.129 1.0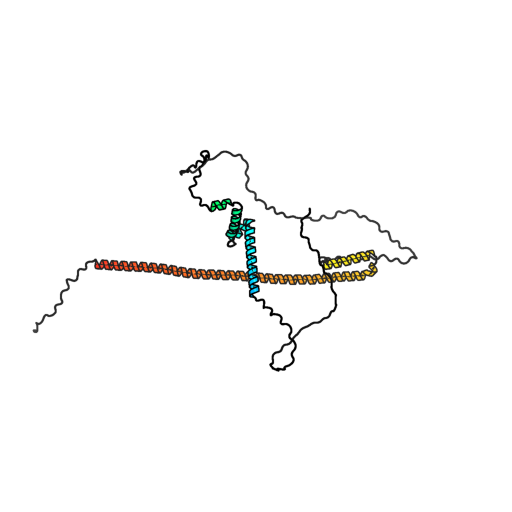0 53.62 371 ASN A CA 1
ATOM 2892 C C . ASN A 1 371 ? 74.050 -6.599 -71.894 1.00 53.62 371 ASN A C 1
ATOM 2894 O O . ASN A 1 371 ? 74.499 -6.017 -70.909 1.00 53.62 371 ASN A O 1
ATOM 2898 N N . SER A 1 372 ? 73.975 -7.930 -71.922 1.00 54.44 372 SER A N 1
ATOM 2899 C CA . SER A 1 372 ? 74.777 -8.796 -71.042 1.00 54.44 372 SER A CA 1
ATOM 2900 C C . SER A 1 372 ? 75.615 -9.717 -71.933 1.00 54.44 372 SER A C 1
ATOM 2902 O O . SER A 1 372 ? 75.042 -10.616 -72.547 1.00 54.44 372 SER A O 1
ATOM 2904 N N . PRO A 1 373 ? 76.932 -9.475 -72.079 1.00 55.41 373 PRO A N 1
ATOM 2905 C CA . PRO A 1 373 ? 77.762 -10.230 -73.011 1.00 55.41 373 PRO A CA 1
ATOM 2906 C C . PRO A 1 373 ? 77.963 -11.680 -72.536 1.00 55.41 373 PRO A C 1
ATOM 2908 O O . PRO A 1 373 ? 78.023 -11.930 -71.326 1.00 55.41 373 PRO A O 1
ATOM 2911 N N . PRO A 1 374 ? 78.097 -12.648 -73.459 1.00 50.59 374 PRO A N 1
ATOM 2912 C CA . PRO A 1 374 ? 78.334 -14.038 -73.097 1.00 50.59 374 PRO A CA 1
ATOM 2913 C C . PRO A 1 374 ? 79.729 -14.200 -72.478 1.00 50.59 374 PRO A C 1
ATOM 2915 O O . PRO A 1 374 ? 80.736 -13.842 -73.087 1.00 50.59 374 PRO A O 1
ATOM 2918 N N . ARG A 1 375 ? 79.809 -14.799 -71.282 1.00 51.00 375 ARG A N 1
ATOM 2919 C CA . ARG A 1 375 ? 81.086 -15.292 -70.742 1.00 51.00 375 ARG A CA 1
ATOM 2920 C C . ARG A 1 375 ? 81.552 -16.479 -71.586 1.00 51.00 375 ARG A C 1
ATOM 2922 O O . ARG A 1 375 ? 81.075 -17.598 -71.407 1.00 51.00 375 ARG A O 1
ATOM 2929 N N . SER A 1 376 ? 82.482 -16.223 -72.499 1.00 54.22 376 SER A N 1
ATOM 2930 C CA . SER A 1 376 ? 83.130 -17.235 -73.332 1.00 54.22 376 SER A CA 1
ATOM 2931 C C . SER A 1 376 ? 83.861 -18.272 -72.476 1.00 54.22 376 SER A C 1
ATOM 2933 O O . SER A 1 376 ? 84.778 -17.936 -71.724 1.00 54.22 376 SER A O 1
ATOM 2935 N N . LYS A 1 377 ? 83.490 -19.546 -72.627 1.00 54.97 377 LYS A N 1
ATOM 2936 C CA . LYS A 1 377 ? 84.369 -20.664 -72.263 1.00 54.97 377 LYS A CA 1
ATOM 2937 C C . LYS A 1 377 ? 85.473 -20.803 -73.322 1.00 54.97 377 LYS A C 1
ATOM 2939 O O . LYS A 1 377 ? 85.271 -20.425 -74.471 1.00 54.97 377 LYS A O 1
ATOM 2944 N N . THR A 1 378 ? 86.593 -21.404 -72.912 1.00 50.44 378 THR A N 1
ATOM 2945 C CA . THR A 1 378 ? 87.733 -21.859 -73.738 1.00 50.44 378 THR A CA 1
ATOM 2946 C C . THR A 1 378 ? 88.495 -20.811 -74.560 1.00 50.44 378 THR A C 1
ATOM 2948 O O . THR A 1 378 ? 88.126 -20.486 -75.682 1.00 50.44 378 THR A O 1
ATOM 2951 N N . ALA A 1 379 ? 89.680 -20.450 -74.058 1.00 48.00 379 ALA A N 1
ATOM 2952 C CA . ALA A 1 379 ? 90.871 -20.266 -74.884 1.00 48.00 379 ALA A CA 1
ATOM 2953 C C . ALA A 1 379 ? 91.923 -21.289 -74.418 1.00 48.00 379 ALA A C 1
ATOM 2955 O O . ALA A 1 379 ? 92.269 -21.331 -73.237 1.00 48.00 379 ALA A O 1
ATOM 2956 N N . LEU A 1 380 ? 92.371 -22.156 -75.329 1.00 50.16 380 LEU A N 1
ATOM 2957 C CA . LEU A 1 380 ? 93.450 -23.118 -75.094 1.00 50.16 380 LEU A CA 1
ATOM 2958 C C . LEU A 1 380 ? 94.821 -22.460 -75.333 1.00 50.16 380 LEU A C 1
ATOM 2960 O O . LEU A 1 380 ? 94.948 -21.601 -76.196 1.00 50.16 380 LEU A O 1
ATOM 2964 N N . SER A 1 381 ? 95.842 -22.974 -74.640 1.00 50.09 381 SER A N 1
ATOM 2965 C CA . SER A 1 381 ? 97.256 -23.034 -75.062 1.00 50.09 381 SER A CA 1
ATOM 2966 C C . SER A 1 381 ? 97.931 -21.780 -75.659 1.00 50.09 381 SER A C 1
ATOM 2968 O O . SER A 1 381 ? 97.775 -21.501 -76.847 1.00 50.09 381 SER A O 1
ATOM 2970 N N . LYS A 1 382 ? 98.858 -21.174 -74.898 1.00 50.97 382 LYS A N 1
ATOM 2971 C CA . LYS A 1 382 ? 100.310 -21.076 -75.214 1.00 50.97 382 LYS A CA 1
ATOM 2972 C C . LYS A 1 382 ? 100.986 -19.948 -74.422 1.00 50.97 382 LYS A C 1
ATOM 2974 O O . LYS A 1 382 ? 100.807 -18.790 -74.768 1.00 50.97 382 LYS A O 1
ATOM 2979 N N . SER A 1 383 ? 101.849 -20.316 -73.474 1.00 49.16 383 SER A N 1
ATOM 2980 C CA . SER A 1 383 ? 103.189 -19.721 -73.287 1.00 49.16 383 SER A CA 1
ATOM 2981 C C . SER A 1 383 ? 103.883 -20.396 -72.100 1.00 49.16 383 SER A C 1
ATOM 2983 O O . SER A 1 383 ? 103.904 -19.890 -70.981 1.00 49.16 383 SER A O 1
ATOM 2985 N N . GLU A 1 384 ? 104.423 -21.583 -72.352 1.00 52.66 384 GLU A N 1
ATOM 2986 C CA . GLU A 1 384 ? 105.495 -22.135 -71.526 1.00 52.66 384 GLU A CA 1
ATOM 2987 C C . GLU A 1 384 ? 106.819 -21.440 -71.914 1.00 52.66 384 GLU A C 1
ATOM 2989 O O . GLU A 1 384 ? 107.015 -21.158 -73.097 1.00 52.66 384 GLU A O 1
ATOM 2994 N N . LYS A 1 385 ? 107.725 -21.280 -70.934 1.00 52.28 385 LYS A N 1
ATOM 2995 C CA . LYS A 1 385 ? 109.183 -21.007 -71.025 1.00 52.28 385 LYS A CA 1
ATOM 2996 C C . LYS A 1 385 ? 109.744 -19.580 -71.197 1.00 52.28 385 LYS A C 1
ATOM 2998 O O . LYS A 1 385 ? 109.388 -18.845 -72.108 1.00 52.28 385 LYS A O 1
ATOM 3003 N N . ALA A 1 386 ? 110.816 -19.399 -70.404 1.00 49.03 386 ALA A N 1
ATOM 3004 C CA . ALA A 1 386 ? 111.977 -18.506 -70.528 1.00 49.03 386 ALA A CA 1
ATOM 3005 C C . ALA A 1 386 ? 111.759 -17.019 -70.157 1.00 49.03 386 ALA A C 1
ATOM 3007 O O . ALA A 1 386 ? 110.798 -16.411 -70.614 1.00 49.03 386 ALA A O 1
ATOM 3008 N N . VAL A 1 387 ? 112.613 -16.374 -69.343 1.00 43.66 387 VAL A N 1
ATOM 3009 C CA . VAL A 1 387 ? 113.885 -16.778 -68.677 1.00 43.66 387 VAL A CA 1
ATOM 3010 C C . VAL A 1 387 ? 113.810 -16.450 -67.186 1.00 43.66 387 VAL A C 1
ATOM 3012 O O . VAL A 1 387 ? 113.297 -15.355 -66.876 1.00 43.66 387 VAL A O 1
#